Protein AF-A0A1B1AZJ3-F1 (afdb_monomer_lite)

Foldseek 3Di:
DDAPVLLVVLVADCVLQQVWKWWWFDDPPAATARADDDDDPCPLDPRNDPTGTDIGRCNVRVVRHDPSRNVVTDTDLLSVLLVVLSVLSSQLLVLLVCLVVVPVDQLELLNLLVLLVSASVLCLVVNCVSLVVCCPPPSRNVSSVSSNVSSVVSNVSSVVSSVVSVVQYFDPVQLLLLLQLLVVLVVPVVLQLLQVLLQVQQPPDPPDDGDRLSVQLSCQLSVQSSNVHDLVNSLVSSLVSVCVPLVPTFGPDLVSQDDDQPDDPPPDPDPRRVSSVSSNVSSNVSSVVSSVSSVVSSVPPDPDPDLWWWKKKAKQPPLNDPLSSSVSNLSVFDWDDDWAFQAWDDDPVGTATITITIGTGRPSSLVSQCVSCVVPCVRMDTFDIDPDSPDDDDNVRRLVSRCVRPQADLVQVVVCDPPRFADPVLVVLLVVLVVVCVVVCVVDDDPDLVVQQVCQQQFVDKQFADRDAPDPSLVSVVSHPLCCQQLGKKWWWFWGDHPVDIFTKIFIFGWHDADRVQQWTFTAFARRHGTDIDHNSGTNIMGHDNPDGDGDPDTRIDGDDD

pLDDT: mean 85.63, std 10.84, range [42.59, 97.94]

Organism: NCBI:txid68214

Sequence (562 aa):
MLREKELLAAGVDVGPLRRITVVLGRAGGGKWHVPAKAAGWRSHCRYAQHLTGSPLALLDVCEQVCRHCAPGVRVEPGEEALWRAAADVVAADGRVRRLEEQEAGPRSWEGYARVLWEAARHRDAEVRRGLESWTADPSVGAGARQMLKAWSGVLERSETVLAGWRAAAPAAREVTSVSGACDAVAADGNVQRTGQELAAAVLQSRWAQPFDVWAAVRRAWSGVRDQGGEATAARAAAMLAVEAVWGGARVRDVTALPGPALVAGTGFASPAQWADAEFQHRWQQYVLDCCDRLEEALGAAPGDGGDGRQLVLVSGWPLTSKRDAELAYLAQYEQHGPTVPFGGRRTSYGVEPDHAVVLAVPRFAARHAADHTRDDRLRVVLGPELVAAAAEPDERDVLALLRGAYPYLPADAEGDGPGARPTAMVTTARAVRRAAQLGRRAAYSGPDSMEVYNDLVVGKYSWVPDDEHPGPAAAEMENLPVHWLKDWMLCLDVECGMRAETVLHRLYGTVTSYEPGTGRVGFSPAGGHPAILVPVHRIVALTGDRQRRSDGQVPAHEPYEE

Structure (mmCIF, N/CA/C/O backbone):
data_AF-A0A1B1AZJ3-F1
#
_entry.id   AF-A0A1B1AZJ3-F1
#
loop_
_atom_site.group_PDB
_atom_site.id
_atom_site.type_symbol
_atom_site.label_atom_id
_atom_site.label_alt_id
_atom_site.label_comp_id
_atom_site.label_asym_id
_atom_site.label_entity_id
_atom_site.label_seq_id
_atom_site.pdbx_PDB_ins_code
_atom_site.Cartn_x
_atom_site.Cartn_y
_atom_site.Cartn_z
_atom_site.occupancy
_atom_site.B_iso_or_equiv
_atom_site.auth_seq_id
_atom_site.auth_comp_id
_atom_site.auth_asym_id
_atom_site.auth_atom_id
_atom_site.pdbx_PDB_model_num
ATOM 1 N N . MET A 1 1 ? 13.743 -18.387 -6.597 1.00 65.31 1 MET A N 1
ATOM 2 C CA . MET A 1 1 ? 14.349 -19.250 -7.635 1.00 65.31 1 MET A CA 1
ATOM 3 C C . MET A 1 1 ? 13.346 -20.330 -7.965 1.00 65.31 1 MET A C 1
ATOM 5 O O . MET A 1 1 ? 12.582 -20.676 -7.078 1.00 65.31 1 MET A O 1
ATOM 9 N N . LEU A 1 2 ? 13.297 -20.774 -9.218 1.00 80.94 2 LEU A N 1
ATOM 10 C CA . LEU A 1 2 ? 12.265 -21.684 -9.706 1.00 80.94 2 LEU A CA 1
ATOM 11 C C . LEU A 1 2 ? 12.694 -23.136 -9.518 1.00 80.94 2 LEU A C 1
ATOM 13 O O . LEU A 1 2 ? 13.726 -23.535 -10.053 1.00 80.94 2 LEU A O 1
ATOM 17 N N . ARG A 1 3 ? 11.895 -23.931 -8.802 1.00 85.62 3 ARG A N 1
ATOM 18 C CA . ARG A 1 3 ? 12.084 -25.385 -8.721 1.00 85.62 3 ARG A CA 1
ATOM 19 C C . ARG A 1 3 ? 11.050 -26.100 -9.571 1.00 85.62 3 ARG A C 1
ATOM 21 O O . ARG A 1 3 ? 9.884 -25.722 -9.593 1.00 85.62 3 ARG A O 1
ATOM 28 N N . GLU A 1 4 ? 11.453 -27.197 -10.203 1.00 87.69 4 GLU A N 1
ATOM 29 C CA . GLU A 1 4 ? 10.570 -28.011 -11.049 1.00 87.69 4 GLU A CA 1
ATOM 30 C C . GLU A 1 4 ? 9.286 -28.443 -10.328 1.00 87.69 4 GLU A C 1
ATOM 32 O O . GLU A 1 4 ? 8.195 -28.327 -10.880 1.00 87.69 4 GLU A O 1
ATOM 37 N N . LYS A 1 5 ? 9.394 -28.856 -9.060 1.00 88.44 5 LYS A N 1
ATOM 38 C CA . LYS A 1 5 ? 8.229 -29.221 -8.242 1.00 88.44 5 LYS A CA 1
ATOM 39 C C . LYS A 1 5 ? 7.239 -28.059 -8.082 1.00 88.44 5 LYS A C 1
ATOM 41 O O . LYS A 1 5 ? 6.037 -28.290 -8.096 1.00 88.44 5 LYS A O 1
ATOM 46 N N . GLU A 1 6 ? 7.735 -26.836 -7.916 1.00 89.75 6 GLU A N 1
ATOM 47 C CA . GLU A 1 6 ? 6.907 -25.638 -7.726 1.00 89.75 6 GLU A CA 1
ATOM 48 C C . GLU A 1 6 ? 6.243 -25.216 -9.040 1.00 89.75 6 GLU A C 1
ATOM 50 O O . GLU A 1 6 ? 5.061 -24.888 -9.048 1.00 89.75 6 GLU A O 1
ATOM 55 N N . LEU A 1 7 ? 6.971 -25.311 -10.158 1.00 90.56 7 LEU A N 1
ATOM 56 C CA . LEU A 1 7 ? 6.447 -25.066 -11.505 1.00 90.56 7 LEU A CA 1
ATOM 57 C C . LEU A 1 7 ? 5.295 -26.019 -11.838 1.00 90.56 7 LEU A C 1
ATOM 59 O O . LEU A 1 7 ? 4.206 -25.572 -12.195 1.00 90.56 7 LEU A O 1
ATOM 63 N N . LEU A 1 8 ? 5.508 -27.325 -11.647 1.00 90.44 8 LEU A N 1
ATOM 64 C CA . LEU A 1 8 ? 4.475 -28.336 -11.877 1.00 90.44 8 LEU A CA 1
ATOM 65 C C . LEU A 1 8 ? 3.263 -28.114 -10.971 1.00 90.44 8 LEU A C 1
ATOM 67 O O . LEU A 1 8 ? 2.125 -28.215 -11.425 1.00 90.44 8 LEU A O 1
ATOM 71 N N . ALA A 1 9 ? 3.494 -27.771 -9.701 1.00 88.31 9 ALA A N 1
ATOM 72 C CA . ALA A 1 9 ? 2.414 -27.490 -8.768 1.00 88.31 9 ALA A CA 1
ATOM 73 C C . ALA A 1 9 ? 1.612 -26.239 -9.169 1.00 88.31 9 ALA A C 1
ATOM 75 O O . ALA A 1 9 ? 0.405 -26.219 -8.950 1.00 88.31 9 ALA A O 1
ATOM 76 N N . ALA A 1 10 ? 2.240 -25.236 -9.784 1.00 88.19 10 ALA A N 1
ATOM 77 C CA . ALA A 1 10 ? 1.573 -24.045 -10.315 1.00 88.19 10 ALA A CA 1
ATOM 78 C C . ALA A 1 10 ? 0.941 -24.256 -11.712 1.00 88.19 10 ALA A C 1
ATOM 80 O O . ALA A 1 10 ? 0.452 -23.306 -12.320 1.00 88.19 10 ALA A O 1
ATOM 81 N N . GLY A 1 11 ? 0.955 -25.485 -12.248 1.00 88.25 11 GLY A N 1
ATOM 82 C CA . GLY A 1 11 ? 0.399 -25.801 -13.569 1.00 88.25 11 GLY A CA 1
ATOM 83 C C . GLY A 1 11 ? 1.259 -25.328 -14.748 1.00 88.25 11 GLY A C 1
ATOM 84 O O . GLY A 1 11 ? 0.763 -25.244 -15.874 1.00 88.25 11 GLY A O 1
ATOM 85 N N . VAL A 1 12 ? 2.535 -25.017 -14.507 1.00 90.44 12 VAL A N 1
ATOM 86 C CA . VAL A 1 12 ? 3.502 -24.606 -15.532 1.00 90.44 12 VAL A CA 1
ATOM 87 C C . VAL A 1 12 ? 4.166 -25.840 -16.145 1.00 90.44 12 VAL A C 1
ATOM 89 O O . VAL A 1 12 ? 4.699 -26.689 -15.428 1.00 90.44 12 VAL A O 1
ATOM 92 N N . ASP A 1 13 ? 4.184 -25.929 -17.478 1.00 89.12 13 ASP A N 1
ATOM 93 C CA . ASP A 1 13 ? 5.000 -26.931 -18.171 1.00 89.12 13 ASP A CA 1
ATOM 94 C C . ASP A 1 13 ? 6.463 -26.511 -18.184 1.00 89.12 13 ASP A C 1
ATOM 96 O O . ASP A 1 13 ? 6.850 -25.408 -18.575 1.00 89.12 13 ASP A O 1
ATOM 100 N N . VAL A 1 14 ? 7.277 -27.451 -17.741 1.00 89.12 14 VAL A N 1
ATOM 101 C CA . VAL A 1 14 ? 8.706 -27.299 -17.532 1.00 89.12 14 VAL A CA 1
ATOM 102 C C . VAL A 1 14 ? 9.471 -27.535 -18.840 1.00 89.12 14 VAL A C 1
ATOM 104 O O . VAL A 1 14 ? 10.614 -27.100 -18.971 1.00 89.12 14 VAL A O 1
ATOM 107 N N . GLY A 1 15 ? 8.846 -28.174 -19.836 1.00 89.50 15 GLY A N 1
ATOM 108 C CA . GLY A 1 15 ? 9.425 -28.478 -21.143 1.00 89.50 15 GLY A CA 1
ATOM 109 C C . GLY A 1 15 ? 10.031 -27.256 -21.845 1.00 89.50 15 GLY A C 1
ATOM 110 O O . GLY A 1 15 ? 11.223 -27.295 -22.158 1.00 89.50 15 GLY A O 1
ATOM 111 N N . PRO A 1 16 ? 9.274 -26.162 -22.063 1.00 89.12 16 PRO A N 1
ATOM 112 C CA . PRO A 1 16 ? 9.809 -24.925 -22.631 1.00 89.12 16 PRO A CA 1
ATOM 113 C C . PRO A 1 16 ? 10.946 -24.316 -21.798 1.00 89.12 16 PRO A C 1
ATOM 115 O O . PRO A 1 16 ? 11.947 -23.884 -22.359 1.00 89.12 16 PRO A O 1
ATOM 118 N N . LEU A 1 17 ? 10.845 -24.346 -20.465 1.00 89.69 17 LEU A N 1
ATOM 119 C CA . LEU A 1 17 ? 11.858 -23.771 -19.568 1.00 89.69 17 LEU A CA 1
ATOM 120 C C . LEU A 1 17 ? 13.170 -24.569 -19.555 1.00 89.69 17 LEU A C 1
ATOM 122 O O . LEU A 1 17 ? 14.241 -23.987 -19.415 1.00 89.69 17 LEU A O 1
ATOM 126 N N . ARG A 1 18 ? 13.116 -25.893 -19.749 1.00 90.31 18 ARG A N 1
ATOM 127 C CA . ARG A 1 18 ? 14.310 -26.749 -19.879 1.00 90.31 18 ARG A CA 1
ATOM 128 C C . ARG A 1 18 ? 15.102 -26.506 -21.161 1.00 90.31 18 ARG A C 1
ATOM 130 O O . ARG A 1 18 ? 16.264 -26.893 -21.227 1.00 90.31 18 ARG A O 1
ATOM 137 N N . ARG A 1 19 ? 14.488 -25.892 -22.176 1.00 90.31 19 ARG A N 1
ATOM 138 C CA . ARG A 1 19 ? 15.168 -25.545 -23.434 1.00 90.31 19 ARG A CA 1
ATOM 139 C C . ARG A 1 19 ? 15.986 -24.261 -23.332 1.00 90.31 19 ARG A C 1
ATOM 141 O O . ARG A 1 19 ? 16.854 -24.059 -24.171 1.00 90.31 19 ARG A O 1
ATOM 148 N N . ILE A 1 20 ? 15.755 -23.454 -22.296 1.00 91.62 20 ILE A N 1
ATOM 149 C CA . ILE A 1 20 ? 16.506 -22.227 -22.037 1.00 91.62 20 ILE A CA 1
ATOM 150 C C . ILE A 1 20 ? 17.920 -22.611 -21.603 1.00 91.62 20 ILE A C 1
ATOM 152 O O . ILE A 1 20 ? 18.116 -23.178 -20.522 1.00 91.62 20 ILE A O 1
ATOM 156 N N . THR A 1 21 ? 18.910 -22.303 -22.441 1.00 91.81 21 THR A N 1
ATOM 157 C CA . THR A 1 21 ? 20.313 -22.650 -22.180 1.00 91.81 21 THR A CA 1
ATOM 158 C C . THR A 1 21 ? 21.160 -21.420 -21.896 1.00 91.81 21 THR A C 1
ATOM 160 O O . THR A 1 21 ? 21.008 -20.375 -22.517 1.00 91.81 21 THR A O 1
ATOM 163 N N . VAL A 1 22 ? 22.082 -21.549 -20.944 1.00 90.50 22 VAL A N 1
ATOM 164 C CA . VAL A 1 22 ? 23.034 -20.501 -20.568 1.00 90.50 22 VAL A CA 1
ATOM 165 C C . VAL A 1 22 ? 24.452 -21.042 -20.615 1.00 90.50 22 VAL A C 1
ATOM 167 O O . VAL A 1 22 ? 24.709 -22.196 -20.273 1.00 90.50 22 VAL A O 1
ATOM 170 N N . VAL A 1 23 ? 25.395 -20.203 -21.040 1.00 90.69 23 VAL A N 1
ATOM 171 C CA . VAL A 1 23 ? 26.808 -20.582 -21.138 1.00 90.69 23 VAL A CA 1
ATOM 172 C C . VAL A 1 23 ? 27.507 -20.296 -19.814 1.00 90.69 23 VAL A C 1
ATOM 174 O O . VAL A 1 23 ? 27.735 -19.141 -19.453 1.00 90.69 23 VAL A O 1
ATOM 177 N N . LEU A 1 24 ? 27.874 -21.354 -19.091 1.00 90.06 24 LEU A N 1
ATOM 178 C CA . LEU A 1 24 ? 28.499 -21.262 -17.772 1.00 90.06 24 LEU A CA 1
ATOM 179 C C . LEU A 1 24 ? 29.756 -22.124 -17.692 1.00 90.06 24 LEU A C 1
ATOM 181 O O . LEU A 1 24 ? 29.852 -23.175 -18.317 1.00 90.06 24 LEU A O 1
ATOM 185 N N . GLY A 1 25 ? 30.727 -21.681 -16.902 1.00 88.81 25 GLY A N 1
ATOM 186 C CA . GLY A 1 25 ? 31.931 -22.437 -16.575 1.00 88.81 25 GLY A CA 1
ATOM 187 C C . GLY A 1 25 ? 32.041 -22.675 -15.072 1.00 88.81 25 GLY A C 1
ATOM 188 O O . GLY A 1 25 ? 31.481 -21.931 -14.263 1.00 88.81 25 GLY A O 1
ATOM 189 N N . ARG A 1 26 ? 32.787 -23.706 -14.679 1.00 88.31 26 ARG A N 1
ATOM 190 C CA . ARG A 1 26 ? 33.055 -24.028 -13.273 1.00 88.31 26 ARG A CA 1
ATOM 191 C C . ARG A 1 26 ? 34.408 -24.714 -13.146 1.00 88.31 26 ARG A C 1
ATOM 193 O O . ARG A 1 26 ? 34.738 -25.589 -13.938 1.00 88.31 26 ARG A O 1
ATOM 200 N N . ALA A 1 27 ? 35.172 -24.337 -12.126 1.00 75.12 27 ALA A N 1
ATOM 201 C CA . ALA A 1 27 ? 36.379 -25.054 -11.732 1.00 75.12 27 ALA A CA 1
ATOM 202 C C . ALA A 1 27 ? 36.038 -26.019 -10.582 1.00 75.12 27 ALA A C 1
ATOM 204 O O . ALA A 1 27 ? 35.801 -25.596 -9.450 1.00 75.12 27 ALA A O 1
ATOM 205 N N . GLY A 1 28 ? 35.977 -27.322 -10.869 1.00 75.62 28 GLY A N 1
ATOM 206 C CA . GLY A 1 28 ? 35.801 -28.371 -9.855 1.00 75.62 28 GLY A CA 1
ATOM 207 C C . GLY A 1 28 ? 34.421 -28.400 -9.180 1.00 75.62 28 GLY A C 1
ATOM 208 O O . GLY A 1 28 ? 33.395 -28.435 -9.849 1.00 75.62 28 GLY A O 1
ATOM 209 N N . GLY A 1 29 ? 34.386 -28.438 -7.841 1.00 74.75 29 GLY A N 1
ATOM 210 C CA . GLY A 1 29 ? 33.190 -28.622 -6.995 1.00 74.75 29 GLY A CA 1
ATOM 211 C C . GLY A 1 29 ? 32.329 -27.372 -6.704 1.00 74.75 29 GLY A C 1
ATOM 212 O O . GLY A 1 29 ? 31.343 -27.486 -5.983 1.00 74.75 29 GLY A O 1
ATOM 213 N N . GLY A 1 30 ? 32.716 -26.189 -7.200 1.00 82.38 30 GLY A N 1
ATOM 214 C CA . GLY A 1 30 ? 32.177 -24.886 -6.765 1.00 82.38 30 GLY A CA 1
ATOM 215 C C . GLY A 1 30 ? 30.877 -24.402 -7.432 1.00 82.38 30 GLY A C 1
ATOM 216 O O . GLY A 1 30 ? 30.137 -25.163 -8.038 1.00 82.38 30 GLY A O 1
ATOM 217 N N . LYS A 1 31 ? 30.582 -23.100 -7.318 1.00 88.88 31 LYS A N 1
ATOM 218 C CA . LYS A 1 31 ? 29.458 -22.458 -8.028 1.00 88.88 31 LYS A CA 1
ATOM 219 C C . LYS A 1 31 ? 29.741 -22.342 -9.535 1.00 88.88 31 LYS A C 1
ATOM 221 O O . LYS A 1 31 ? 30.893 -22.396 -9.958 1.00 88.88 31 LYS A O 1
ATOM 226 N N . TRP A 1 32 ? 28.697 -22.166 -10.341 1.00 90.88 32 TRP A N 1
ATOM 227 C CA . TRP A 1 32 ? 28.808 -21.817 -11.758 1.00 90.88 32 TRP A CA 1
ATOM 228 C C . TRP A 1 32 ? 29.084 -20.325 -11.939 1.00 90.88 32 TRP A C 1
ATOM 230 O O . TRP A 1 32 ? 28.584 -19.482 -11.189 1.00 90.88 32 TRP A O 1
ATOM 240 N N . HIS A 1 33 ? 29.865 -19.989 -12.956 1.00 88.00 33 HIS A N 1
ATOM 241 C CA . HIS A 1 33 ? 30.282 -18.628 -13.263 1.00 88.00 33 HIS A CA 1
ATOM 242 C C . HIS A 1 33 ? 30.066 -18.331 -14.747 1.00 88.00 33 HIS A C 1
ATOM 244 O O . HIS A 1 33 ? 30.224 -19.212 -15.588 1.00 88.00 33 HIS A O 1
ATOM 250 N N . VAL A 1 34 ? 29.737 -17.081 -15.071 1.00 86.19 34 VAL A N 1
ATOM 251 C CA . VAL A 1 34 ? 29.650 -16.604 -16.460 1.00 86.19 34 VAL A CA 1
ATOM 252 C C . VAL A 1 34 ? 31.076 -16.355 -16.965 1.00 86.19 34 VAL A C 1
ATOM 254 O O . VAL A 1 34 ? 31.755 -15.521 -16.364 1.00 86.19 34 VAL A O 1
ATOM 257 N N . PRO A 1 35 ? 31.560 -17.057 -18.008 1.00 85.19 35 PRO A N 1
ATOM 258 C CA . PRO A 1 35 ? 32.921 -16.886 -18.517 1.00 85.19 35 PRO A CA 1
ATOM 259 C C . PRO A 1 35 ? 33.196 -15.454 -18.989 1.00 85.19 35 PRO A C 1
ATOM 261 O O . PRO A 1 35 ? 32.381 -14.863 -19.696 1.00 85.19 35 PRO A O 1
ATOM 264 N N . ALA A 1 36 ? 34.362 -14.906 -18.641 1.00 74.31 36 ALA A N 1
ATOM 265 C CA . ALA A 1 36 ? 34.785 -13.572 -19.069 1.00 74.31 36 ALA A CA 1
ATOM 266 C C . ALA A 1 36 ? 36.008 -13.646 -19.999 1.00 74.31 36 ALA A C 1
ATOM 268 O O . ALA A 1 36 ? 36.978 -14.346 -19.704 1.00 74.31 36 ALA A O 1
ATOM 269 N N . LYS A 1 37 ? 35.992 -12.882 -21.099 1.00 61.34 37 LYS A N 1
ATOM 270 C CA . LYS A 1 37 ? 37.183 -12.641 -21.931 1.00 61.34 37 LYS A CA 1
ATOM 271 C C . LYS A 1 37 ? 38.042 -11.579 -21.219 1.00 61.34 37 LYS A C 1
ATOM 273 O O . LYS A 1 37 ? 37.577 -10.461 -21.034 1.00 61.34 37 LYS A O 1
ATOM 278 N N . ALA A 1 38 ? 39.246 -11.919 -20.751 1.00 52.66 38 ALA A N 1
ATOM 279 C CA . ALA A 1 38 ? 40.199 -10.938 -20.194 1.00 52.66 38 ALA A CA 1
ATOM 280 C C . ALA A 1 38 ? 40.540 -9.864 -21.263 1.00 52.66 38 ALA A C 1
ATOM 282 O O . ALA A 1 38 ? 40.493 -10.178 -22.445 1.00 52.66 38 ALA A O 1
ATOM 283 N N . ALA A 1 39 ? 40.876 -8.599 -20.993 1.00 43.16 39 ALA A N 1
ATOM 284 C CA . ALA A 1 39 ? 41.406 -7.954 -19.802 1.00 43.16 39 ALA A CA 1
ATOM 285 C C . ALA A 1 39 ? 40.749 -6.575 -19.588 1.00 43.16 39 ALA A C 1
ATOM 287 O O . ALA A 1 39 ? 40.916 -5.646 -20.368 1.00 43.16 39 ALA A O 1
ATOM 288 N N . GLY A 1 40 ? 40.035 -6.448 -18.482 1.00 46.38 40 GLY A N 1
ATOM 289 C CA . GLY A 1 40 ? 39.669 -5.191 -17.848 1.00 46.38 40 GLY A CA 1
ATOM 290 C C . GLY A 1 40 ? 39.543 -5.519 -16.368 1.00 46.38 40 GLY A C 1
ATOM 291 O O . GLY A 1 40 ? 39.013 -6.578 -16.028 1.00 46.38 40 GLY A O 1
ATOM 292 N N . TRP A 1 41 ? 40.074 -4.680 -15.482 1.00 44.44 41 TRP A N 1
ATOM 293 C CA . TRP A 1 41 ? 40.224 -4.944 -14.040 1.00 44.44 41 TRP A CA 1
ATOM 294 C C . TRP A 1 41 ? 38.905 -5.285 -13.287 1.00 44.44 41 TRP A C 1
ATOM 296 O O . TRP A 1 41 ? 38.920 -5.538 -12.090 1.00 44.44 41 TRP A O 1
ATOM 306 N N . ARG A 1 42 ? 37.736 -5.372 -13.935 1.00 47.69 42 ARG A N 1
ATOM 307 C CA . ARG A 1 42 ? 36.441 -5.637 -13.280 1.00 47.69 42 ARG A CA 1
ATOM 308 C C . ARG A 1 42 ? 35.573 -6.661 -14.010 1.00 47.69 42 ARG A C 1
ATOM 310 O O . ARG A 1 42 ? 34.393 -6.423 -14.241 1.00 47.69 42 ARG A O 1
ATOM 317 N N . SER A 1 43 ? 36.108 -7.836 -14.345 1.00 49.34 43 SER A N 1
ATOM 318 C CA . SER A 1 43 ? 35.227 -8.975 -14.645 1.00 49.34 43 SER A CA 1
ATOM 319 C C . SER A 1 43 ? 34.333 -9.216 -13.423 1.00 49.34 43 SER A C 1
ATOM 321 O O . SER A 1 43 ? 34.869 -9.432 -12.336 1.00 49.34 43 SER A O 1
ATOM 323 N N . HIS A 1 44 ? 33.009 -9.182 -13.601 1.00 59.84 44 HIS A N 1
ATOM 324 C CA . HIS A 1 44 ? 31.959 -9.252 -12.567 1.00 59.84 44 HIS A CA 1
ATOM 325 C C . HIS A 1 44 ? 32.179 -10.288 -11.443 1.00 59.84 44 HIS A C 1
ATOM 327 O O . HIS A 1 44 ? 31.592 -10.178 -10.373 1.00 59.84 44 HIS A O 1
ATOM 333 N N . CYS A 1 45 ? 33.048 -11.284 -11.638 1.00 69.81 45 CYS A N 1
ATOM 334 C CA . CYS A 1 45 ? 33.535 -12.182 -10.602 1.00 69.81 45 CYS A CA 1
ATOM 335 C C . CYS A 1 45 ? 34.997 -12.586 -10.864 1.00 69.81 45 CYS A C 1
ATOM 337 O O . CYS A 1 45 ? 35.319 -13.029 -11.964 1.00 69.81 45 CYS A O 1
ATOM 339 N N . ARG A 1 46 ? 35.874 -12.540 -9.848 1.00 71.88 46 ARG A N 1
ATOM 340 C CA . ARG A 1 46 ? 37.288 -12.975 -9.971 1.00 71.88 46 ARG A CA 1
ATOM 341 C C . ARG A 1 46 ? 37.463 -14.434 -10.412 1.00 71.88 46 ARG A C 1
ATOM 343 O O . ARG A 1 46 ? 38.475 -14.787 -10.994 1.00 71.88 46 ARG A O 1
ATOM 350 N N . TYR A 1 47 ? 36.466 -15.273 -10.136 1.00 76.25 47 TYR A N 1
ATOM 351 C CA . TYR A 1 47 ? 36.470 -16.698 -10.468 1.00 76.25 47 TYR A CA 1
ATOM 352 C C . TYR A 1 47 ? 36.011 -16.991 -11.903 1.00 76.25 47 TYR A C 1
ATOM 354 O O . TYR A 1 47 ? 36.082 -18.132 -12.333 1.00 76.25 47 TYR A O 1
ATOM 362 N N . ALA A 1 48 ? 35.522 -15.983 -12.633 1.00 76.31 48 ALA A N 1
ATOM 363 C CA . ALA A 1 48 ? 35.105 -16.122 -14.028 1.00 76.31 48 ALA A CA 1
ATOM 364 C C . ALA A 1 48 ? 36.282 -16.091 -15.016 1.00 76.31 48 ALA A C 1
ATOM 366 O O . ALA A 1 48 ? 36.140 -16.502 -16.170 1.00 76.31 48 ALA A O 1
ATOM 367 N N . GLN A 1 49 ? 37.430 -15.569 -14.575 1.00 70.94 49 GLN A N 1
ATOM 368 C CA . GLN A 1 49 ? 38.627 -15.454 -15.395 1.00 70.94 49 GLN A CA 1
ATOM 369 C C . GLN A 1 49 ? 39.186 -16.857 -15.657 1.00 70.94 49 GLN A C 1
ATOM 371 O O . GLN A 1 49 ? 39.343 -17.648 -14.732 1.00 70.94 49 GLN A O 1
ATOM 376 N N . HIS A 1 50 ? 39.472 -17.159 -16.926 1.00 73.44 50 HIS A N 1
ATOM 377 C CA . HIS A 1 50 ? 40.028 -18.438 -17.401 1.00 73.44 50 HIS A CA 1
ATOM 378 C C . HIS A 1 50 ? 39.074 -19.643 -17.430 1.00 73.44 50 HIS A C 1
ATOM 380 O O . HIS A 1 50 ? 39.513 -20.756 -17.721 1.00 73.44 50 HIS A O 1
ATOM 386 N N . LEU A 1 51 ? 37.774 -19.456 -17.188 1.00 82.88 51 LEU A N 1
ATOM 387 C CA . LEU A 1 51 ? 36.803 -20.536 -17.364 1.00 82.88 51 LEU A CA 1
ATOM 388 C C . LEU A 1 51 ? 36.393 -20.691 -18.832 1.00 82.88 51 LEU A C 1
ATOM 390 O O . LEU A 1 51 ? 36.155 -19.707 -19.529 1.00 82.88 51 LEU A O 1
ATOM 394 N N . THR A 1 52 ? 36.250 -21.941 -19.276 1.00 83.69 52 THR A N 1
ATOM 395 C CA . THR A 1 52 ? 35.584 -22.268 -20.545 1.00 83.69 52 THR A CA 1
ATOM 396 C C . THR A 1 52 ? 34.105 -22.519 -20.269 1.00 83.69 52 THR A C 1
ATOM 398 O O . THR A 1 52 ? 33.762 -23.231 -19.324 1.00 83.69 52 THR A O 1
ATOM 401 N N . GLY A 1 53 ? 33.231 -21.897 -21.057 1.00 86.31 53 GLY A N 1
ATOM 402 C CA . GLY A 1 53 ? 31.786 -22.055 -20.926 1.00 86.31 53 GLY A CA 1
ATOM 403 C C . GLY A 1 53 ? 31.269 -23.327 -21.586 1.00 86.31 53 GLY A C 1
ATOM 404 O O . GLY A 1 53 ? 31.768 -23.729 -22.631 1.00 86.31 53 GLY A O 1
ATOM 405 N N . SER A 1 54 ? 30.247 -23.935 -20.998 1.00 89.44 54 SER A N 1
ATOM 406 C CA . SER A 1 54 ? 29.437 -24.998 -21.595 1.00 89.44 54 SER A CA 1
ATOM 407 C C . SER A 1 54 ? 27.958 -24.606 -21.533 1.00 89.44 54 SER A C 1
ATOM 409 O O . SER A 1 54 ? 27.557 -23.957 -20.562 1.00 89.44 54 SER A O 1
ATOM 411 N N . PRO A 1 55 ? 27.149 -24.954 -22.549 1.00 90.62 55 PRO A N 1
ATOM 412 C CA . PRO A 1 55 ? 25.715 -24.709 -22.518 1.00 90.62 55 PRO A CA 1
ATOM 413 C C . PRO A 1 55 ? 25.056 -25.646 -21.501 1.00 90.62 55 PRO A C 1
ATOM 415 O O . PRO A 1 55 ? 25.242 -26.861 -21.553 1.00 90.62 55 PRO A O 1
ATOM 418 N N . LEU A 1 56 ? 24.299 -25.076 -20.568 1.00 91.19 56 LEU A N 1
ATOM 419 C CA . LEU A 1 56 ? 23.568 -25.804 -19.531 1.00 91.19 56 LEU A CA 1
ATOM 420 C C . LEU A 1 56 ? 22.136 -25.279 -19.461 1.00 91.19 56 LEU A C 1
ATOM 422 O O . LEU A 1 56 ? 21.915 -24.082 -19.644 1.00 91.19 56 LEU A O 1
ATOM 426 N N . ALA A 1 57 ? 21.172 -26.155 -19.176 1.00 90.62 57 ALA A N 1
ATOM 427 C CA . ALA A 1 57 ? 19.794 -25.734 -18.955 1.00 90.62 57 ALA A CA 1
ATOM 428 C C . ALA A 1 57 ? 19.726 -24.832 -17.716 1.00 90.62 57 ALA A C 1
ATOM 430 O O . ALA A 1 57 ? 20.172 -25.221 -16.634 1.00 90.62 57 ALA A O 1
ATOM 431 N N . LEU A 1 58 ? 19.169 -23.627 -17.867 1.00 89.88 58 LEU A N 1
ATOM 432 C CA . LEU A 1 58 ? 19.125 -22.625 -16.799 1.00 89.88 58 LEU A CA 1
ATOM 433 C C . LEU A 1 58 ? 18.421 -23.164 -15.546 1.00 89.88 58 LEU A C 1
ATOM 435 O O . LEU A 1 58 ? 18.886 -22.928 -14.429 1.00 89.88 58 LEU A O 1
ATOM 439 N N . LEU A 1 59 ? 17.346 -23.934 -15.736 1.00 89.50 59 LEU A N 1
ATOM 440 C CA . LEU A 1 59 ? 16.575 -24.538 -14.652 1.00 89.50 59 LEU A CA 1
ATOM 441 C C . LEU A 1 59 ? 17.431 -25.417 -13.727 1.00 89.50 59 LEU A C 1
ATOM 443 O O . LEU A 1 59 ? 17.280 -25.342 -12.511 1.00 89.50 59 LEU A O 1
ATOM 447 N N . ASP A 1 60 ? 18.374 -26.174 -14.287 1.00 88.88 60 ASP A N 1
ATOM 448 C CA . ASP A 1 60 ? 19.173 -27.152 -13.541 1.00 88.88 60 ASP A CA 1
ATOM 449 C C . ASP A 1 60 ? 20.315 -26.499 -12.747 1.00 88.88 60 ASP A C 1
ATOM 451 O O . ASP A 1 60 ? 20.817 -27.056 -11.766 1.00 88.88 60 ASP A O 1
ATOM 455 N N . VAL A 1 61 ? 20.753 -25.311 -13.172 1.00 88.75 61 VAL A N 1
ATOM 456 C CA . VAL A 1 61 ? 21.982 -24.675 -12.670 1.00 88.75 61 VAL A CA 1
ATOM 457 C C . VAL A 1 61 ? 21.751 -23.361 -11.936 1.00 88.75 61 VAL A C 1
ATOM 459 O O . VAL A 1 61 ? 22.673 -22.903 -11.259 1.00 88.75 61 VAL A O 1
ATOM 462 N N . CYS A 1 62 ? 20.556 -22.761 -12.018 1.00 85.12 62 CYS A N 1
ATOM 463 C CA . CYS A 1 62 ? 20.282 -21.413 -11.504 1.00 85.12 62 CYS A CA 1
ATOM 464 C C . CYS A 1 62 ? 20.647 -21.228 -10.017 1.00 85.12 62 CYS A C 1
ATOM 466 O O . CYS A 1 62 ? 21.305 -20.246 -9.672 1.00 85.12 62 CYS A O 1
ATOM 468 N N . GLU A 1 63 ? 20.332 -22.198 -9.147 1.00 84.69 63 GLU A N 1
ATOM 469 C CA . GLU A 1 63 ? 20.663 -22.150 -7.708 1.00 84.69 63 GLU A CA 1
ATOM 470 C C . GLU A 1 63 ? 22.169 -22.250 -7.423 1.00 84.69 63 GLU A C 1
ATOM 472 O O . GLU A 1 63 ? 22.663 -21.820 -6.376 1.00 84.69 63 GLU A O 1
ATOM 477 N N . GLN A 1 64 ? 22.921 -22.793 -8.376 1.00 88.31 64 GLN A N 1
ATOM 478 C CA . GLN A 1 64 ? 24.353 -23.013 -8.262 1.00 88.31 64 GLN A CA 1
ATOM 479 C C . GLN A 1 64 ? 25.168 -21.887 -8.909 1.00 88.31 64 GLN A C 1
ATOM 481 O O . GLN A 1 64 ? 26.393 -21.905 -8.798 1.00 88.31 64 GLN A O 1
ATOM 486 N N . VAL A 1 65 ? 24.542 -20.887 -9.542 1.00 87.25 65 VAL A N 1
ATOM 487 C CA . VAL A 1 65 ? 25.254 -19.733 -10.109 1.00 87.25 65 VAL A CA 1
ATOM 488 C C . VAL A 1 65 ? 25.795 -18.830 -8.995 1.00 87.25 65 VAL A C 1
ATOM 490 O O . VAL A 1 65 ? 25.165 -18.569 -7.967 1.00 87.25 65 VAL A O 1
ATOM 493 N N . CYS A 1 66 ? 27.018 -18.338 -9.172 1.00 85.38 66 CYS A N 1
ATOM 494 C CA . CYS A 1 66 ? 27.626 -17.367 -8.277 1.00 85.38 66 CYS A CA 1
ATOM 495 C C . CYS A 1 66 ? 26.786 -16.084 -8.212 1.00 85.38 66 CYS A C 1
ATOM 497 O O . CYS A 1 66 ? 26.459 -15.506 -9.245 1.00 85.38 66 CYS A O 1
ATOM 499 N N . ARG A 1 67 ? 26.536 -15.566 -7.000 1.00 80.19 67 ARG A N 1
ATOM 500 C CA . ARG A 1 67 ? 25.762 -14.326 -6.777 1.00 80.19 67 ARG A CA 1
ATOM 501 C C . ARG A 1 67 ? 26.282 -13.120 -7.571 1.00 80.19 67 ARG A C 1
ATOM 503 O O . ARG A 1 67 ? 25.510 -12.247 -7.930 1.00 80.19 67 ARG A O 1
ATOM 510 N N . HIS A 1 68 ? 27.590 -13.083 -7.833 1.00 75.69 68 HIS A N 1
ATOM 511 C CA . HIS A 1 68 ? 28.240 -12.014 -8.593 1.00 75.69 68 HIS A CA 1
ATOM 512 C C . HIS A 1 68 ? 28.161 -12.232 -10.113 1.00 75.69 68 HIS A C 1
ATOM 514 O O . HIS A 1 68 ? 28.269 -11.280 -10.873 1.00 75.69 68 HIS A O 1
ATOM 520 N N . CYS A 1 69 ? 27.965 -13.476 -10.559 1.00 78.88 69 CYS A N 1
ATOM 521 C CA . CYS A 1 69 ? 27.787 -13.817 -11.970 1.00 78.88 69 CYS A CA 1
ATOM 522 C C . CYS A 1 69 ? 26.318 -13.848 -12.395 1.00 78.88 69 CYS A C 1
ATOM 524 O O . CYS A 1 69 ? 26.060 -13.713 -13.582 1.00 78.88 69 CYS A O 1
ATOM 526 N N . ALA A 1 70 ? 25.376 -14.024 -11.463 1.00 79.75 70 ALA A N 1
ATOM 527 C CA . ALA A 1 70 ? 23.949 -14.101 -11.768 1.00 79.75 70 ALA A CA 1
ATOM 528 C C . ALA A 1 70 ? 23.438 -12.912 -12.614 1.00 79.75 70 ALA A C 1
ATOM 530 O O . ALA A 1 70 ? 22.761 -13.179 -13.601 1.00 79.75 70 ALA A O 1
ATOM 531 N N . PRO A 1 71 ? 23.825 -11.641 -12.352 1.00 72.06 71 PRO A N 1
ATOM 532 C CA . PRO A 1 71 ? 23.427 -10.516 -13.209 1.00 72.06 71 PRO A CA 1
ATOM 533 C C . PRO A 1 71 ? 24.037 -10.539 -14.619 1.00 72.06 71 PRO A C 1
ATOM 535 O O . PRO A 1 71 ? 23.571 -9.829 -15.498 1.00 72.06 71 PRO A O 1
ATOM 538 N N . GLY A 1 72 ? 25.112 -11.305 -14.832 1.00 72.81 72 GLY A N 1
ATOM 539 C CA . GLY A 1 72 ? 25.787 -11.429 -16.125 1.00 72.81 72 GLY A CA 1
ATOM 540 C C . GLY A 1 72 ? 25.281 -12.592 -16.980 1.00 72.81 72 GLY A C 1
ATOM 541 O O . GLY A 1 72 ? 25.793 -12.789 -18.080 1.00 72.81 72 GLY A O 1
ATOM 542 N N . VAL A 1 73 ? 24.331 -13.390 -16.480 1.00 81.81 73 VAL A N 1
ATOM 543 C CA . VAL A 1 73 ? 23.713 -14.475 -17.249 1.00 81.81 73 VAL A CA 1
ATOM 544 C C . VAL A 1 73 ? 22.866 -13.850 -18.352 1.00 81.81 73 VAL A C 1
ATOM 546 O O . VAL A 1 73 ? 21.957 -13.078 -18.069 1.00 81.81 73 VAL A O 1
ATOM 549 N N . ARG A 1 74 ? 23.179 -14.174 -19.608 1.00 80.44 74 ARG A N 1
ATOM 550 C CA . ARG A 1 74 ? 22.422 -13.721 -20.776 1.00 80.44 74 ARG A CA 1
ATOM 551 C C . ARG A 1 74 ? 21.566 -14.862 -21.301 1.00 80.44 74 ARG A C 1
ATOM 553 O O . ARG A 1 74 ? 22.053 -15.985 -21.417 1.00 80.44 74 ARG A O 1
ATOM 560 N N . VAL A 1 75 ? 20.324 -14.537 -21.609 1.00 86.69 75 VAL A N 1
ATOM 561 C CA . VAL A 1 75 ? 19.310 -15.407 -22.208 1.00 86.69 75 VAL A CA 1
ATOM 562 C C . VAL A 1 75 ? 18.684 -14.651 -23.368 1.00 86.69 75 VAL A C 1
ATOM 564 O O . VAL A 1 75 ? 18.696 -13.418 -23.370 1.00 86.69 75 VAL A O 1
ATOM 567 N N . GLU A 1 76 ? 18.171 -15.374 -24.359 1.00 88.12 76 GLU A N 1
ATOM 568 C CA . GLU A 1 76 ? 17.471 -14.727 -25.465 1.00 88.12 76 GLU A CA 1
ATOM 569 C C . GLU A 1 76 ? 16.203 -14.024 -24.947 1.00 88.12 76 GLU A C 1
ATOM 571 O O . GLU A 1 76 ? 15.550 -14.546 -24.038 1.00 88.12 76 GLU A O 1
ATOM 576 N N . PRO A 1 77 ? 15.807 -12.863 -25.502 1.00 86.56 77 PRO A N 1
ATOM 577 C CA . PRO A 1 77 ? 14.740 -12.045 -24.917 1.00 86.56 77 PRO A CA 1
ATOM 578 C C . PRO A 1 77 ? 13.405 -12.783 -24.713 1.00 86.56 77 PRO A C 1
ATOM 580 O O . PRO A 1 77 ? 12.740 -12.590 -23.696 1.00 86.56 77 PRO A O 1
ATOM 583 N N . GLY A 1 78 ? 13.024 -13.664 -25.646 1.00 87.94 78 GLY A N 1
ATOM 584 C CA . GLY A 1 78 ? 11.804 -14.471 -25.528 1.00 87.94 78 GLY A CA 1
ATOM 585 C C . GLY A 1 78 ? 11.894 -15.557 -24.457 1.00 87.94 78 GLY A C 1
ATOM 586 O O . GLY A 1 78 ? 10.926 -15.811 -23.742 1.00 87.94 78 GLY A O 1
ATOM 587 N N . GLU A 1 79 ? 13.067 -16.163 -24.288 1.00 92.25 79 GLU A N 1
ATOM 588 C CA . GLU A 1 79 ? 13.328 -17.137 -23.225 1.00 92.25 79 GLU A CA 1
ATOM 589 C C . GLU A 1 79 ? 13.357 -16.464 -21.850 1.00 92.25 79 GLU A C 1
ATOM 591 O O . GLU A 1 79 ? 12.800 -16.983 -20.881 1.00 92.25 79 GLU A O 1
ATOM 596 N N . GLU A 1 80 ? 13.951 -15.274 -21.765 1.00 89.50 80 GLU A N 1
ATOM 597 C CA . GLU A 1 80 ? 13.941 -14.464 -20.554 1.00 89.50 80 GLU A CA 1
ATOM 598 C C . GLU A 1 80 ? 12.513 -14.071 -20.150 1.00 89.50 80 GLU A C 1
ATOM 600 O O . GLU A 1 80 ? 12.161 -14.175 -18.971 1.00 89.50 80 GLU A O 1
ATOM 605 N N . ALA A 1 81 ? 11.669 -13.683 -21.113 1.00 89.81 81 ALA A N 1
ATOM 606 C CA . ALA A 1 81 ? 10.260 -13.387 -20.866 1.00 89.81 81 ALA A CA 1
ATOM 607 C C . ALA A 1 81 ? 9.514 -14.600 -20.284 1.00 89.81 81 ALA A C 1
ATOM 609 O O . ALA A 1 81 ? 8.804 -14.462 -19.285 1.00 89.81 81 ALA A O 1
ATOM 610 N N . LEU A 1 82 ? 9.731 -15.802 -20.839 1.00 93.31 82 LEU A N 1
ATOM 611 C CA . LEU A 1 82 ? 9.176 -17.043 -20.286 1.00 93.31 82 LEU A CA 1
ATOM 612 C C . LEU A 1 82 ? 9.665 -17.315 -18.862 1.00 93.31 82 LEU A C 1
ATOM 614 O O . LEU A 1 82 ? 8.865 -17.666 -17.995 1.00 93.31 82 LEU A O 1
ATOM 618 N N . TRP A 1 83 ? 10.966 -17.157 -18.610 1.00 91.56 83 TRP A N 1
ATOM 619 C CA . TRP A 1 83 ? 11.562 -17.406 -17.299 1.00 91.56 83 TRP A 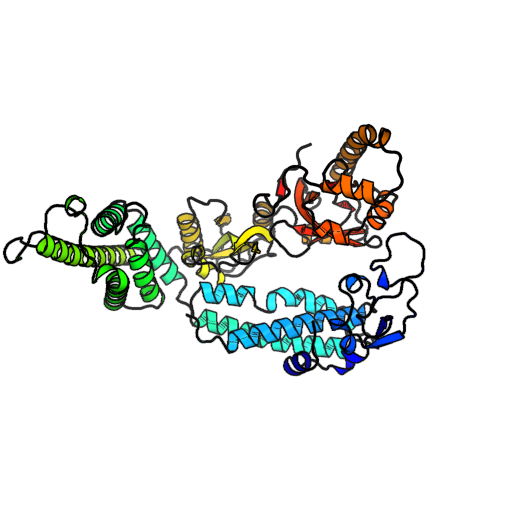CA 1
ATOM 620 C C . TRP A 1 83 ? 11.027 -16.449 -16.225 1.00 91.56 83 TRP A C 1
ATOM 622 O O . TRP A 1 83 ? 10.673 -16.883 -15.126 1.00 91.56 83 TRP A O 1
ATOM 632 N N . ARG A 1 84 ? 10.924 -15.151 -16.541 1.00 90.69 84 ARG A N 1
ATOM 633 C CA . ARG A 1 84 ? 10.360 -14.136 -15.637 1.00 90.69 84 ARG A CA 1
ATOM 634 C C . ARG A 1 84 ? 8.886 -14.411 -15.343 1.00 90.69 84 ARG A C 1
ATOM 636 O O . ARG A 1 84 ? 8.504 -14.456 -14.177 1.00 90.69 84 ARG A O 1
ATOM 643 N N . ALA A 1 85 ? 8.089 -14.700 -16.371 1.00 92.94 85 ALA A N 1
ATOM 644 C CA . ALA A 1 85 ? 6.680 -15.026 -16.185 1.00 92.94 85 ALA A CA 1
ATOM 645 C C . ALA A 1 85 ? 6.472 -16.315 -15.371 1.00 92.94 85 ALA A C 1
ATOM 647 O O . ALA A 1 85 ? 5.587 -16.365 -14.522 1.00 92.94 85 ALA A O 1
ATOM 648 N N . ALA A 1 86 ? 7.316 -17.335 -15.556 1.00 93.62 86 ALA A N 1
ATOM 649 C CA . ALA A 1 86 ? 7.282 -18.544 -14.734 1.00 93.62 86 ALA A CA 1
ATOM 650 C C . ALA A 1 86 ? 7.533 -18.236 -13.249 1.00 93.62 86 ALA A C 1
ATOM 652 O O . ALA A 1 86 ? 6.850 -18.777 -12.377 1.00 93.62 86 ALA A O 1
ATOM 653 N N . ALA A 1 87 ? 8.492 -17.350 -12.958 1.00 91.94 87 ALA A N 1
ATOM 654 C CA . ALA A 1 87 ? 8.771 -16.894 -11.599 1.00 91.94 87 ALA A CA 1
ATOM 655 C C . ALA A 1 87 ? 7.574 -16.156 -10.988 1.00 91.94 87 ALA A C 1
ATOM 657 O O . ALA A 1 87 ? 7.229 -16.428 -9.837 1.00 91.94 87 ALA A O 1
ATOM 658 N N . ASP A 1 88 ? 6.913 -15.291 -11.761 1.00 93.00 88 ASP A N 1
ATOM 659 C CA . ASP A 1 88 ? 5.706 -14.582 -11.330 1.00 93.00 88 ASP A CA 1
ATOM 660 C C . ASP A 1 88 ? 4.533 -15.541 -11.065 1.00 93.00 88 ASP A C 1
ATOM 662 O O . ASP A 1 88 ? 3.895 -15.437 -10.015 1.00 93.00 88 ASP A O 1
ATOM 666 N N . VAL A 1 89 ? 4.293 -16.522 -11.947 1.00 94.88 89 VAL A N 1
ATOM 667 C CA . VAL A 1 89 ? 3.245 -17.547 -11.777 1.00 94.88 89 VAL A CA 1
ATOM 668 C C . VAL A 1 89 ? 3.480 -18.375 -10.515 1.00 94.88 89 VAL A C 1
ATOM 670 O O . VAL A 1 89 ? 2.576 -18.496 -9.692 1.00 94.88 89 VAL A O 1
ATOM 673 N N . VAL A 1 90 ? 4.689 -18.910 -10.317 1.00 94.38 90 VAL A N 1
ATOM 674 C CA . VAL A 1 90 ? 5.016 -19.720 -9.129 1.00 94.38 90 VAL A CA 1
ATOM 675 C C . VAL A 1 90 ? 4.915 -18.897 -7.847 1.00 94.38 90 VAL A C 1
ATOM 677 O O . VAL A 1 90 ? 4.372 -19.366 -6.845 1.00 94.38 90 VAL A O 1
ATOM 680 N N . ALA A 1 91 ? 5.415 -17.660 -7.861 1.00 92.25 91 ALA A N 1
ATOM 681 C CA . ALA A 1 91 ? 5.329 -16.784 -6.702 1.00 92.25 91 ALA A CA 1
ATOM 682 C C . ALA A 1 91 ? 3.870 -16.442 -6.358 1.00 92.25 91 ALA A C 1
ATOM 684 O O . ALA A 1 91 ? 3.519 -16.420 -5.176 1.00 92.25 91 ALA A O 1
ATOM 685 N N . ALA A 1 92 ? 3.030 -16.190 -7.366 1.00 93.12 92 ALA A N 1
ATOM 686 C CA . ALA A 1 92 ? 1.611 -15.906 -7.187 1.00 93.12 92 ALA A CA 1
ATOM 687 C C . ALA A 1 92 ? 0.828 -17.144 -6.720 1.00 93.12 92 ALA A C 1
ATOM 689 O O . ALA A 1 92 ? 0.104 -17.044 -5.735 1.00 93.12 92 ALA A O 1
ATOM 690 N N . ASP A 1 93 ? 1.038 -18.321 -7.317 1.00 94.25 93 ASP A N 1
ATOM 691 C CA . ASP A 1 93 ? 0.403 -19.575 -6.880 1.00 94.25 93 ASP A CA 1
ATOM 692 C C . ASP A 1 93 ? 0.754 -19.910 -5.424 1.00 94.25 93 ASP A C 1
ATOM 694 O O . ASP A 1 93 ? -0.124 -20.220 -4.618 1.00 94.25 93 ASP A O 1
ATOM 698 N N . GLY A 1 94 ? 2.029 -19.765 -5.052 1.00 91.69 94 GLY A N 1
ATOM 699 C CA . GLY A 1 94 ? 2.477 -19.954 -3.676 1.00 91.69 94 GLY A CA 1
ATOM 700 C C . GLY A 1 94 ? 1.854 -18.959 -2.689 1.00 91.69 94 GLY A C 1
ATOM 701 O O . GLY A 1 94 ? 1.633 -19.324 -1.537 1.00 91.69 94 GLY A O 1
ATOM 702 N N . ARG A 1 95 ? 1.560 -17.717 -3.106 1.00 89.88 95 ARG A N 1
ATOM 703 C CA . ARG A 1 95 ? 0.806 -16.748 -2.284 1.00 89.88 95 ARG A CA 1
ATOM 704 C C . ARG A 1 95 ? -0.648 -17.176 -2.136 1.00 89.88 95 ARG A C 1
ATOM 706 O O . ARG A 1 95 ? -1.115 -17.300 -1.010 1.00 89.88 95 ARG A O 1
ATOM 713 N N . VAL A 1 96 ? -1.326 -17.462 -3.246 1.00 90.81 96 VAL A N 1
ATOM 714 C CA . VAL A 1 96 ? -2.740 -17.860 -3.253 1.00 90.81 96 VAL A CA 1
ATOM 715 C C . VAL A 1 96 ? -2.959 -19.104 -2.393 1.00 90.81 96 VAL A C 1
ATOM 717 O O . VAL A 1 96 ? -3.815 -19.071 -1.518 1.00 90.81 96 VAL A O 1
ATOM 720 N N . ARG A 1 97 ? -2.122 -20.143 -2.527 1.00 89.31 97 ARG A N 1
ATOM 721 C CA . ARG A 1 97 ? -2.194 -21.340 -1.669 1.00 89.31 97 ARG A CA 1
ATOM 722 C C . ARG A 1 97 ? -2.043 -21.025 -0.192 1.00 89.31 97 ARG A C 1
ATOM 724 O O . ARG A 1 97 ? -2.818 -21.517 0.613 1.00 89.31 97 ARG A O 1
ATOM 731 N N . ARG A 1 98 ? -1.073 -20.182 0.179 1.00 87.69 98 ARG A N 1
ATOM 732 C CA . ARG A 1 98 ? -0.927 -19.775 1.582 1.00 87.69 98 ARG A CA 1
ATOM 733 C C . ARG A 1 98 ? -2.175 -19.065 2.084 1.00 87.69 98 ARG A C 1
ATOM 735 O O . ARG A 1 98 ? -2.548 -19.294 3.220 1.00 87.69 98 ARG A O 1
ATOM 742 N N . LEU A 1 99 ? -2.812 -18.228 1.271 1.00 83.25 99 LEU A N 1
ATOM 743 C CA . LEU A 1 99 ? -4.026 -17.513 1.666 1.00 83.25 99 LEU A CA 1
ATOM 744 C C . LEU A 1 99 ? -5.261 -18.428 1.730 1.00 83.25 99 LEU A C 1
ATOM 746 O O . LEU A 1 99 ? -6.114 -18.212 2.586 1.00 83.25 99 LEU A O 1
ATOM 750 N N . GLU A 1 100 ? -5.328 -19.450 0.874 1.00 84.56 100 GLU A N 1
ATOM 751 C CA . GLU A 1 100 ? -6.322 -20.535 0.924 1.00 84.56 100 GLU A CA 1
ATOM 752 C C . GLU A 1 100 ? -6.100 -21.460 2.137 1.00 84.56 100 GLU A C 1
ATOM 754 O O . GLU A 1 100 ? -7.057 -21.968 2.702 1.00 84.56 100 GLU A O 1
ATOM 759 N N . GLU A 1 101 ? -4.854 -21.687 2.563 1.00 79.44 101 GLU A N 1
ATOM 760 C CA . GLU A 1 101 ? -4.514 -22.531 3.721 1.00 79.44 101 GLU A CA 1
ATOM 761 C C . GLU A 1 101 ? -4.591 -21.765 5.057 1.00 79.44 101 GLU A C 1
ATOM 763 O O . GLU A 1 101 ? -4.909 -22.343 6.096 1.00 79.44 101 GLU A O 1
ATOM 768 N N . GLN A 1 102 ? -4.314 -20.455 5.056 1.00 66.56 102 GLN A N 1
ATOM 769 C CA . GLN A 1 102 ? -4.319 -19.572 6.233 1.00 66.56 102 GLN A CA 1
ATOM 770 C C . GLN A 1 102 ? -5.724 -19.088 6.641 1.00 66.56 102 GLN A C 1
ATOM 772 O O . GLN A 1 102 ? -5.846 -18.041 7.280 1.00 66.56 102 GLN A O 1
ATOM 777 N N . GLU A 1 103 ? -6.789 -19.850 6.369 1.00 56.69 103 GLU A N 1
ATOM 778 C CA . GLU A 1 103 ? -8.173 -19.535 6.784 1.00 56.69 103 GLU A CA 1
ATOM 779 C C . GLU A 1 103 ? -8.392 -19.357 8.310 1.00 56.69 103 GLU A C 1
ATOM 781 O O . GLU A 1 103 ? -9.517 -19.143 8.748 1.00 56.69 103 GLU A O 1
ATOM 786 N N . ALA A 1 104 ? -7.340 -19.371 9.136 1.00 46.72 104 ALA A N 1
ATOM 787 C CA . ALA A 1 104 ? -7.380 -19.141 10.582 1.00 46.72 104 ALA A CA 1
ATOM 788 C C . ALA A 1 104 ? -7.173 -17.671 11.027 1.00 46.72 104 ALA A C 1
ATOM 790 O O . ALA A 1 104 ? -7.107 -17.402 12.227 1.00 46.72 104 ALA A O 1
ATOM 791 N N . GLY A 1 105 ? -7.025 -16.710 10.107 1.00 58.47 105 GLY A N 1
ATOM 792 C CA . GLY A 1 105 ? -6.982 -15.282 10.457 1.00 58.47 105 GLY A CA 1
ATOM 793 C C . GLY A 1 105 ? -8.384 -14.671 10.631 1.00 58.47 105 GLY A C 1
ATOM 794 O O . GLY A 1 105 ? -9.309 -15.093 9.937 1.00 58.47 105 GLY A O 1
ATOM 795 N N . PRO A 1 106 ? -8.572 -13.653 11.497 1.00 62.25 106 PRO A N 1
ATOM 796 C CA . PRO A 1 106 ? -9.837 -12.926 11.557 1.00 62.25 106 PRO A CA 1
ATOM 797 C C . PRO A 1 106 ? -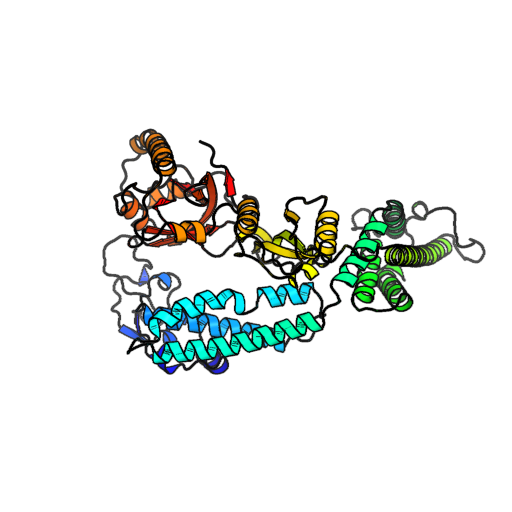10.114 -12.266 10.200 1.00 62.25 106 PRO A C 1
ATOM 799 O O . PRO A 1 106 ? -9.253 -11.567 9.660 1.00 62.25 106 PRO A O 1
ATOM 802 N N . ARG A 1 107 ? -11.309 -12.501 9.646 1.00 75.62 107 ARG A N 1
ATOM 803 C CA . ARG A 1 107 ? -11.787 -11.921 8.379 1.00 75.62 107 ARG A CA 1
ATOM 804 C C . ARG A 1 107 ? -12.118 -10.434 8.577 1.00 75.62 107 ARG A C 1
ATOM 806 O O . ARG A 1 107 ? -13.272 -10.034 8.627 1.00 75.62 107 ARG A O 1
ATOM 813 N N . SER A 1 108 ? -11.077 -9.630 8.772 1.00 78.69 108 SER A N 1
ATOM 814 C CA . SER A 1 108 ? -11.143 -8.186 8.997 1.00 78.69 108 SER A CA 1
ATOM 815 C C . SER A 1 108 ? -10.726 -7.403 7.753 1.00 78.69 108 SER A C 1
ATOM 817 O O . SER A 1 108 ? -10.116 -7.945 6.827 1.00 78.69 108 SER A O 1
ATOM 819 N N . TRP A 1 109 ? -10.982 -6.094 7.763 1.00 86.19 109 TRP A N 1
ATOM 820 C CA . TRP A 1 109 ? -10.518 -5.198 6.708 1.00 86.19 109 TRP A CA 1
ATOM 821 C C . TRP A 1 109 ? -8.990 -5.104 6.605 1.00 86.19 109 TRP A C 1
ATOM 823 O O . TRP A 1 109 ? -8.472 -5.038 5.495 1.00 86.19 109 TRP A O 1
ATOM 833 N N . GLU A 1 110 ? -8.253 -5.185 7.719 1.00 84.81 110 GLU A N 1
ATOM 834 C CA . GLU A 1 110 ? -6.779 -5.271 7.712 1.00 84.81 110 GLU A CA 1
ATOM 835 C C . GLU A 1 110 ? -6.307 -6.546 6.991 1.00 84.81 110 GLU A C 1
ATOM 837 O O . GLU A 1 110 ? -5.397 -6.514 6.157 1.00 84.81 110 GLU A O 1
ATOM 842 N N . GLY A 1 111 ? -6.972 -7.675 7.264 1.00 83.88 111 GLY A N 1
ATOM 843 C CA . GLY A 1 111 ? -6.716 -8.936 6.576 1.00 83.88 111 GLY A CA 1
ATOM 844 C C . GLY A 1 111 ? -7.011 -8.847 5.079 1.00 83.88 111 GLY A C 1
ATOM 845 O O . GLY A 1 111 ? -6.174 -9.247 4.269 1.00 83.88 111 GLY A O 1
ATOM 846 N N . TYR A 1 112 ? -8.147 -8.251 4.709 1.00 88.12 112 TYR A N 1
ATOM 847 C CA . TYR A 1 112 ? -8.499 -7.995 3.313 1.00 88.12 112 TYR A CA 1
ATOM 848 C C . TYR A 1 112 ? -7.486 -7.074 2.617 1.00 88.12 112 TYR A C 1
ATOM 850 O O . TYR A 1 112 ? -7.042 -7.405 1.524 1.00 88.12 112 TYR A O 1
ATOM 858 N N . ALA A 1 113 ? -7.048 -5.975 3.241 1.00 89.69 113 ALA A N 1
ATOM 859 C CA . ALA A 1 113 ? -6.055 -5.060 2.669 1.00 89.69 113 ALA A CA 1
ATOM 860 C C . ALA A 1 113 ? -4.714 -5.760 2.384 1.00 89.69 113 ALA A C 1
ATOM 862 O O . ALA A 1 113 ? -4.078 -5.506 1.359 1.00 89.69 113 ALA A O 1
ATOM 863 N N . ARG A 1 114 ? -4.303 -6.696 3.251 1.00 87.38 114 ARG A N 1
ATOM 864 C CA . ARG A 1 114 ? -3.114 -7.531 3.024 1.00 87.38 114 ARG A CA 1
ATOM 865 C C . ARG A 1 114 ? -3.304 -8.484 1.844 1.00 87.38 114 ARG A C 1
ATOM 867 O O . ARG A 1 114 ? -2.438 -8.554 0.979 1.00 87.38 114 ARG A O 1
ATOM 874 N N . VAL A 1 115 ? -4.440 -9.179 1.780 1.00 88.56 115 VAL A N 1
ATOM 875 C CA . VAL A 1 115 ? -4.775 -10.083 0.662 1.00 88.56 115 VAL A CA 1
ATOM 876 C C . VAL A 1 115 ? -4.851 -9.317 -0.659 1.00 88.56 115 VAL A C 1
ATOM 878 O O . VAL A 1 115 ? -4.309 -9.767 -1.664 1.00 88.56 115 VAL A O 1
ATOM 881 N N . LEU A 1 116 ? -5.456 -8.128 -0.646 1.00 90.62 116 LEU A N 1
ATOM 882 C CA . LEU A 1 116 ? -5.545 -7.218 -1.782 1.00 90.62 116 LEU A CA 1
ATOM 883 C C . LEU A 1 116 ? -4.166 -6.821 -2.300 1.00 90.62 116 LEU A C 1
ATOM 885 O O . LEU A 1 116 ? -3.965 -6.777 -3.508 1.00 90.62 116 LEU A O 1
ATOM 889 N N . TRP A 1 117 ? -3.225 -6.521 -1.405 1.00 87.56 117 TRP A N 1
ATOM 890 C CA . TRP A 1 117 ? -1.854 -6.167 -1.769 1.00 87.56 117 TRP A CA 1
ATOM 891 C C . TRP A 1 117 ? -1.077 -7.343 -2.368 1.00 87.56 117 TRP A C 1
ATOM 893 O O . TRP A 1 117 ? -0.297 -7.170 -3.301 1.00 87.56 117 TRP A O 1
ATOM 903 N N . GLU A 1 118 ? -1.313 -8.550 -1.860 1.00 87.56 118 GLU A N 1
ATOM 904 C CA . GLU A 1 118 ? -0.666 -9.775 -2.337 1.00 87.56 118 GLU A CA 1
ATOM 905 C C . GLU A 1 118 ? -1.301 -10.364 -3.611 1.00 87.56 118 GLU A C 1
ATOM 907 O O . GLU A 1 118 ? -0.719 -11.274 -4.222 1.00 87.56 118 GLU A O 1
ATOM 912 N N . ALA A 1 119 ? -2.467 -9.843 -4.013 1.00 89.69 119 ALA A N 1
ATOM 913 C CA . ALA A 1 119 ? -3.260 -10.331 -5.132 1.00 89.69 119 ALA A CA 1
ATOM 914 C C . ALA A 1 119 ? -2.489 -10.294 -6.459 1.00 89.69 119 ALA A C 1
ATOM 916 O O . ALA A 1 119 ? -1.758 -9.350 -6.772 1.00 89.69 119 ALA A O 1
ATOM 917 N N . ALA A 1 120 ? -2.695 -11.325 -7.281 1.00 91.50 120 ALA A N 1
ATOM 918 C CA . ALA A 1 120 ? -1.991 -11.490 -8.552 1.00 91.50 120 ALA A CA 1
ATOM 919 C C . ALA A 1 120 ? -2.264 -10.348 -9.552 1.00 91.50 120 ALA A C 1
ATOM 921 O O . ALA A 1 120 ? -1.391 -10.023 -10.358 1.00 91.50 120 ALA A O 1
ATOM 922 N N . ARG A 1 121 ? -3.430 -9.692 -9.464 1.00 90.38 121 ARG A N 1
ATOM 923 C CA . ARG A 1 121 ? -3.874 -8.625 -10.377 1.00 90.38 121 ARG A CA 1
ATOM 924 C C . ARG A 1 121 ? -2.876 -7.482 -10.563 1.00 90.38 121 ARG A C 1
ATOM 926 O O . ARG A 1 121 ? -2.773 -6.945 -11.659 1.00 90.38 121 ARG A O 1
ATOM 933 N N . HIS A 1 122 ? -2.082 -7.155 -9.540 1.00 85.94 122 HIS A N 1
ATOM 934 C CA . HIS A 1 122 ? -1.092 -6.070 -9.613 1.00 85.94 122 HIS A CA 1
ATOM 935 C C . HIS A 1 122 ? 0.038 -6.340 -10.612 1.00 85.94 122 HIS A C 1
ATOM 937 O O . HIS A 1 122 ? 0.736 -5.416 -11.018 1.00 85.94 122 HIS A O 1
ATOM 943 N N . ARG A 1 123 ? 0.231 -7.601 -11.015 1.00 87.88 123 ARG A N 1
ATOM 944 C CA . ARG A 1 123 ? 1.240 -8.019 -11.999 1.00 87.88 123 ARG A CA 1
ATOM 945 C C . ARG A 1 123 ? 0.621 -8.397 -13.349 1.00 87.88 123 ARG A C 1
ATOM 947 O O . ARG A 1 123 ? 1.366 -8.698 -14.274 1.00 87.88 123 ARG A O 1
ATOM 954 N N . ASP A 1 124 ? -0.708 -8.377 -13.487 1.00 92.19 124 ASP A N 1
ATOM 955 C CA . ASP A 1 124 ? -1.398 -8.920 -14.667 1.00 92.19 124 ASP A CA 1
ATOM 956 C C . ASP A 1 124 ? -0.989 -8.204 -15.957 1.00 92.19 124 ASP A C 1
ATOM 958 O O . ASP A 1 124 ? -0.563 -8.848 -16.914 1.00 92.19 124 ASP A O 1
ATOM 962 N N . ALA A 1 125 ? -1.013 -6.869 -15.952 1.00 88.31 125 ALA A N 1
ATOM 963 C CA . ALA A 1 125 ? -0.627 -6.075 -17.113 1.00 88.31 125 ALA A CA 1
ATOM 964 C C . ALA A 1 125 ? 0.841 -6.297 -17.524 1.00 88.31 125 ALA A C 1
ATOM 966 O O . ALA A 1 125 ? 1.137 -6.371 -18.716 1.00 88.31 125 ALA A O 1
ATOM 967 N N . GLU A 1 126 ? 1.759 -6.423 -16.557 1.00 86.50 126 GLU A N 1
ATOM 968 C CA . GLU A 1 126 ? 3.182 -6.670 -16.827 1.00 86.50 126 GLU A CA 1
ATOM 969 C C . GLU A 1 126 ? 3.403 -8.066 -17.416 1.00 86.50 126 GLU A C 1
ATOM 971 O O . GLU A 1 126 ? 4.054 -8.198 -18.454 1.00 86.50 126 GLU A O 1
ATOM 976 N N . VAL A 1 127 ? 2.821 -9.100 -16.799 1.00 91.38 127 VAL A N 1
ATOM 977 C CA . VAL A 1 127 ? 2.950 -10.490 -17.255 1.00 91.38 127 VAL A CA 1
ATOM 978 C C . VAL A 1 127 ? 2.339 -10.663 -18.646 1.00 91.38 127 VAL A C 1
ATOM 980 O O . VAL A 1 127 ? 2.967 -11.264 -19.521 1.00 91.38 127 VAL A O 1
ATOM 983 N N . ARG A 1 128 ? 1.148 -10.099 -18.889 1.00 94.06 128 ARG A N 1
ATOM 984 C CA . ARG A 1 128 ? 0.483 -10.154 -20.199 1.00 94.06 128 ARG A CA 1
ATOM 985 C C . ARG A 1 128 ? 1.295 -9.448 -21.271 1.00 94.06 128 ARG A C 1
ATOM 987 O O . ARG A 1 128 ? 1.684 -10.091 -22.243 1.00 94.06 128 ARG A O 1
ATOM 994 N N . ARG A 1 129 ? 1.652 -8.178 -21.056 1.00 88.81 129 ARG A N 1
ATOM 995 C CA . ARG A 1 129 ? 2.464 -7.392 -22.002 1.00 88.81 129 ARG A CA 1
ATOM 996 C C . ARG A 1 129 ? 3.799 -8.076 -22.306 1.00 88.81 129 ARG A C 1
ATOM 998 O O . ARG A 1 129 ? 4.245 -8.075 -23.451 1.00 88.81 129 ARG A O 1
ATOM 1005 N N . GLY A 1 130 ? 4.426 -8.665 -21.286 1.00 88.38 130 GLY A N 1
ATOM 1006 C CA . GLY A 1 130 ? 5.697 -9.370 -21.407 1.00 88.38 130 GLY A CA 1
ATOM 1007 C C . GLY A 1 130 ? 5.625 -10.651 -22.238 1.00 88.38 130 GLY A C 1
ATOM 1008 O O . GLY A 1 130 ? 6.617 -10.995 -22.871 1.00 88.38 130 GLY A O 1
ATOM 1009 N N . LEU A 1 131 ? 4.482 -11.344 -22.264 1.00 93.50 131 LEU A N 1
ATOM 1010 C CA . LEU A 1 131 ? 4.304 -12.615 -22.977 1.00 93.50 131 LEU A CA 1
ATOM 1011 C C . LEU A 1 131 ? 3.595 -12.477 -24.328 1.00 93.50 131 LEU A C 1
ATOM 1013 O O . LEU A 1 131 ? 3.882 -13.253 -25.240 1.00 93.50 131 LEU A O 1
ATOM 1017 N N . GLU A 1 132 ? 2.671 -11.526 -24.473 1.00 93.31 132 GLU A N 1
ATOM 1018 C CA . GLU A 1 132 ? 1.837 -11.353 -25.671 1.00 93.31 132 GLU A CA 1
ATOM 1019 C C . GLU A 1 132 ? 2.672 -11.138 -26.936 1.00 93.31 132 GLU A C 1
ATOM 1021 O O . GLU A 1 132 ? 2.391 -11.758 -27.965 1.00 93.31 132 GLU A O 1
ATOM 1026 N N . SER A 1 133 ? 3.758 -10.367 -26.832 1.00 90.31 133 SER A N 1
ATOM 1027 C CA . SER A 1 133 ? 4.721 -10.123 -27.917 1.00 90.31 133 SER A CA 1
ATOM 1028 C C . SER A 1 133 ? 5.393 -11.395 -28.448 1.00 90.31 133 SER A C 1
ATOM 1030 O O . SER A 1 133 ? 5.816 -11.429 -29.601 1.00 90.31 133 SER A O 1
ATOM 1032 N N . TRP A 1 134 ? 5.438 -12.459 -27.644 1.00 94.56 134 TRP A N 1
ATOM 1033 C CA . TRP A 1 134 ? 6.070 -13.733 -27.985 1.00 94.56 134 TRP A CA 1
ATOM 1034 C C . TRP A 1 134 ? 5.074 -14.806 -28.411 1.00 94.56 134 TRP A C 1
ATOM 1036 O O . TRP A 1 134 ? 5.481 -15.874 -28.857 1.00 94.56 134 TRP A O 1
ATOM 1046 N N . THR A 1 135 ? 3.766 -14.561 -28.309 1.00 94.50 135 THR A N 1
ATOM 1047 C CA . THR A 1 135 ? 2.749 -15.590 -28.590 1.00 94.50 135 THR A CA 1
ATOM 1048 C C . THR A 1 135 ? 2.762 -16.091 -30.032 1.00 94.50 135 THR A C 1
ATOM 1050 O O . THR A 1 135 ? 2.376 -17.236 -30.262 1.00 94.50 135 THR A O 1
ATOM 1053 N N . ALA A 1 136 ? 3.219 -15.284 -30.990 1.00 93.12 136 ALA A N 1
ATOM 1054 C CA . ALA A 1 136 ? 3.366 -15.667 -32.395 1.00 93.12 136 ALA A CA 1
ATOM 1055 C C . ALA A 1 136 ? 4.749 -16.258 -32.731 1.00 93.12 136 ALA A C 1
ATOM 1057 O O . ALA A 1 136 ? 4.944 -16.751 -33.842 1.00 93.12 136 ALA A O 1
ATOM 1058 N N . ASP A 1 137 ? 5.703 -16.225 -31.796 1.00 93.88 137 ASP A N 1
ATOM 1059 C CA . ASP A 1 137 ? 7.071 -16.669 -32.041 1.00 93.88 137 ASP A CA 1
ATOM 1060 C C . ASP A 1 137 ? 7.149 -18.204 -32.236 1.00 93.88 137 ASP A C 1
ATOM 1062 O O . ASP A 1 137 ? 6.595 -18.957 -31.424 1.00 93.88 137 ASP A O 1
ATOM 1066 N N . PRO A 1 138 ? 7.839 -18.711 -33.278 1.00 90.00 138 PRO A N 1
ATOM 1067 C CA . PRO A 1 138 ? 7.944 -20.149 -33.538 1.00 90.00 138 PRO A CA 1
ATOM 1068 C C . PRO A 1 138 ? 8.703 -20.948 -32.469 1.00 90.00 138 PRO A C 1
ATOM 1070 O O . PRO A 1 138 ? 8.460 -22.145 -32.317 1.00 90.00 138 PRO A O 1
ATOM 1073 N N . SER A 1 139 ? 9.636 -20.314 -31.754 1.00 87.75 139 SER A N 1
ATOM 1074 C CA . SER A 1 139 ? 10.520 -20.961 -30.780 1.00 87.75 139 SER A CA 1
ATOM 1075 C C . SER A 1 139 ? 9.940 -20.956 -29.364 1.00 87.75 139 SER A C 1
ATOM 1077 O O . SER A 1 139 ? 9.961 -21.990 -28.691 1.00 87.75 139 SER A O 1
ATOM 1079 N N . VAL A 1 140 ? 9.351 -19.834 -28.933 1.00 92.25 140 VAL A N 1
ATOM 1080 C CA . VAL A 1 140 ? 8.853 -19.642 -27.558 1.00 92.25 140 VAL A CA 1
ATOM 1081 C C . VAL A 1 140 ? 7.331 -19.490 -27.459 1.00 92.25 140 VAL A C 1
ATOM 1083 O O . VAL A 1 140 ? 6.774 -19.628 -26.368 1.00 92.25 140 VAL A O 1
ATOM 1086 N N . GLY A 1 141 ? 6.615 -19.284 -28.569 1.00 92.88 141 GLY A N 1
ATOM 1087 C CA . GLY A 1 141 ? 5.199 -18.902 -28.543 1.00 92.88 141 GLY A CA 1
ATOM 1088 C C . GLY A 1 141 ? 4.247 -19.954 -27.978 1.00 92.88 141 GLY A C 1
ATOM 1089 O O . GLY A 1 141 ? 3.251 -19.606 -27.340 1.00 92.88 141 GLY A O 1
ATOM 1090 N N . ALA A 1 142 ? 4.558 -21.246 -28.126 1.00 92.75 142 ALA A N 1
ATOM 1091 C CA . ALA A 1 142 ? 3.803 -22.305 -27.451 1.00 92.75 142 ALA A CA 1
ATOM 1092 C C . ALA A 1 142 ? 3.926 -22.205 -25.919 1.00 92.75 142 ALA A C 1
ATOM 1094 O O . ALA A 1 142 ? 2.913 -22.270 -25.221 1.00 92.75 142 ALA A O 1
ATOM 1095 N N . GLY A 1 143 ? 5.144 -21.966 -25.416 1.00 93.44 143 GLY A N 1
ATOM 1096 C CA . GLY A 1 143 ? 5.399 -21.733 -23.995 1.00 93.44 143 GLY A CA 1
ATOM 1097 C C . GLY A 1 143 ? 4.727 -20.455 -23.492 1.00 93.44 143 GLY A C 1
ATOM 1098 O O . GLY A 1 143 ? 4.129 -20.467 -22.420 1.00 93.44 143 GLY A O 1
ATOM 1099 N N . ALA A 1 144 ? 4.733 -19.382 -24.290 1.00 94.75 144 ALA A N 1
ATOM 1100 C CA . ALA A 1 144 ? 4.123 -18.106 -23.913 1.00 94.75 144 ALA A CA 1
ATOM 1101 C C . ALA A 1 144 ? 2.602 -18.233 -23.732 1.00 94.75 144 ALA A C 1
ATOM 1103 O O . ALA A 1 144 ? 2.061 -17.824 -22.706 1.00 94.75 144 ALA A O 1
ATOM 1104 N N . ARG A 1 145 ? 1.908 -18.883 -24.679 1.00 95.06 145 ARG A N 1
ATOM 1105 C CA . ARG A 1 145 ? 0.458 -19.142 -24.577 1.00 95.06 145 ARG A CA 1
ATOM 1106 C C . ARG A 1 145 ? 0.104 -20.009 -23.370 1.00 95.06 145 ARG A C 1
ATOM 1108 O O . ARG A 1 145 ? -0.904 -19.773 -22.709 1.00 95.06 145 ARG A O 1
ATOM 1115 N N . GLN A 1 146 ? 0.927 -21.008 -23.073 1.00 93.88 146 GLN A N 1
ATOM 1116 C CA . GLN A 1 146 ? 0.717 -21.853 -21.907 1.00 93.88 146 GLN A CA 1
ATOM 1117 C C . GLN A 1 146 ? 0.944 -21.104 -20.592 1.00 93.88 146 GLN A C 1
ATOM 1119 O O . GLN A 1 146 ? 0.160 -21.271 -19.660 1.00 93.88 146 GLN A O 1
ATOM 1124 N N . MET A 1 147 ? 1.970 -20.256 -20.527 1.00 94.69 147 MET A N 1
ATOM 1125 C CA . MET A 1 147 ? 2.242 -19.429 -19.355 1.00 94.69 147 MET A CA 1
ATOM 1126 C C . MET A 1 147 ? 1.103 -18.437 -19.096 1.00 94.69 147 MET A C 1
ATOM 1128 O O . MET A 1 147 ? 0.655 -18.313 -17.961 1.00 94.69 147 MET A O 1
ATOM 1132 N N . LEU A 1 148 ? 0.553 -17.815 -20.147 1.00 95.75 148 LEU A N 1
ATOM 1133 C CA . LEU A 1 148 ? -0.643 -16.965 -20.050 1.00 95.75 148 LEU A CA 1
ATOM 1134 C C . LEU A 1 148 ? -1.863 -17.728 -19.508 1.00 95.75 148 LEU A C 1
ATOM 1136 O O . LEU A 1 148 ? -2.643 -17.178 -18.726 1.00 95.75 148 LEU A O 1
ATOM 1140 N N . LYS A 1 149 ? -2.026 -19.004 -19.886 1.00 95.38 149 LYS A N 1
ATOM 1141 C CA . LYS A 1 149 ? -3.084 -19.870 -19.347 1.00 95.38 149 LYS A CA 1
ATOM 1142 C C . LYS A 1 149 ? -2.870 -20.164 -17.859 1.00 95.38 149 LYS A C 1
ATOM 1144 O O . LYS A 1 149 ? -3.818 -20.040 -17.088 1.00 95.38 149 LYS A O 1
ATOM 1149 N N . ALA A 1 150 ? -1.650 -20.528 -17.457 1.00 95.00 150 ALA A N 1
ATOM 1150 C CA . ALA A 1 150 ? -1.313 -20.772 -16.052 1.00 95.00 150 ALA A CA 1
ATOM 1151 C C . ALA A 1 150 ? -1.514 -19.504 -15.202 1.00 95.00 150 ALA A C 1
ATOM 1153 O O . ALA A 1 150 ? -2.170 -19.553 -14.164 1.00 95.00 150 ALA A O 1
ATOM 1154 N N . TRP A 1 151 ? -1.046 -18.356 -15.698 1.00 96.50 151 TRP A N 1
ATOM 1155 C CA . TRP A 1 151 ? -1.249 -17.049 -15.078 1.00 96.50 151 TRP A CA 1
ATOM 1156 C C . TRP A 1 151 ? -2.733 -16.715 -14.888 1.00 96.50 151 TRP A C 1
ATOM 1158 O O . TRP A 1 151 ? -3.138 -16.351 -13.789 1.00 96.50 151 TRP A O 1
ATOM 1168 N N . SER A 1 152 ? -3.560 -16.914 -15.920 1.00 96.00 152 SER A N 1
ATOM 1169 C CA . SER A 1 152 ? -5.005 -16.657 -15.833 1.00 96.00 152 SER A CA 1
ATOM 1170 C C . SER A 1 152 ? -5.684 -17.526 -14.764 1.00 96.00 152 SER A C 1
ATOM 1172 O O . SER A 1 152 ? -6.528 -17.024 -14.029 1.00 96.00 152 SER A O 1
ATOM 1174 N N . GLY A 1 153 ? -5.278 -18.794 -14.618 1.00 95.06 153 GLY A N 1
ATOM 1175 C CA . GLY A 1 153 ? -5.802 -19.674 -13.566 1.00 95.06 153 GLY A CA 1
ATOM 1176 C C . GLY A 1 153 ? -5.387 -19.255 -12.149 1.00 95.06 153 GLY A C 1
ATOM 1177 O O . GLY A 1 153 ? -6.184 -19.345 -11.215 1.00 95.06 153 GLY A O 1
ATOM 1178 N N . VAL A 1 154 ? -4.158 -18.757 -11.973 1.00 95.31 154 VAL A N 1
ATOM 1179 C CA . VAL A 1 154 ? -3.710 -18.192 -10.687 1.00 95.31 154 VAL A CA 1
ATOM 1180 C C . VAL A 1 154 ? -4.443 -16.886 -10.373 1.00 95.31 154 VAL A C 1
ATOM 1182 O O . VAL A 1 154 ? -4.835 -16.674 -9.226 1.00 95.31 154 VAL A O 1
ATOM 1185 N N . LEU A 1 155 ? -4.665 -16.034 -11.378 1.00 95.75 155 LEU A N 1
ATOM 1186 C CA . LEU A 1 155 ? -5.413 -14.787 -11.232 1.00 95.75 155 LEU A CA 1
ATOM 1187 C C . LEU A 1 155 ? -6.858 -15.050 -10.787 1.00 95.75 155 LEU A C 1
ATOM 1189 O O . LEU A 1 155 ? -7.302 -14.461 -9.809 1.00 95.75 155 LEU A O 1
ATOM 1193 N N . GLU A 1 156 ? -7.559 -15.984 -11.432 1.00 95.62 156 GLU A N 1
ATOM 1194 C CA . GLU A 1 156 ? -8.936 -16.356 -11.077 1.00 95.62 156 GLU A CA 1
ATOM 1195 C C . GLU A 1 156 ? -9.054 -16.856 -9.626 1.00 95.62 156 GLU A C 1
ATOM 1197 O O . GLU A 1 156 ? -9.929 -16.416 -8.873 1.00 95.62 156 GLU A O 1
ATOM 1202 N N . ARG A 1 157 ? -8.131 -17.723 -9.188 1.00 94.50 157 ARG A N 1
ATOM 1203 C CA . ARG A 1 157 ? -8.079 -18.166 -7.786 1.00 94.50 157 ARG A CA 1
ATOM 1204 C C . ARG A 1 157 ? -7.763 -17.020 -6.830 1.00 94.50 157 ARG A C 1
ATOM 1206 O O . ARG A 1 157 ? -8.400 -16.907 -5.786 1.00 94.50 157 ARG A O 1
ATOM 1213 N N . SER A 1 158 ? -6.817 -16.150 -7.187 1.00 94.19 158 SER A N 1
ATOM 1214 C CA . SER A 1 158 ? -6.479 -14.966 -6.391 1.00 94.19 158 SER A CA 1
ATOM 1215 C C . SER A 1 158 ? -7.692 -14.055 -6.185 1.00 94.19 158 SER A C 1
ATOM 1217 O O . SER A 1 158 ? -7.925 -13.606 -5.064 1.00 94.19 158 SER A O 1
ATOM 1219 N N . GLU A 1 159 ? -8.473 -13.795 -7.236 1.00 94.19 159 GLU A N 1
ATOM 1220 C CA . GLU A 1 159 ? -9.693 -12.983 -7.149 1.00 94.19 159 GLU A CA 1
ATOM 1221 C C . GLU A 1 159 ? -10.794 -13.686 -6.344 1.00 94.19 159 GLU A C 1
ATOM 1223 O O . GLU A 1 159 ? -11.495 -13.039 -5.570 1.00 94.19 159 GLU A O 1
ATOM 1228 N N . THR A 1 160 ? -10.905 -15.016 -6.441 1.00 93.12 160 THR A N 1
ATOM 1229 C CA . THR A 1 160 ? -11.846 -15.807 -5.626 1.00 93.12 160 THR A CA 1
ATOM 1230 C C . THR A 1 160 ? -11.531 -15.690 -4.134 1.00 93.12 160 THR A C 1
ATOM 1232 O O . THR A 1 160 ? -12.424 -15.416 -3.329 1.00 93.12 160 THR A O 1
ATOM 1235 N N . VAL A 1 161 ? -10.256 -15.838 -3.756 1.00 90.56 161 VAL A N 1
ATOM 1236 C CA . VAL A 1 161 ? -9.803 -15.638 -2.371 1.00 90.56 161 VAL A CA 1
ATOM 1237 C C . VAL A 1 161 ? -10.121 -14.215 -1.922 1.00 90.56 161 VAL A C 1
ATOM 1239 O O . VAL A 1 161 ? -10.737 -14.025 -0.872 1.00 90.56 161 VAL A O 1
ATOM 1242 N N . LEU A 1 162 ? -9.759 -13.214 -2.726 1.00 90.38 162 LEU A N 1
ATOM 1243 C CA . LEU A 1 162 ? -9.999 -11.809 -2.412 1.00 90.38 162 LEU A CA 1
ATOM 1244 C C . LEU A 1 162 ? -11.492 -11.505 -2.202 1.00 90.38 162 LEU A C 1
ATOM 1246 O O . LEU A 1 162 ? -11.854 -10.846 -1.225 1.00 90.38 162 LEU A O 1
ATOM 1250 N N . ALA A 1 163 ? -12.361 -12.024 -3.071 1.00 90.50 163 ALA A N 1
ATOM 1251 C CA . ALA A 1 163 ? -13.809 -11.886 -2.957 1.00 90.50 163 ALA A CA 1
ATOM 1252 C C . ALA A 1 163 ? -14.349 -12.539 -1.676 1.00 90.50 163 ALA A C 1
ATOM 1254 O O . ALA A 1 163 ? -15.175 -11.937 -0.993 1.00 90.50 163 ALA A O 1
ATOM 1255 N N . GLY A 1 164 ? -13.840 -13.718 -1.301 1.00 88.94 164 GLY A N 1
ATOM 1256 C CA . GLY A 1 164 ? -14.195 -14.380 -0.043 1.00 88.94 164 GLY A CA 1
ATOM 1257 C C . GLY A 1 164 ? -13.807 -13.559 1.191 1.00 88.94 164 GLY A C 1
ATOM 1258 O O . GLY A 1 164 ? -14.592 -13.440 2.130 1.00 88.94 164 GLY A O 1
ATOM 1259 N N . TRP A 1 165 ? -12.628 -12.928 1.177 1.00 87.94 165 TRP A N 1
ATOM 1260 C CA . TRP A 1 165 ? -12.217 -12.000 2.238 1.00 87.94 165 TRP A CA 1
ATOM 1261 C C . TRP A 1 165 ? -13.092 -10.746 2.290 1.00 87.94 165 TRP A C 1
ATOM 1263 O O . TRP A 1 165 ? -13.460 -10.325 3.383 1.00 87.94 165 TRP A O 1
ATOM 1273 N N . ARG A 1 166 ? -13.459 -10.175 1.136 1.00 88.31 166 ARG A N 1
ATOM 1274 C CA . ARG A 1 166 ? -14.352 -9.010 1.069 1.00 88.31 166 ARG A CA 1
ATOM 1275 C C . ARG A 1 166 ? -15.748 -9.327 1.598 1.00 88.31 166 ARG A C 1
ATOM 1277 O O . ARG A 1 166 ? -16.301 -8.532 2.342 1.00 88.31 166 ARG A O 1
ATOM 1284 N N . ALA A 1 167 ? -16.310 -10.469 1.205 1.00 85.81 167 ALA A N 1
ATOM 1285 C CA . ALA A 1 167 ? -17.660 -10.875 1.588 1.00 85.81 167 ALA A CA 1
ATOM 1286 C C . ALA A 1 167 ? -17.785 -11.192 3.085 1.00 85.81 167 ALA A C 1
ATOM 1288 O O . ALA A 1 167 ? -18.854 -11.019 3.659 1.00 85.81 167 ALA A O 1
ATOM 1289 N N . ALA A 1 168 ? -16.700 -11.654 3.710 1.00 82.88 168 ALA A N 1
ATOM 1290 C CA . ALA A 1 168 ? -16.652 -11.920 5.142 1.00 82.88 168 ALA A CA 1
ATOM 1291 C C . ALA A 1 168 ? -16.339 -10.672 5.989 1.00 82.88 168 ALA A C 1
ATOM 1293 O O . ALA A 1 168 ? -16.445 -10.738 7.212 1.00 82.88 168 ALA A O 1
ATOM 1294 N N . ALA A 1 169 ? -15.926 -9.563 5.365 1.00 82.38 169 ALA A N 1
ATOM 1295 C CA . ALA A 1 169 ? -15.610 -8.335 6.077 1.00 82.38 169 ALA A CA 1
ATOM 1296 C C . ALA A 1 169 ? -16.892 -7.545 6.440 1.00 82.38 169 ALA A C 1
ATOM 1298 O O . ALA A 1 169 ? -17.845 -7.531 5.658 1.00 82.38 169 ALA A O 1
ATOM 1299 N N . PRO A 1 170 ? -16.902 -6.853 7.595 1.00 79.19 170 PRO A N 1
ATOM 1300 C CA . PRO A 1 170 ? -17.939 -5.903 8.012 1.00 79.19 170 PRO A CA 1
ATOM 1301 C C . PRO A 1 170 ? -18.406 -4.925 6.935 1.00 79.19 170 PRO A C 1
ATOM 1303 O O . PRO A 1 170 ? -17.587 -4.451 6.148 1.00 79.19 170 PRO A O 1
ATOM 1306 N N . ALA A 1 171 ? -19.671 -4.495 6.951 1.00 81.56 171 ALA A N 1
ATOM 1307 C CA . ALA A 1 171 ? -20.113 -3.443 6.039 1.00 81.56 171 ALA A CA 1
ATOM 1308 C C . ALA A 1 171 ? -19.347 -2.131 6.305 1.00 81.56 171 ALA A C 1
ATOM 1310 O O . ALA A 1 171 ? -19.264 -1.658 7.435 1.00 81.56 171 ALA A O 1
ATOM 1311 N N . ALA A 1 172 ? -18.820 -1.497 5.250 1.00 80.50 172 ALA A N 1
ATOM 1312 C CA . ALA A 1 172 ? -18.006 -0.275 5.352 1.00 80.50 172 ALA A CA 1
ATOM 1313 C C . ALA A 1 172 ? -18.658 0.822 6.200 1.00 80.50 172 ALA A C 1
ATOM 1315 O O . ALA A 1 172 ? -18.005 1.501 6.983 1.00 80.50 172 ALA A O 1
ATOM 1316 N N . ARG A 1 173 ? -19.968 0.991 6.007 1.00 78.69 173 ARG A N 1
ATOM 1317 C CA . ARG A 1 173 ? -20.764 2.011 6.676 1.00 78.69 173 ARG A CA 1
ATOM 1318 C C . ARG A 1 173 ? -20.866 1.748 8.175 1.00 78.69 173 ARG A C 1
ATOM 1320 O O . ARG A 1 173 ? -20.710 2.682 8.954 1.00 78.69 173 ARG A O 1
ATOM 1327 N N . GLU A 1 174 ? -21.061 0.492 8.565 1.00 80.31 174 GLU A N 1
ATOM 1328 C CA . GLU A 1 174 ? -21.071 0.083 9.971 1.00 80.31 174 GLU A CA 1
ATOM 1329 C C . GLU A 1 174 ? -19.714 0.386 10.610 1.00 80.31 174 GLU A C 1
ATOM 1331 O O . GLU A 1 174 ? -19.677 1.073 11.625 1.00 80.31 174 GLU A O 1
ATOM 1336 N N . VAL A 1 175 ? -18.611 0.031 9.941 1.00 82.81 175 VAL A N 1
ATOM 1337 C CA . VAL A 1 175 ? -17.248 0.347 10.407 1.00 82.81 175 VAL A CA 1
ATOM 1338 C C . VAL A 1 175 ? -17.041 1.852 10.578 1.00 82.81 175 VAL A C 1
ATOM 1340 O O . VAL A 1 175 ? -16.537 2.292 11.607 1.00 82.81 175 VAL A O 1
ATOM 1343 N N . THR A 1 176 ? -17.476 2.678 9.620 1.00 82.94 176 THR A N 1
ATOM 1344 C CA . THR A 1 176 ? -17.353 4.140 9.760 1.00 82.94 176 THR A CA 1
ATOM 1345 C C . THR A 1 176 ? -18.186 4.706 10.904 1.00 82.94 176 THR A C 1
ATOM 1347 O O . THR A 1 176 ? -17.740 5.634 11.574 1.00 82.94 176 THR A O 1
ATOM 1350 N N . SER A 1 177 ? -19.377 4.158 11.155 1.00 84.75 177 SER A N 1
ATOM 1351 C CA . SER A 1 177 ? -20.234 4.587 12.263 1.00 84.75 177 SER A CA 1
ATOM 1352 C C . SER A 1 177 ? -19.657 4.169 13.617 1.00 84.75 177 SER A C 1
ATOM 1354 O O . SER A 1 177 ? -19.612 4.985 14.535 1.00 84.75 177 SER A O 1
ATOM 1356 N N . VAL A 1 178 ? -19.156 2.936 13.727 1.00 87.62 178 VAL A N 1
ATOM 1357 C CA . VAL A 1 178 ? -18.473 2.403 14.918 1.00 87.62 178 VAL A CA 1
ATOM 1358 C C . VAL A 1 178 ? -17.212 3.210 15.223 1.00 87.62 178 VAL A C 1
ATOM 1360 O O . VAL A 1 178 ? -17.005 3.639 16.360 1.00 87.62 178 VAL A O 1
ATOM 1363 N N . SER A 1 179 ? -16.399 3.479 14.203 1.00 85.94 179 SER A N 1
ATOM 1364 C CA . SER A 1 179 ? -15.187 4.287 14.320 1.00 85.94 179 SER A CA 1
ATOM 1365 C C . SER A 1 179 ? -15.502 5.738 14.704 1.00 85.94 179 SER A C 1
ATOM 1367 O O . SER A 1 179 ? -14.912 6.274 15.640 1.00 85.94 179 SER A O 1
ATOM 1369 N N . GLY A 1 180 ? -16.511 6.350 14.073 1.00 84.94 180 GLY A N 1
ATOM 1370 C CA . GLY A 1 180 ? -16.976 7.696 14.415 1.00 84.94 180 GLY A CA 1
ATOM 1371 C C . GLY A 1 180 ? -17.484 7.810 15.856 1.00 84.94 180 GLY A C 1
ATOM 1372 O O . GLY A 1 180 ? -17.178 8.790 16.534 1.00 84.94 180 GLY A O 1
ATOM 1373 N N . ALA A 1 181 ? -18.193 6.794 16.361 1.00 89.12 181 ALA A N 1
ATOM 1374 C CA . ALA A 1 181 ? -18.592 6.724 17.766 1.00 89.12 181 ALA A CA 1
ATOM 1375 C C . ALA A 1 181 ? -17.373 6.636 18.700 1.00 89.12 181 ALA A C 1
ATOM 1377 O O . ALA A 1 181 ? -17.305 7.349 19.703 1.00 89.12 181 ALA A O 1
ATOM 1378 N N . CYS A 1 182 ? -16.376 5.817 18.347 1.00 89.75 182 CYS A N 1
ATOM 1379 C CA . CYS A 1 182 ? -15.126 5.717 19.101 1.00 89.75 182 CYS A CA 1
ATOM 1380 C C . CYS A 1 182 ? -14.376 7.052 19.157 1.00 89.75 182 CYS A C 1
ATOM 1382 O O . CYS A 1 182 ? -13.916 7.442 20.229 1.00 89.75 182 CYS A O 1
ATOM 1384 N N . ASP A 1 183 ? -14.271 7.760 18.034 1.00 87.31 183 ASP A N 1
ATOM 1385 C CA . ASP A 1 183 ? -13.571 9.043 17.959 1.00 87.31 183 ASP A CA 1
ATOM 1386 C C . ASP A 1 183 ? -14.332 10.145 18.724 1.00 87.31 183 ASP A C 1
ATOM 1388 O O . ASP A 1 183 ? -13.714 10.939 19.438 1.00 87.31 183 ASP A O 1
ATOM 1392 N N . ALA A 1 184 ? -15.670 10.150 18.673 1.00 88.19 184 ALA A N 1
ATOM 1393 C CA . ALA A 1 184 ? -16.503 11.067 19.455 1.00 88.19 184 ALA A CA 1
ATOM 1394 C C . ALA A 1 184 ? -16.326 10.871 20.971 1.00 88.19 184 ALA A C 1
ATOM 1396 O O . ALA A 1 184 ? -16.175 11.845 21.708 1.00 88.19 184 ALA A O 1
ATOM 1397 N N . VAL A 1 185 ? -16.290 9.619 21.440 1.00 91.56 185 VAL A N 1
ATOM 1398 C CA . VAL A 1 185 ? -16.050 9.307 22.858 1.00 91.56 185 VAL A CA 1
ATOM 1399 C C . VAL A 1 185 ? -14.600 9.596 23.252 1.00 91.56 185 VAL A C 1
ATOM 1401 O O . VAL A 1 185 ? -14.357 10.123 24.337 1.00 91.56 185 VAL A O 1
ATOM 1404 N N . ALA A 1 186 ? -13.628 9.322 22.375 1.00 89.00 186 ALA A N 1
ATOM 1405 C CA . ALA A 1 186 ? -12.219 9.625 22.627 1.00 89.00 186 ALA A CA 1
ATOM 1406 C C . ALA A 1 186 ? -11.950 11.133 22.772 1.00 89.00 186 ALA A C 1
ATOM 1408 O O . ALA A 1 186 ? -11.036 11.515 23.507 1.00 89.00 186 ALA A O 1
ATOM 1409 N N . ALA A 1 187 ? -12.742 11.979 22.105 1.00 87.44 187 ALA A N 1
ATOM 1410 C CA . ALA A 1 187 ? -12.666 13.432 22.229 1.00 87.44 187 ALA A CA 1
ATOM 1411 C C . ALA A 1 187 ? -13.119 13.950 23.609 1.00 87.44 187 ALA A C 1
ATOM 1413 O O . ALA A 1 187 ? -12.742 15.061 23.995 1.00 87.44 187 ALA A O 1
ATOM 1414 N N . ASP A 1 188 ? -13.876 13.164 24.387 1.00 89.06 188 ASP A N 1
ATOM 1415 C CA . ASP A 1 188 ? -14.140 13.486 25.790 1.00 89.06 188 ASP A CA 1
ATOM 1416 C C . ASP A 1 188 ? -12.890 13.203 26.634 1.00 89.06 188 ASP A C 1
ATOM 1418 O O . ASP A 1 188 ? -12.614 12.077 27.059 1.00 89.06 188 ASP A O 1
ATOM 1422 N N . GLY A 1 189 ? -12.143 14.266 26.938 1.00 86.00 189 GLY A N 1
ATOM 1423 C CA . GLY A 1 189 ? -10.934 14.196 27.755 1.00 86.00 189 GLY A CA 1
ATOM 1424 C C . GLY A 1 189 ? -11.135 13.586 29.151 1.00 86.00 189 GLY A C 1
ATOM 1425 O O . GLY A 1 189 ? -10.148 13.206 29.782 1.00 86.00 189 GLY A O 1
ATOM 1426 N N . ASN A 1 190 ? -12.371 13.457 29.650 1.00 90.00 190 ASN A N 1
ATOM 1427 C CA . ASN A 1 190 ? -12.641 12.737 30.895 1.00 90.00 190 ASN A CA 1
ATOM 1428 C C . ASN A 1 190 ? -12.433 11.224 30.749 1.00 90.00 190 ASN A C 1
ATOM 1430 O O . ASN A 1 190 ? -11.928 10.606 31.681 1.00 90.00 190 ASN A O 1
ATOM 1434 N N . VAL A 1 191 ? -12.741 10.633 29.587 1.00 90.81 191 VAL A N 1
ATOM 1435 C CA . VAL A 1 191 ? -12.564 9.190 29.337 1.00 90.81 191 VAL A CA 1
ATOM 1436 C C . VAL A 1 191 ? -11.098 8.795 29.493 1.00 90.81 191 VAL A C 1
ATOM 1438 O O . VAL A 1 191 ? -10.783 7.818 30.177 1.00 90.81 191 VAL A O 1
ATOM 1441 N N . GLN A 1 192 ? -10.193 9.594 28.919 1.00 89.88 192 GLN A N 1
ATOM 1442 C CA . GLN A 1 192 ? -8.751 9.373 29.041 1.00 89.88 192 GLN A CA 1
ATOM 1443 C C . GLN A 1 192 ? -8.258 9.625 30.463 1.00 89.88 192 GLN A C 1
ATOM 1445 O O . GLN A 1 192 ? -7.498 8.825 31.007 1.00 89.88 192 GLN A O 1
ATOM 1450 N N . ARG A 1 193 ? -8.715 10.716 31.089 1.00 90.38 193 ARG A N 1
ATOM 1451 C CA . ARG A 1 193 ? -8.288 11.092 32.440 1.00 90.38 193 ARG A CA 1
ATOM 1452 C C . ARG A 1 193 ? -8.660 10.025 33.469 1.00 90.38 193 ARG A C 1
ATOM 1454 O O . ARG A 1 193 ? -7.786 9.561 34.190 1.00 90.38 193 ARG A O 1
ATOM 1461 N N . THR A 1 194 ? -9.915 9.574 33.487 1.00 91.12 194 THR A N 1
ATOM 1462 C CA . THR A 1 194 ? -10.371 8.539 34.425 1.00 91.12 194 THR A CA 1
ATOM 1463 C C . THR A 1 194 ? -9.665 7.205 34.181 1.00 91.12 194 THR A C 1
ATOM 1465 O O . THR A 1 194 ? -9.268 6.542 35.137 1.00 91.12 194 THR A O 1
ATOM 1468 N N . GLY A 1 195 ? -9.426 6.825 32.920 1.00 91.69 195 GLY A N 1
ATOM 1469 C CA . GLY A 1 195 ? -8.652 5.622 32.603 1.00 91.69 195 GLY A CA 1
ATOM 1470 C C . GLY A 1 195 ? -7.213 5.683 33.134 1.00 91.69 195 GLY A C 1
ATOM 1471 O O . GLY A 1 195 ? -6.718 4.709 33.704 1.00 91.69 195 GLY A O 1
ATOM 1472 N N . GLN A 1 196 ? -6.558 6.842 33.009 1.00 90.62 196 GLN A N 1
ATOM 1473 C CA . GLN A 1 196 ? -5.207 7.078 33.528 1.00 90.62 196 GLN A CA 1
ATOM 1474 C C . GLN A 1 196 ? -5.153 7.083 35.061 1.00 90.62 196 GLN A C 1
ATOM 1476 O O . GLN A 1 196 ? -4.232 6.495 35.628 1.00 90.62 196 GLN A O 1
ATOM 1481 N N . GLU A 1 197 ? -6.131 7.697 35.732 1.00 90.31 197 GLU A N 1
ATOM 1482 C CA . GLU A 1 197 ? -6.257 7.684 37.198 1.00 90.31 197 GLU A CA 1
ATOM 1483 C C . GLU A 1 197 ? -6.380 6.246 37.727 1.00 90.31 197 GLU A C 1
ATOM 1485 O O . GLU A 1 197 ? -5.636 5.835 38.621 1.00 90.31 197 GLU A O 1
ATOM 1490 N N . LEU A 1 198 ? -7.239 5.430 37.105 1.00 92.44 198 LEU A N 1
ATOM 1491 C CA . LEU A 1 198 ? -7.385 4.016 37.458 1.00 92.44 198 LEU A CA 1
ATOM 1492 C C . LEU A 1 198 ? -6.101 3.222 37.207 1.00 92.44 198 LEU A C 1
ATOM 1494 O O . LEU A 1 198 ? -5.676 2.455 38.072 1.00 92.44 198 LEU A O 1
ATOM 1498 N N . ALA A 1 199 ? -5.445 3.425 36.062 1.00 92.12 199 ALA A N 1
ATOM 1499 C CA . ALA A 1 199 ? -4.177 2.764 35.774 1.00 92.12 199 ALA A CA 1
ATOM 1500 C C . ALA A 1 199 ? -3.107 3.122 36.820 1.00 92.12 199 ALA A C 1
ATOM 1502 O O . ALA A 1 199 ? -2.401 2.233 37.305 1.00 92.12 199 ALA A O 1
ATOM 1503 N N . ALA A 1 200 ? -3.016 4.398 37.210 1.00 89.62 200 ALA A N 1
ATOM 1504 C CA . ALA A 1 200 ? -2.066 4.883 38.208 1.00 89.62 200 ALA A CA 1
ATOM 1505 C C . ALA A 1 200 ? -2.249 4.210 39.578 1.00 89.62 200 ALA A C 1
ATOM 1507 O O . ALA A 1 200 ? -1.254 3.869 40.218 1.00 89.62 200 ALA A O 1
ATOM 1508 N N . ALA A 1 201 ? -3.490 3.925 39.988 1.00 90.81 201 ALA A N 1
ATOM 1509 C CA . ALA A 1 201 ? -3.781 3.269 41.265 1.00 90.81 201 ALA A CA 1
ATOM 1510 C C . ALA A 1 201 ? -3.189 1.851 41.386 1.00 90.81 201 ALA A C 1
ATOM 1512 O O . ALA A 1 201 ? -2.905 1.398 42.499 1.00 90.81 201 ALA A O 1
ATOM 1513 N N . VAL A 1 202 ? -2.967 1.147 40.268 1.00 91.50 202 VAL A N 1
ATOM 1514 C CA . VAL A 1 202 ? -2.485 -0.252 40.238 1.00 91.50 202 VAL A CA 1
ATOM 1515 C C . VAL A 1 202 ? -1.102 -0.428 39.608 1.00 91.50 202 VAL A C 1
ATOM 1517 O O . VAL A 1 202 ? -0.613 -1.555 39.474 1.00 91.50 202 VAL A O 1
ATOM 1520 N N . LEU A 1 203 ? -0.440 0.669 39.234 1.00 85.25 203 LEU A N 1
ATOM 1521 C CA . LEU A 1 203 ? 0.865 0.636 38.583 1.00 85.25 203 LEU A CA 1
ATOM 1522 C C . LEU A 1 203 ? 1.921 -0.019 39.492 1.00 85.25 203 LEU A C 1
ATOM 1524 O O . LEU A 1 203 ? 2.135 0.382 40.635 1.00 85.25 203 LEU A O 1
ATOM 1528 N N . GLN A 1 204 ? 2.618 -1.035 38.976 1.00 74.75 204 GLN A N 1
ATOM 1529 C CA . GLN A 1 204 ? 3.594 -1.798 39.769 1.00 74.75 204 GLN A CA 1
ATOM 1530 C C . GLN A 1 204 ? 4.878 -1.012 40.070 1.00 74.75 204 GLN A C 1
ATOM 1532 O O . GLN A 1 204 ? 5.546 -1.273 41.069 1.00 74.75 204 GLN A O 1
ATOM 1537 N N . SER A 1 205 ? 5.254 -0.074 39.199 1.00 74.56 205 SER A N 1
ATOM 1538 C CA . SER A 1 205 ? 6.422 0.790 39.380 1.00 74.56 205 SER A CA 1
ATOM 1539 C C . SER A 1 205 ? 6.265 2.068 38.568 1.00 74.56 205 SER A C 1
ATOM 1541 O O . SER A 1 205 ? 5.680 2.023 37.496 1.00 74.56 205 SER A O 1
ATOM 1543 N N . ARG A 1 206 ? 6.885 3.178 38.980 1.00 69.06 206 ARG A N 1
ATOM 1544 C CA . ARG A 1 206 ? 6.870 4.446 38.216 1.00 69.06 206 ARG A CA 1
ATOM 1545 C C . ARG A 1 206 ? 7.448 4.367 36.789 1.00 69.06 206 ARG A C 1
ATOM 1547 O O . ARG A 1 206 ? 7.371 5.344 36.057 1.00 69.06 206 ARG A O 1
ATOM 1554 N N . TRP A 1 207 ? 8.088 3.251 36.434 1.00 70.50 207 TRP A N 1
ATOM 1555 C CA . TRP A 1 207 ? 8.714 3.015 35.130 1.00 70.50 207 TRP A CA 1
ATOM 1556 C C . TRP A 1 207 ? 7.909 2.062 34.239 1.00 70.50 207 TRP A C 1
ATOM 1558 O O . TRP A 1 207 ? 8.268 1.875 33.079 1.00 70.50 207 TRP A O 1
ATOM 1568 N N . ALA A 1 208 ? 6.859 1.427 34.768 1.00 75.56 208 ALA A N 1
ATOM 1569 C CA . ALA A 1 208 ? 5.995 0.574 33.965 1.00 75.56 208 ALA A CA 1
ATOM 1570 C C . ALA A 1 208 ? 5.100 1.441 33.074 1.00 75.56 208 ALA A C 1
ATOM 1572 O O . ALA A 1 208 ? 4.618 2.491 33.497 1.00 75.56 208 ALA A O 1
ATOM 1573 N N . GLN A 1 209 ? 4.867 0.996 31.841 1.00 77.62 209 GLN A N 1
ATOM 1574 C CA . GLN A 1 209 ? 3.900 1.654 30.974 1.00 77.62 209 GLN A CA 1
ATOM 1575 C C . GLN A 1 209 ? 2.490 1.424 31.548 1.00 77.62 209 GLN A C 1
ATOM 1577 O O . GLN A 1 209 ? 2.141 0.268 31.812 1.00 77.62 209 GLN A O 1
ATOM 1582 N N . PRO A 1 210 ? 1.687 2.482 31.771 1.00 82.50 210 PRO A N 1
ATOM 1583 C CA . PRO A 1 210 ? 0.312 2.327 32.225 1.00 82.50 210 PRO A CA 1
ATOM 1584 C C . PRO A 1 210 ? -0.483 1.473 31.238 1.00 82.50 210 PRO A C 1
ATOM 1586 O O . PRO A 1 210 ? -0.316 1.600 30.024 1.00 82.50 210 PRO A O 1
ATOM 1589 N N . PHE A 1 211 ? -1.355 0.610 31.758 1.00 88.25 211 PHE A N 1
ATOM 1590 C CA . PHE A 1 211 ? -2.315 -0.090 30.915 1.00 88.25 211 PHE A CA 1
ATOM 1591 C C . PHE A 1 211 ? -3.331 0.912 30.361 1.00 88.25 211 PHE A C 1
ATOM 1593 O O . PHE A 1 211 ? -3.995 1.610 31.125 1.00 88.25 211 PHE A O 1
ATOM 1600 N N . ASP A 1 212 ? -3.448 0.967 29.037 1.00 90.75 212 ASP A N 1
ATOM 1601 C CA . ASP A 1 212 ? -4.427 1.803 28.349 1.00 90.75 212 ASP A CA 1
ATOM 1602 C C . ASP A 1 212 ? -5.780 1.079 28.292 1.00 90.75 212 ASP A C 1
ATOM 1604 O O . ASP A 1 212 ? -6.083 0.325 27.361 1.00 90.75 212 ASP A O 1
ATOM 1608 N N . VAL A 1 213 ? -6.577 1.278 29.345 1.00 93.12 213 VAL A N 1
ATOM 1609 C CA . VAL A 1 213 ? -7.908 0.671 29.474 1.00 93.12 213 VAL A CA 1
ATOM 1610 C C . VAL A 1 213 ? -8.859 1.132 28.374 1.00 93.12 213 VAL A C 1
ATOM 1612 O O . VAL A 1 213 ? -9.642 0.324 27.877 1.00 93.12 213 VAL A O 1
ATOM 1615 N N . TRP A 1 214 ? -8.761 2.389 27.934 1.00 93.75 214 TRP A N 1
ATOM 1616 C CA . TRP A 1 214 ? -9.587 2.902 26.848 1.00 93.75 214 TRP A CA 1
ATOM 1617 C C . TRP A 1 214 ? -9.292 2.159 25.546 1.00 93.75 214 TRP A C 1
ATOM 1619 O O . TRP A 1 214 ? -10.216 1.671 24.897 1.00 93.75 214 TRP A O 1
ATOM 1629 N N . ALA A 1 215 ? -8.016 2.000 25.183 1.00 90.56 215 ALA A N 1
ATOM 1630 C CA . ALA A 1 215 ? -7.643 1.261 23.980 1.00 90.56 215 ALA A CA 1
ATOM 1631 C C . ALA A 1 215 ? -8.122 -0.202 24.014 1.00 90.56 215 ALA A C 1
ATOM 1633 O O . ALA A 1 215 ? -8.480 -0.755 22.969 1.00 90.56 215 ALA A O 1
ATOM 1634 N N . ALA A 1 216 ? -8.150 -0.830 25.196 1.00 91.94 216 ALA A N 1
ATOM 1635 C CA . ALA A 1 216 ? -8.690 -2.176 25.373 1.00 91.94 216 ALA A CA 1
ATOM 1636 C C . ALA A 1 216 ? -10.216 -2.223 25.178 1.00 91.94 216 ALA A C 1
ATOM 1638 O O . ALA A 1 216 ? -10.693 -3.056 24.404 1.00 91.94 216 ALA A O 1
ATOM 1639 N N . VAL A 1 217 ? -10.963 -1.309 25.814 1.00 95.31 217 VAL A N 1
ATOM 1640 C CA . VAL A 1 217 ? -12.426 -1.186 25.664 1.00 95.31 217 VAL A CA 1
ATOM 1641 C C . VAL A 1 217 ? -12.797 -0.905 24.213 1.00 95.31 217 VAL A C 1
ATOM 1643 O O . VAL A 1 217 ? -13.574 -1.663 23.638 1.00 95.31 217 VAL A O 1
ATOM 1646 N N . ARG A 1 218 ? -12.188 0.121 23.602 1.00 92.94 218 ARG A N 1
ATOM 1647 C CA . ARG A 1 218 ? -12.392 0.501 22.197 1.00 92.94 218 ARG A CA 1
ATOM 1648 C C . ARG A 1 218 ? -12.248 -0.706 21.279 1.00 92.94 218 ARG A C 1
ATOM 1650 O O . ARG A 1 218 ? -13.171 -1.006 20.536 1.00 92.94 218 ARG A O 1
ATOM 1657 N N . ARG A 1 219 ? -11.115 -1.416 21.355 1.00 89.31 219 ARG A N 1
ATOM 1658 C CA . ARG A 1 219 ? -10.817 -2.551 20.465 1.00 89.31 219 ARG A CA 1
ATOM 1659 C C . ARG A 1 219 ? -11.804 -3.705 20.635 1.00 89.31 219 ARG A C 1
ATOM 1661 O O . ARG A 1 219 ? -12.177 -4.334 19.651 1.00 89.31 219 ARG A O 1
ATOM 1668 N N . ALA A 1 220 ? -12.169 -4.028 21.874 1.00 91.50 220 ALA A N 1
ATOM 1669 C CA . ALA A 1 220 ? -13.086 -5.127 22.149 1.00 91.50 220 ALA A CA 1
ATOM 1670 C C . ALA A 1 220 ? -14.519 -4.790 21.717 1.00 91.50 220 ALA A C 1
ATOM 1672 O O . ALA A 1 220 ? -15.182 -5.621 21.099 1.00 91.50 220 ALA A O 1
ATOM 1673 N N . TRP A 1 221 ? -14.973 -3.566 21.999 1.00 94.38 221 TRP A N 1
ATOM 1674 C CA . TRP A 1 221 ? -16.295 -3.093 21.608 1.00 94.38 221 TRP A CA 1
ATOM 1675 C C . TRP A 1 221 ? -16.422 -2.980 20.083 1.00 94.38 221 TRP A C 1
ATOM 1677 O O . TRP A 1 221 ? -17.337 -3.577 19.512 1.00 94.38 221 TRP A O 1
ATOM 1687 N N . SER A 1 222 ? -15.478 -2.306 19.411 1.00 89.50 222 SER A N 1
ATOM 1688 C CA . SER A 1 222 ? -15.515 -2.139 17.952 1.00 89.50 222 SER A CA 1
ATOM 1689 C C . SER A 1 222 ? -15.406 -3.476 17.228 1.00 89.50 222 SER A C 1
ATOM 1691 O O . SER A 1 222 ? -16.184 -3.736 16.323 1.00 89.50 222 SER A O 1
ATOM 1693 N N . GLY A 1 223 ? -14.553 -4.392 17.700 1.00 84.56 223 GLY A N 1
ATOM 1694 C CA . GLY A 1 223 ? -14.417 -5.722 17.104 1.00 84.56 223 GLY A CA 1
ATOM 1695 C C . GLY A 1 223 ? -15.715 -6.540 17.087 1.00 84.56 223 GLY A C 1
ATOM 1696 O O . GLY A 1 223 ? -15.927 -7.309 16.151 1.00 84.56 223 GLY A O 1
ATOM 1697 N N . VAL A 1 224 ? -16.589 -6.370 18.089 1.00 88.19 224 VAL A N 1
ATOM 1698 C CA . VAL A 1 224 ? -17.922 -6.998 18.109 1.00 88.19 224 VAL A CA 1
ATOM 1699 C C . VAL A 1 224 ? -18.912 -6.217 17.247 1.00 88.19 224 VAL A C 1
ATOM 1701 O O . VAL A 1 224 ? -19.669 -6.827 16.491 1.00 88.19 224 VAL A O 1
ATOM 1704 N N . ARG A 1 225 ? -18.918 -4.882 17.342 1.00 88.19 225 ARG A N 1
ATOM 1705 C CA . ARG A 1 225 ? -19.867 -4.036 16.606 1.00 88.19 225 ARG A CA 1
ATOM 1706 C C . ARG A 1 225 ? -19.641 -4.037 15.101 1.00 88.19 225 ARG A C 1
ATOM 1708 O O . ARG A 1 225 ? -20.616 -4.124 14.365 1.00 88.19 225 ARG A O 1
ATOM 1715 N N . ASP A 1 226 ? -18.391 -4.044 14.655 1.00 82.44 226 ASP A N 1
ATOM 1716 C CA . ASP A 1 226 ? -18.033 -4.176 13.243 1.00 82.44 226 ASP A CA 1
ATOM 1717 C C . ASP A 1 226 ? -18.603 -5.474 12.648 1.00 82.44 226 ASP A C 1
ATOM 1719 O O . ASP A 1 226 ? -18.977 -5.524 11.487 1.00 82.44 226 ASP A O 1
ATOM 1723 N N . GLN A 1 227 ? -18.740 -6.539 13.439 1.00 79.19 227 GLN A N 1
ATOM 1724 C CA . GLN A 1 227 ? -19.312 -7.812 12.980 1.00 79.19 227 GLN A CA 1
ATOM 1725 C C . GLN A 1 227 ? -20.847 -7.862 13.082 1.00 79.19 227 GLN A C 1
ATOM 1727 O O . GLN A 1 227 ? -21.434 -8.939 12.977 1.00 79.19 227 GLN A O 1
ATOM 1732 N N . GLY A 1 228 ? -21.504 -6.728 13.336 1.00 82.94 228 GLY A N 1
ATOM 1733 C CA . GLY A 1 228 ? -22.951 -6.652 13.544 1.00 82.94 228 GLY A CA 1
ATOM 1734 C C . GLY A 1 228 ? -23.420 -7.223 14.888 1.00 82.94 228 GLY A C 1
ATOM 1735 O O . GLY A 1 228 ? -24.609 -7.481 15.067 1.00 82.94 228 GLY A O 1
ATOM 1736 N N . GLY A 1 229 ? -22.510 -7.448 15.842 1.00 85.19 229 GLY A N 1
ATOM 1737 C CA . GLY A 1 229 ? -22.852 -7.956 17.170 1.00 85.19 229 GLY A CA 1
ATOM 1738 C C . GLY A 1 229 ? -23.641 -6.943 18.007 1.00 85.19 229 GLY A C 1
ATOM 1739 O O . GLY A 1 229 ? -23.511 -5.733 17.830 1.00 85.19 229 GLY A O 1
ATOM 1740 N N . GLU A 1 230 ? -24.459 -7.433 18.941 1.00 92.31 230 GLU A N 1
ATOM 1741 C CA . GLU A 1 230 ? -25.327 -6.613 19.801 1.00 92.31 230 GLU A CA 1
ATOM 1742 C C . GLU A 1 230 ? -24.573 -5.886 20.936 1.00 92.31 230 GLU A C 1
ATOM 1744 O O . GLU A 1 230 ? -23.486 -6.297 21.349 1.00 92.31 230 GLU A O 1
ATOM 1749 N N . ALA A 1 231 ? -25.200 -4.845 21.509 1.00 93.44 231 ALA A N 1
ATOM 1750 C CA . ALA A 1 231 ? -24.642 -4.017 22.593 1.00 93.44 231 ALA A CA 1
ATOM 1751 C C . ALA A 1 231 ? -24.168 -4.856 23.784 1.00 93.44 231 ALA A C 1
ATOM 1753 O O . ALA A 1 231 ? -23.086 -4.652 24.333 1.00 93.44 231 ALA A O 1
ATOM 1754 N N . THR A 1 232 ? -24.979 -5.841 24.173 1.00 95.62 232 THR A N 1
ATOM 1755 C CA . THR A 1 232 ? -24.699 -6.717 25.311 1.00 95.62 232 THR A CA 1
ATOM 1756 C C . THR A 1 232 ? -23.458 -7.573 25.074 1.00 95.62 232 THR A C 1
ATOM 1758 O O . THR A 1 232 ? -22.645 -7.730 25.985 1.00 95.62 232 THR A O 1
ATOM 1761 N N . ALA A 1 233 ? -23.271 -8.081 23.852 1.00 93.94 233 ALA A N 1
ATOM 1762 C CA . ALA A 1 233 ? -22.087 -8.851 23.485 1.00 93.94 233 ALA A CA 1
ATOM 1763 C C . ALA A 1 233 ? -20.831 -7.966 23.452 1.00 93.94 233 ALA A C 1
ATOM 1765 O O . ALA A 1 233 ? -19.791 -8.361 23.978 1.00 93.94 233 ALA A O 1
ATOM 1766 N N . ALA A 1 234 ? -20.940 -6.749 22.909 1.00 94.19 234 ALA A N 1
ATOM 1767 C CA . ALA A 1 234 ? -19.834 -5.793 22.859 1.00 94.19 234 ALA A CA 1
ATOM 1768 C C . ALA A 1 234 ? -19.387 -5.363 24.268 1.00 94.19 234 ALA A C 1
ATOM 1770 O O . ALA A 1 234 ? -18.194 -5.365 24.578 1.00 94.19 234 ALA A O 1
ATOM 1771 N N . ARG A 1 235 ? -20.346 -5.098 25.164 1.00 97.12 235 ARG A N 1
ATOM 1772 C CA . ARG A 1 235 ? -20.092 -4.820 26.585 1.00 97.12 235 ARG A CA 1
ATOM 1773 C C . ARG A 1 235 ? -19.412 -5.993 27.291 1.00 97.12 235 ARG A C 1
ATOM 1775 O O . ARG A 1 235 ? -18.454 -5.780 28.030 1.00 97.12 235 ARG A O 1
ATOM 1782 N N . ALA A 1 236 ? -19.886 -7.220 27.075 1.00 97.06 236 ALA A N 1
ATOM 1783 C CA . ALA A 1 236 ? -19.276 -8.408 27.669 1.00 97.06 236 ALA A CA 1
ATOM 1784 C C . ALA A 1 236 ? -17.826 -8.598 27.190 1.00 97.06 236 ALA A C 1
ATOM 1786 O O . ALA A 1 236 ? -16.941 -8.861 28.001 1.00 97.06 236 ALA A O 1
ATOM 1787 N N . ALA A 1 237 ? -17.565 -8.396 25.895 1.00 95.62 237 ALA A N 1
ATOM 1788 C CA . ALA A 1 237 ? -16.219 -8.468 25.333 1.00 95.62 237 ALA A CA 1
ATOM 1789 C C . ALA A 1 237 ? -15.282 -7.401 25.925 1.00 95.62 237 ALA A C 1
ATOM 1791 O O . ALA A 1 237 ? -14.152 -7.721 26.297 1.00 95.62 237 ALA A O 1
ATOM 1792 N N . ALA A 1 238 ? -15.748 -6.155 26.062 1.00 97.00 238 ALA A N 1
ATOM 1793 C CA . ALA A 1 238 ? -14.979 -5.080 26.689 1.00 97.00 238 ALA A CA 1
ATOM 1794 C C . ALA A 1 238 ? -14.666 -5.372 28.163 1.00 97.00 238 ALA A C 1
ATOM 1796 O O . ALA A 1 238 ? -13.527 -5.193 28.596 1.00 97.00 238 ALA A O 1
ATOM 1797 N N . MET A 1 239 ? -15.646 -5.886 28.912 1.00 97.94 239 MET A N 1
ATOM 1798 C CA . MET A 1 239 ? -15.458 -6.291 30.306 1.00 97.94 239 MET A CA 1
ATOM 1799 C C . MET A 1 239 ? -14.379 -7.373 30.428 1.00 97.94 239 MET A C 1
ATOM 1801 O O . MET A 1 239 ? -13.427 -7.200 31.185 1.00 97.94 239 MET A O 1
ATOM 1805 N N . LEU A 1 240 ? -14.468 -8.434 29.617 1.00 97.44 240 LEU A N 1
ATOM 1806 C CA . LEU A 1 240 ? -13.492 -9.529 29.601 1.00 97.44 240 LEU A CA 1
ATOM 1807 C C . LEU A 1 240 ? -12.080 -9.059 29.221 1.00 97.44 240 LEU A C 1
ATOM 1809 O O . LEU A 1 240 ? -11.096 -9.517 29.803 1.00 97.44 240 LEU A O 1
ATOM 1813 N N . ALA A 1 241 ? -11.963 -8.138 28.259 1.00 95.31 241 ALA A N 1
ATOM 1814 C CA . ALA A 1 241 ? -10.673 -7.612 27.817 1.00 95.31 241 ALA A CA 1
ATOM 1815 C C . ALA A 1 241 ? -9.937 -6.851 28.931 1.00 95.31 241 ALA A C 1
ATOM 1817 O O . ALA A 1 241 ? -8.717 -6.969 29.055 1.00 95.31 241 ALA A O 1
ATOM 1818 N N . VAL A 1 242 ? -10.670 -6.091 29.750 1.00 96.25 242 VAL A N 1
ATOM 1819 C CA . VAL A 1 242 ? -10.098 -5.365 30.892 1.00 96.25 242 VAL A CA 1
ATOM 1820 C C . VAL A 1 242 ? -9.881 -6.296 32.085 1.00 96.25 242 VAL A C 1
ATOM 1822 O O . VAL A 1 242 ? -8.831 -6.231 32.725 1.00 96.25 242 VAL A O 1
ATOM 1825 N N . GLU A 1 243 ? -10.808 -7.221 32.348 1.00 96.31 243 GLU A N 1
ATOM 1826 C CA . GLU A 1 243 ? -10.699 -8.213 33.423 1.00 96.31 243 GLU A CA 1
ATOM 1827 C C . GLU A 1 243 ? -9.432 -9.070 33.296 1.00 96.31 243 GLU A C 1
ATOM 1829 O O . GLU A 1 243 ? -8.758 -9.324 34.295 1.00 96.31 243 GLU A O 1
ATOM 1834 N N . ALA A 1 244 ? -9.042 -9.433 32.070 1.00 94.06 244 ALA A N 1
ATOM 1835 C CA . ALA A 1 244 ? -7.816 -10.186 31.799 1.00 94.06 244 ALA A CA 1
ATOM 1836 C C . ALA A 1 244 ? -6.539 -9.512 32.344 1.00 94.06 244 ALA A C 1
ATOM 1838 O O . ALA A 1 244 ? -5.539 -10.191 32.583 1.00 94.06 244 ALA A O 1
ATOM 1839 N N . VAL A 1 245 ? -6.563 -8.190 32.546 1.00 92.12 245 VAL A N 1
ATOM 1840 C CA . VAL A 1 245 ? -5.433 -7.410 33.073 1.00 92.12 245 VAL A CA 1
ATOM 1841 C C . VAL A 1 245 ? -5.689 -6.936 34.505 1.00 92.12 245 VAL A C 1
ATOM 1843 O O . VAL A 1 245 ? -4.782 -6.973 35.338 1.00 92.12 245 VAL A O 1
ATOM 1846 N N . TRP A 1 246 ? -6.909 -6.493 34.815 1.00 93.75 246 TRP A N 1
ATOM 1847 C CA . TRP A 1 246 ? -7.245 -5.825 36.077 1.00 93.75 246 TRP A CA 1
ATOM 1848 C C . TRP A 1 246 ? -8.070 -6.660 37.063 1.00 93.75 246 TRP A C 1
ATOM 1850 O O . TRP A 1 246 ? -8.129 -6.291 38.237 1.00 93.75 246 TRP A O 1
ATOM 1860 N N . GLY A 1 247 ? -8.620 -7.813 36.669 1.00 89.12 247 GLY A N 1
ATOM 1861 C CA . GLY A 1 247 ? -9.485 -8.645 37.522 1.00 89.12 247 GLY A CA 1
ATOM 1862 C C . GLY A 1 247 ? -8.814 -9.170 38.802 1.00 89.12 247 GLY A C 1
ATOM 1863 O O . GLY A 1 247 ? -9.485 -9.474 39.782 1.00 89.12 247 GLY A O 1
ATOM 1864 N N . GLY A 1 248 ? -7.477 -9.220 38.831 1.00 87.56 248 GLY A N 1
ATOM 1865 C CA . GLY A 1 248 ? -6.679 -9.561 40.017 1.00 87.56 248 GLY A CA 1
ATOM 1866 C C . GLY A 1 248 ? -5.753 -8.443 40.506 1.00 87.56 248 GLY A C 1
ATOM 1867 O O . GLY A 1 248 ? -4.885 -8.693 41.346 1.00 87.56 248 GLY A O 1
ATOM 1868 N N . ALA A 1 249 ? -5.872 -7.231 39.958 1.00 91.06 249 ALA A N 1
ATOM 1869 C CA . ALA A 1 249 ? -4.976 -6.134 40.299 1.00 91.06 249 ALA A CA 1
ATOM 1870 C C . ALA A 1 249 ? -5.196 -5.655 41.743 1.00 91.06 249 ALA A C 1
ATOM 1872 O O . ALA A 1 249 ? -6.308 -5.669 42.272 1.00 91.06 249 ALA A O 1
ATOM 1873 N N . ARG A 1 250 ? -4.096 -5.241 42.380 1.00 92.88 250 ARG A N 1
ATOM 1874 C CA . ARG A 1 250 ? -4.061 -4.752 43.763 1.00 92.88 250 ARG A CA 1
ATOM 1875 C C . ARG A 1 250 ? -3.719 -3.274 43.760 1.00 92.88 250 ARG A C 1
ATOM 1877 O O . ARG A 1 250 ? -2.755 -2.888 43.094 1.00 92.88 250 ARG A O 1
ATOM 1884 N N . VAL A 1 251 ? -4.447 -2.480 44.536 1.00 92.69 251 VAL A N 1
ATOM 1885 C CA . VAL A 1 251 ? -4.179 -1.046 44.661 1.00 92.69 251 VAL A CA 1
ATOM 1886 C C . VAL A 1 251 ? -2.837 -0.834 45.354 1.00 92.69 251 VAL A C 1
ATOM 1888 O O . VAL A 1 251 ? -2.540 -1.417 46.400 1.00 92.69 251 VAL A O 1
ATOM 1891 N N . ARG A 1 252 ? -2.000 -0.007 44.731 1.00 90.19 252 ARG A N 1
ATOM 1892 C CA . ARG A 1 252 ? -0.677 0.400 45.215 1.00 90.19 252 ARG A CA 1
ATOM 1893 C C . ARG A 1 252 ? -0.675 1.837 45.705 1.00 90.19 252 ARG A C 1
ATOM 1895 O O . ARG A 1 252 ? 0.027 2.131 46.668 1.00 90.19 252 ARG A O 1
ATOM 1902 N N . ASP A 1 253 ? -1.483 2.688 45.083 1.00 88.38 253 ASP A N 1
ATOM 1903 C CA . ASP A 1 253 ? -1.667 4.077 45.476 1.00 88.38 253 ASP A CA 1
ATOM 1904 C C . ASP A 1 253 ? -3.158 4.388 45.636 1.00 88.38 253 ASP A C 1
ATOM 1906 O O . ASP A 1 253 ? -3.895 4.541 44.665 1.00 88.38 253 ASP A O 1
ATOM 1910 N N . VAL A 1 254 ? -3.606 4.473 46.890 1.00 87.56 254 VAL A N 1
ATOM 1911 C CA . VAL A 1 254 ? -4.998 4.805 47.232 1.00 87.56 254 VAL A CA 1
ATOM 1912 C C . VAL A 1 254 ? -5.324 6.261 46.888 1.00 87.56 254 VAL A C 1
ATOM 1914 O O . VAL A 1 254 ? -6.479 6.574 46.624 1.00 87.56 254 VAL A O 1
ATOM 1917 N N . THR A 1 255 ? -4.328 7.155 46.859 1.00 87.62 255 THR A N 1
ATOM 1918 C CA . THR A 1 255 ? -4.542 8.579 46.546 1.00 87.62 255 THR A CA 1
ATOM 1919 C C . THR A 1 255 ? -4.807 8.825 45.064 1.00 87.62 255 THR A C 1
ATOM 1921 O O . THR A 1 255 ? -5.370 9.858 44.713 1.00 87.62 255 THR A O 1
ATOM 1924 N N . ALA A 1 256 ? -4.459 7.856 44.214 1.00 86.56 256 ALA A N 1
ATOM 1925 C CA . ALA A 1 256 ? -4.766 7.864 42.790 1.00 86.56 256 ALA A CA 1
ATOM 1926 C C . ALA A 1 256 ? -6.185 7.354 42.469 1.00 86.56 256 ALA A C 1
ATOM 1928 O O . ALA A 1 256 ? -6.623 7.476 41.326 1.00 86.56 256 ALA A O 1
ATOM 1929 N N . LEU A 1 257 ? -6.916 6.785 43.440 1.00 87.94 257 LEU A N 1
ATOM 1930 C CA . LEU A 1 257 ? -8.301 6.373 43.206 1.00 87.94 257 LEU A CA 1
ATOM 1931 C C . LEU A 1 257 ? -9.203 7.606 43.015 1.00 87.94 257 LEU A C 1
ATOM 1933 O O . LEU A 1 257 ? -9.153 8.524 43.840 1.00 87.94 257 LEU A O 1
ATOM 1937 N N . PRO A 1 258 ? -10.066 7.628 41.980 1.00 85.38 258 PRO A N 1
ATOM 1938 C CA . PRO A 1 258 ? -10.981 8.742 41.760 1.00 85.38 258 PRO A CA 1
ATOM 1939 C C . PRO A 1 258 ? -11.923 8.949 42.954 1.00 85.38 258 PRO A C 1
ATOM 1941 O O . PRO A 1 258 ? -12.436 7.989 43.524 1.00 85.38 258 PRO A O 1
ATOM 1944 N N . GLY A 1 259 ? -12.187 10.204 43.321 1.00 81.94 259 GLY A N 1
ATOM 1945 C CA . GLY A 1 259 ? -13.196 10.564 44.325 1.00 81.94 259 GLY A CA 1
ATOM 1946 C C . GLY A 1 259 ? -14.532 10.981 43.692 1.00 81.94 259 GLY A C 1
ATOM 1947 O O . GLY A 1 259 ? -14.543 11.387 42.530 1.00 81.94 259 GLY A O 1
ATOM 1948 N N . PRO A 1 260 ? -15.660 10.937 44.432 1.00 88.38 260 PRO A N 1
ATOM 1949 C CA . PRO A 1 260 ? -15.849 10.392 45.787 1.00 88.38 260 PRO A CA 1
ATOM 1950 C C . PRO A 1 260 ? -16.071 8.871 45.778 1.00 88.38 260 PRO A C 1
ATOM 1952 O O . PRO A 1 260 ? -16.633 8.371 44.810 1.00 88.38 260 PRO A O 1
ATOM 1955 N N . ALA A 1 261 ? -15.673 8.153 46.839 1.00 87.19 261 ALA A N 1
ATOM 1956 C CA . ALA A 1 261 ? -15.778 6.686 46.959 1.00 87.19 261 ALA A CA 1
ATOM 1957 C C . ALA A 1 261 ? -17.178 6.126 46.636 1.00 87.19 261 ALA A C 1
ATOM 1959 O O . ALA A 1 261 ? -18.179 6.679 47.095 1.00 87.19 261 ALA A O 1
ATOM 1960 N N . LEU A 1 262 ? -17.234 5.016 45.892 1.00 89.19 262 LEU A N 1
ATOM 1961 C CA . LEU A 1 262 ? -18.485 4.353 45.494 1.00 89.19 262 LEU A CA 1
ATOM 1962 C C . LEU A 1 262 ? -18.842 3.178 46.414 1.00 89.19 262 LEU A C 1
ATOM 1964 O O . LEU A 1 262 ? -20.016 2.913 46.667 1.00 89.19 262 LEU A O 1
ATOM 1968 N N . VAL A 1 263 ? -17.836 2.486 46.947 1.00 90.25 263 VAL A N 1
ATOM 1969 C CA . VAL A 1 263 ? -17.990 1.361 47.867 1.00 90.25 263 VAL A CA 1
ATOM 1970 C C . VAL A 1 263 ? -17.878 1.857 49.306 1.00 90.25 263 VAL A C 1
ATOM 1972 O O . VAL A 1 263 ? -16.890 2.482 49.704 1.00 90.25 263 VAL A O 1
ATOM 1975 N N . ALA A 1 264 ? -18.883 1.539 50.123 1.00 88.19 264 ALA A N 1
ATOM 1976 C CA . ALA A 1 264 ? -18.869 1.862 51.544 1.00 88.19 264 ALA A CA 1
ATOM 1977 C C . ALA A 1 264 ? -17.685 1.176 52.251 1.00 88.19 264 ALA A C 1
ATOM 1979 O O . ALA A 1 264 ? -17.486 -0.027 52.118 1.00 88.19 264 ALA A O 1
ATOM 1980 N N . GLY A 1 265 ? -16.918 1.926 53.048 1.00 82.12 265 GLY A N 1
ATOM 1981 C CA . GLY A 1 265 ? -15.754 1.388 53.770 1.00 82.12 265 GLY A CA 1
ATOM 1982 C C . GLY A 1 265 ? -16.091 0.394 54.886 1.00 82.12 265 GLY A C 1
ATOM 1983 O O . GLY A 1 265 ? -15.222 -0.339 55.356 1.00 82.12 265 GLY A O 1
ATOM 1984 N N . THR A 1 266 ? -17.350 0.346 55.326 1.00 81.69 266 THR A N 1
ATOM 1985 C CA . THR A 1 266 ? -17.819 -0.575 56.365 1.00 81.69 266 THR A CA 1
ATOM 1986 C C . THR A 1 266 ? -17.880 -2.010 55.845 1.00 81.69 266 THR A C 1
ATOM 1988 O O . THR A 1 266 ? -18.534 -2.266 54.840 1.00 81.69 266 THR A O 1
ATOM 1991 N N . GLY A 1 267 ? -17.266 -2.954 56.565 1.00 85.19 267 GLY A N 1
ATOM 1992 C CA . GLY A 1 267 ? -17.312 -4.389 56.238 1.00 85.19 267 GLY A CA 1
ATOM 1993 C C . GLY A 1 267 ? -16.007 -4.982 55.696 1.00 85.19 267 GLY A C 1
ATOM 1994 O O . GLY A 1 267 ? -15.908 -6.199 55.573 1.00 85.19 267 GLY A O 1
ATOM 1995 N N . PHE A 1 268 ? -14.987 -4.159 55.438 1.00 90.94 268 PHE A N 1
ATOM 1996 C CA . PHE A 1 268 ? -13.652 -4.617 55.044 1.00 90.94 268 PHE A CA 1
ATOM 1997 C C . PHE A 1 268 ? -12.730 -4.750 56.261 1.00 90.94 268 PHE A C 1
ATOM 1999 O O . PHE A 1 268 ? -12.768 -3.918 57.166 1.00 90.94 268 PHE A O 1
ATOM 2006 N N . ALA A 1 269 ? -11.868 -5.773 56.287 1.00 92.00 269 ALA A N 1
ATOM 2007 C CA . ALA A 1 269 ? -10.962 -5.999 57.418 1.00 92.00 269 ALA A CA 1
ATOM 2008 C C . ALA A 1 269 ? -9.744 -5.057 57.410 1.00 92.00 269 ALA A C 1
ATOM 2010 O O . ALA A 1 269 ? -9.024 -4.968 58.403 1.00 92.00 269 ALA A O 1
ATOM 2011 N N . SER A 1 270 ? -9.489 -4.355 56.300 1.00 92.44 270 SER A N 1
ATOM 2012 C CA . SER A 1 270 ? -8.451 -3.326 56.215 1.00 92.44 270 SER A CA 1
ATOM 2013 C C . SER A 1 270 ? -8.740 -2.282 55.126 1.00 92.44 270 SER A C 1
ATOM 2015 O O . SER A 1 270 ? -9.452 -2.585 54.164 1.00 92.44 270 SER A O 1
ATOM 2017 N N . PRO A 1 271 ? -8.128 -1.082 55.209 1.00 90.19 271 PRO A N 1
ATOM 2018 C CA . PRO A 1 271 ? -8.201 -0.079 54.144 1.00 90.19 271 PRO A CA 1
ATOM 2019 C C . PRO A 1 271 ? -7.693 -0.586 52.791 1.00 90.19 271 PRO A C 1
ATOM 2021 O O . PRO A 1 271 ? -8.214 -0.185 51.759 1.00 90.19 271 PRO A O 1
ATOM 2024 N N . ALA A 1 272 ? -6.709 -1.492 52.780 1.00 91.00 272 ALA A N 1
ATOM 2025 C CA . ALA A 1 272 ? -6.197 -2.082 51.545 1.00 91.00 272 ALA A CA 1
ATOM 2026 C C . ALA A 1 272 ? -7.245 -2.976 50.868 1.00 91.00 272 ALA A C 1
ATOM 2028 O O . ALA A 1 272 ? -7.451 -2.870 49.667 1.00 91.00 272 ALA A O 1
ATOM 2029 N N . GLN A 1 273 ? -7.951 -3.809 51.644 1.00 93.56 273 GLN A N 1
ATOM 2030 C CA . GLN A 1 273 ? -9.043 -4.631 51.112 1.00 93.56 273 GLN A CA 1
ATOM 2031 C C . GLN A 1 273 ? -10.193 -3.780 50.572 1.00 93.56 273 GLN A C 1
ATOM 2033 O O . GLN A 1 273 ? -10.754 -4.113 49.533 1.00 93.56 273 GLN A O 1
ATOM 2038 N N . TRP A 1 274 ? -10.523 -2.686 51.261 1.00 95.38 274 TRP A N 1
ATOM 2039 C CA . TRP A 1 274 ? -11.491 -1.722 50.750 1.00 95.38 274 TRP A CA 1
ATOM 2040 C C . TRP A 1 274 ? -11.009 -1.082 49.443 1.00 95.38 274 TRP A C 1
ATOM 2042 O O . TRP A 1 274 ? -11.766 -1.047 48.482 1.00 95.38 274 TRP A O 1
ATOM 2052 N N . ALA A 1 275 ? -9.752 -0.633 49.374 1.00 93.75 275 ALA A N 1
ATOM 2053 C CA . ALA A 1 275 ? -9.203 0.002 48.179 1.00 93.75 275 ALA A CA 1
ATOM 2054 C C . ALA A 1 275 ? -9.209 -0.943 46.968 1.00 93.75 275 ALA A C 1
ATOM 2056 O O . ALA A 1 275 ? -9.569 -0.524 45.872 1.00 93.75 275 ALA A O 1
ATOM 2057 N N . ASP A 1 276 ? -8.875 -2.223 47.162 1.00 94.88 276 ASP A N 1
ATOM 2058 C CA . ASP A 1 276 ? -8.976 -3.224 46.097 1.00 94.88 276 ASP A CA 1
ATOM 2059 C C . ASP A 1 276 ? -10.426 -3.395 45.624 1.00 94.88 276 ASP A C 1
ATOM 2061 O O . ASP A 1 276 ? -10.671 -3.432 44.423 1.00 94.88 276 ASP A O 1
ATOM 2065 N N . ALA A 1 277 ? -11.396 -3.464 46.542 1.00 93.94 277 ALA A N 1
ATOM 2066 C CA . ALA A 1 277 ? -12.811 -3.581 46.189 1.00 93.94 277 ALA A CA 1
ATOM 2067 C C . ALA A 1 277 ? -13.349 -2.326 45.480 1.00 93.94 277 ALA A C 1
ATOM 2069 O O . ALA A 1 277 ? -14.079 -2.445 44.497 1.00 93.94 277 ALA A O 1
ATOM 2070 N N . GLU A 1 278 ? -12.952 -1.136 45.937 1.00 95.12 278 GLU A N 1
ATOM 2071 C CA . GLU A 1 278 ? -13.254 0.140 45.285 1.00 95.12 278 GLU A CA 1
ATOM 2072 C C . GLU A 1 278 ? -12.684 0.162 43.865 1.00 95.12 278 GLU A C 1
ATOM 2074 O O . GLU A 1 278 ? -13.408 0.467 42.922 1.00 95.12 278 GLU A O 1
ATOM 2079 N N . PHE A 1 279 ? -11.419 -0.226 43.683 1.00 95.56 279 PHE A N 1
ATOM 2080 C CA . PHE A 1 279 ? -10.805 -0.317 42.361 1.00 95.56 279 PHE A CA 1
ATOM 2081 C C . PHE A 1 279 ? -11.547 -1.298 41.450 1.00 95.56 279 PHE A C 1
ATOM 2083 O O . PHE A 1 279 ? -11.856 -0.945 40.312 1.00 95.56 279 PHE A O 1
ATOM 2090 N N . GLN A 1 280 ? -11.873 -2.500 41.948 1.00 95.00 280 GLN A N 1
ATOM 2091 C CA . GLN A 1 280 ? -12.618 -3.498 41.177 1.00 95.00 280 GLN A CA 1
ATOM 2092 C C . GLN A 1 280 ? -13.972 -2.954 40.707 1.00 95.00 280 GLN A C 1
ATOM 2094 O O . GLN A 1 280 ? -14.324 -3.090 39.539 1.00 95.00 280 GLN A O 1
ATOM 2099 N N . HIS A 1 281 ? -14.701 -2.269 41.588 1.00 94.50 281 HIS A N 1
ATOM 2100 C CA . HIS A 1 281 ? -15.967 -1.641 41.228 1.00 94.50 281 HIS A CA 1
ATOM 2101 C C . HIS A 1 281 ? -15.786 -0.499 40.214 1.00 94.50 281 HIS A C 1
ATOM 2103 O O . HIS A 1 281 ? -16.543 -0.389 39.249 1.00 94.50 281 HIS A O 1
ATOM 2109 N N . ARG A 1 282 ? -14.759 0.337 40.401 1.00 94.50 282 ARG A N 1
ATOM 2110 C CA . ARG A 1 282 ? -14.479 1.511 39.566 1.00 94.50 282 ARG A CA 1
ATOM 2111 C C . ARG A 1 282 ? -14.155 1.166 38.130 1.00 94.50 282 ARG A C 1
ATOM 2113 O O . ARG A 1 282 ? -14.689 1.812 37.234 1.00 94.50 282 ARG A O 1
ATOM 2120 N N . TRP A 1 283 ? -13.271 0.200 37.890 1.00 95.25 283 TRP A N 1
ATOM 2121 C CA . TRP A 1 283 ? -12.921 -0.117 36.510 1.00 95.25 283 TRP A CA 1
ATOM 2122 C C . TRP A 1 283 ? -14.090 -0.784 35.783 1.00 95.25 283 TRP A C 1
ATOM 2124 O O . TRP A 1 283 ? -14.297 -0.506 34.606 1.00 95.25 283 TRP A O 1
ATOM 2134 N N . GLN A 1 284 ? -14.900 -1.589 36.480 1.00 96.38 284 GLN A N 1
ATOM 2135 C CA . GLN A 1 284 ? -16.118 -2.166 35.908 1.00 96.38 284 GLN A CA 1
ATOM 2136 C C . GLN A 1 284 ? -17.116 -1.067 35.528 1.00 96.38 284 GLN A C 1
ATOM 2138 O O . GLN A 1 284 ? -17.595 -1.049 34.397 1.00 96.38 284 GLN A O 1
ATOM 2143 N N . GLN A 1 285 ? -17.378 -0.118 36.435 1.00 95.38 285 GLN A N 1
ATOM 2144 C CA . GLN A 1 285 ? -18.195 1.071 36.158 1.00 95.38 285 GLN A CA 1
ATOM 2145 C C . GLN A 1 285 ? -17.643 1.868 34.970 1.00 95.38 285 GLN A C 1
ATOM 2147 O O . GLN A 1 285 ? -18.381 2.142 34.033 1.00 95.38 285 GLN A O 1
ATOM 2152 N N . TYR A 1 286 ? -16.335 2.136 34.939 1.00 95.31 286 TYR A N 1
ATOM 2153 C CA . TYR A 1 286 ? -15.685 2.828 33.826 1.00 95.31 286 TYR A CA 1
ATOM 2154 C C . TYR A 1 286 ? -15.928 2.134 32.479 1.00 95.31 286 TYR A C 1
ATOM 2156 O O . TYR A 1 286 ? -16.260 2.796 31.497 1.00 95.31 286 TYR A O 1
ATOM 2164 N N . VAL A 1 287 ? -15.790 0.804 32.418 1.00 97.25 287 VAL A N 1
ATOM 2165 C CA . VAL A 1 287 ? -16.061 0.036 31.193 1.00 97.25 287 VAL A CA 1
ATOM 2166 C C . VAL A 1 287 ? -17.531 0.154 30.788 1.00 97.25 287 VAL A C 1
ATOM 2168 O O . VAL A 1 287 ? -17.813 0.353 29.606 1.00 97.25 287 VAL A O 1
ATOM 2171 N N . LEU A 1 288 ? -18.462 0.048 31.742 1.00 96.50 288 LEU A N 1
ATOM 2172 C CA . LEU A 1 288 ? -19.898 0.178 31.480 1.00 96.50 288 LEU A CA 1
ATOM 2173 C C . LEU A 1 288 ? -20.253 1.566 30.944 1.00 96.50 288 LEU A C 1
ATOM 2175 O O . LEU A 1 288 ? -20.910 1.631 29.907 1.00 96.50 288 LEU A O 1
ATOM 2179 N N . ASP A 1 289 ? -19.753 2.622 31.588 1.00 95.56 289 ASP A N 1
ATOM 2180 C CA . ASP A 1 289 ? -19.962 4.019 31.201 1.00 95.56 289 ASP A CA 1
ATOM 2181 C C . ASP A 1 289 ? -19.380 4.305 29.813 1.00 95.56 289 ASP A C 1
ATOM 2183 O O . ASP A 1 289 ? -20.013 4.960 28.987 1.00 95.56 289 ASP A O 1
ATOM 2187 N N . CYS A 1 290 ? -18.178 3.793 29.525 1.00 96.38 290 CYS A N 1
ATOM 2188 C CA . CYS A 1 290 ? -17.581 3.908 28.196 1.00 96.38 290 CYS A CA 1
ATOM 2189 C C . CYS A 1 290 ? -18.442 3.209 27.143 1.00 96.38 290 CYS A C 1
ATOM 2191 O O . CYS A 1 290 ? -18.674 3.780 26.081 1.00 96.38 290 CYS A O 1
ATOM 2193 N N . CYS A 1 291 ? -18.934 1.999 27.431 1.00 97.06 291 CYS A N 1
ATOM 2194 C CA . CYS A 1 291 ? -19.824 1.288 26.518 1.00 97.06 291 CYS A CA 1
ATOM 2195 C C . CYS A 1 291 ? -21.138 2.053 26.311 1.00 97.06 291 CYS A C 1
ATOM 2197 O O . CYS A 1 291 ? -21.540 2.215 25.170 1.00 97.06 291 CYS A O 1
ATOM 2199 N N . ASP A 1 292 ? -21.779 2.572 27.363 1.00 95.75 292 ASP A N 1
ATOM 2200 C CA . ASP A 1 292 ? -23.025 3.343 27.224 1.00 95.75 292 ASP A CA 1
ATOM 2201 C C . ASP A 1 292 ? -22.825 4.591 26.356 1.00 95.75 292 ASP A C 1
ATOM 2203 O O . ASP A 1 292 ? -23.624 4.855 25.460 1.00 95.75 292 ASP A O 1
ATOM 2207 N N . ARG A 1 293 ? -21.714 5.311 26.548 1.00 95.94 293 ARG A N 1
ATOM 2208 C CA . ARG A 1 293 ? -21.352 6.468 25.713 1.00 95.94 293 ARG A CA 1
ATOM 2209 C C . ARG A 1 293 ? -21.079 6.083 24.262 1.00 95.94 293 ARG A C 1
ATOM 2211 O O . ARG A 1 293 ? -21.460 6.821 23.360 1.00 95.94 293 ARG A O 1
ATOM 2218 N N . LEU A 1 294 ? -20.413 4.951 24.031 1.00 95.62 294 LEU A N 1
ATOM 2219 C CA . LEU A 1 294 ? -20.172 4.422 22.686 1.00 95.62 294 LEU A CA 1
ATOM 2220 C C . LEU A 1 294 ? -21.490 4.072 21.988 1.00 95.62 294 LEU A C 1
ATOM 2222 O O . LEU A 1 294 ? -21.659 4.395 20.817 1.00 95.62 294 LEU A O 1
ATOM 2226 N N . GLU A 1 295 ? -22.438 3.468 22.706 1.00 95.38 295 GLU A N 1
ATOM 2227 C CA . GLU A 1 295 ? -23.768 3.147 22.182 1.00 95.38 295 GLU A CA 1
ATOM 2228 C C . GLU A 1 295 ? -24.611 4.393 21.895 1.00 95.38 295 GLU A C 1
ATOM 2230 O O . GLU A 1 295 ? -25.255 4.481 20.849 1.00 95.38 295 GLU A O 1
ATOM 2235 N N . GLU A 1 296 ? -24.573 5.385 22.786 1.00 93.81 296 GLU A N 1
ATOM 2236 C CA . GLU A 1 296 ? -25.220 6.680 22.574 1.00 93.81 296 GLU A CA 1
ATOM 2237 C C . GLU A 1 296 ? -24.637 7.392 21.345 1.00 93.81 296 GLU A C 1
ATOM 2239 O O . GLU A 1 296 ? -25.382 7.834 20.469 1.00 93.81 296 GLU A O 1
ATOM 2244 N N . ALA A 1 297 ? -23.306 7.442 21.234 1.00 91.75 297 ALA A N 1
ATOM 2245 C CA . ALA A 1 297 ? -22.618 8.046 20.099 1.00 91.75 297 ALA A CA 1
ATOM 2246 C C . ALA A 1 297 ? -22.911 7.306 18.783 1.00 91.75 297 ALA A C 1
ATOM 2248 O O . ALA A 1 297 ? -23.116 7.949 17.752 1.00 91.75 297 ALA A O 1
ATOM 2249 N N . LEU A 1 298 ? -22.988 5.971 18.813 1.00 90.12 298 LEU A N 1
ATOM 2250 C CA . LEU A 1 298 ? -23.351 5.157 17.654 1.00 90.12 298 LEU A CA 1
ATOM 2251 C C . LEU A 1 298 ? -24.795 5.425 17.207 1.00 90.12 298 LEU A C 1
ATOM 2253 O O . LEU A 1 298 ? -25.046 5.564 16.011 1.00 90.12 298 LEU A O 1
ATOM 2257 N N . GLY A 1 299 ? -25.734 5.548 18.151 1.00 86.50 299 GLY A N 1
ATOM 2258 C CA . GLY A 1 299 ? -27.134 5.880 17.867 1.00 86.50 299 GLY A CA 1
ATOM 2259 C C . GLY A 1 299 ? -27.352 7.320 17.385 1.00 86.50 299 GLY A C 1
ATOM 2260 O O . GLY A 1 299 ? -28.302 7.580 16.647 1.00 86.50 299 GLY A O 1
ATOM 2261 N N . ALA A 1 300 ? -26.473 8.249 17.772 1.00 82.38 300 ALA A N 1
ATOM 2262 C CA . ALA A 1 300 ? -26.508 9.652 17.358 1.00 82.38 300 ALA A CA 1
ATOM 2263 C C . ALA A 1 300 ? -25.829 9.919 16.002 1.00 82.38 300 ALA A C 1
ATOM 2265 O O . ALA A 1 300 ? -25.946 11.027 15.468 1.00 82.38 300 ALA A O 1
ATOM 2266 N N . ALA A 1 301 ? -25.109 8.939 15.443 1.00 67.88 301 ALA A N 1
ATOM 2267 C CA . ALA A 1 301 ? -24.392 9.105 14.187 1.00 67.88 301 ALA A CA 1
ATOM 2268 C C . ALA A 1 301 ? -25.373 9.484 13.057 1.00 67.88 301 ALA A C 1
ATOM 2270 O O . ALA A 1 301 ? -26.355 8.771 12.831 1.00 67.88 301 ALA A O 1
ATOM 2271 N N . PRO A 1 302 ? -25.143 10.599 12.334 1.00 58.06 302 PRO A N 1
ATOM 2272 C CA . PRO A 1 302 ? -26.065 11.054 11.306 1.00 58.06 302 PRO A CA 1
ATOM 2273 C C . PRO A 1 302 ? -26.231 9.984 10.224 1.00 58.06 302 PRO A C 1
ATOM 2275 O O . PRO A 1 302 ? -25.271 9.572 9.569 1.00 58.06 302 PRO A O 1
ATOM 2278 N N . GLY A 1 303 ? -27.474 9.544 10.036 1.00 54.41 303 GLY A N 1
ATOM 2279 C CA . GLY A 1 303 ? -27.860 8.722 8.899 1.00 54.41 303 GLY A CA 1
ATOM 2280 C C . GLY A 1 303 ? -27.691 9.508 7.597 1.00 54.41 303 GLY A C 1
ATOM 2281 O O . GLY A 1 303 ? -28.144 10.643 7.495 1.00 54.41 303 GLY A O 1
ATOM 2282 N N . ASP A 1 304 ? -27.044 8.883 6.615 1.00 54.88 304 ASP A N 1
ATOM 2283 C CA . ASP A 1 304 ? -26.892 9.342 5.228 1.00 54.88 304 ASP A CA 1
ATOM 2284 C C . ASP A 1 304 ? -26.048 10.611 5.020 1.00 54.88 304 ASP A C 1
ATOM 2286 O O . ASP A 1 304 ? -26.521 11.690 4.664 1.00 54.88 304 ASP A O 1
ATOM 2290 N N . GLY A 1 305 ? -24.724 10.436 5.079 1.00 53.16 305 GLY A N 1
ATOM 2291 C CA . GLY A 1 305 ? -23.857 11.178 4.163 1.00 53.16 305 GLY A CA 1
ATOM 2292 C C . GLY A 1 305 ? -24.156 10.702 2.740 1.00 53.16 305 GLY A C 1
ATOM 2293 O O . GLY A 1 305 ? -23.851 9.556 2.429 1.00 53.16 305 GLY A O 1
ATOM 2294 N N . GLY A 1 306 ? -24.801 11.551 1.932 1.00 56.88 306 GLY A N 1
ATOM 2295 C CA . GLY A 1 306 ? -25.398 11.167 0.645 1.00 56.88 306 GLY A CA 1
ATOM 2296 C C . GLY A 1 306 ? -24.477 10.426 -0.332 1.00 56.88 306 GLY A C 1
ATOM 2297 O O . GLY A 1 306 ? -23.253 10.508 -0.234 1.00 56.88 306 GLY A O 1
ATOM 2298 N N . ASP A 1 307 ? -25.094 9.772 -1.320 1.00 63.41 307 ASP A N 1
ATOM 2299 C CA . ASP A 1 307 ? -24.506 8.828 -2.297 1.00 63.41 307 ASP A CA 1
ATOM 2300 C C . ASP A 1 307 ? -23.402 9.392 -3.216 1.00 63.41 307 ASP A C 1
ATOM 2302 O O . ASP A 1 307 ? -22.936 8.725 -4.142 1.00 63.41 307 ASP A O 1
ATOM 2306 N N . GLY A 1 308 ? -22.974 10.636 -2.995 1.00 78.56 308 GLY A N 1
ATOM 2307 C CA . GLY A 1 308 ? -21.854 11.225 -3.714 1.00 78.56 308 GLY A CA 1
ATOM 2308 C C . GLY A 1 308 ? -20.553 10.477 -3.423 1.00 78.56 308 GLY A C 1
ATOM 2309 O O . GLY A 1 308 ? -20.306 10.023 -2.300 1.00 78.56 308 GLY A O 1
ATOM 2310 N N . ARG A 1 309 ? -19.689 10.395 -4.435 1.00 89.56 309 ARG A N 1
ATOM 2311 C CA . ARG A 1 309 ? -18.315 9.908 -4.287 1.00 89.56 309 ARG A CA 1
ATOM 2312 C C . ARG A 1 309 ? -17.347 11.088 -4.252 1.00 89.56 309 ARG A C 1
ATOM 2314 O O . ARG A 1 309 ? -17.655 12.179 -4.725 1.00 89.56 309 ARG A O 1
ATOM 2321 N N . GLN A 1 310 ? -16.176 10.869 -3.683 1.00 91.88 310 GLN A N 1
ATOM 2322 C CA . GLN A 1 310 ? -15.093 11.835 -3.623 1.00 91.88 310 GLN A CA 1
ATOM 2323 C C . GLN A 1 310 ? -13.771 11.109 -3.856 1.00 91.88 310 GLN A C 1
ATOM 2325 O O . GLN A 1 310 ? -13.583 9.985 -3.377 1.00 91.88 310 GLN A O 1
ATOM 2330 N N . LEU A 1 311 ? -12.867 11.742 -4.604 1.00 95.25 311 LEU A N 1
ATOM 2331 C CA . LEU A 1 311 ? -11.502 11.249 -4.725 1.00 95.25 311 LEU A CA 1
ATOM 2332 C C . LEU A 1 311 ? -10.740 11.474 -3.422 1.00 95.25 311 LEU A C 1
ATOM 2334 O O . LEU A 1 311 ? -10.827 12.539 -2.815 1.00 95.25 311 LEU A O 1
ATOM 2338 N N . VAL A 1 312 ? -9.971 10.476 -3.007 1.00 96.12 312 VAL A N 1
ATOM 2339 C CA . VAL A 1 312 ? -9.140 10.537 -1.808 1.00 96.12 312 VAL A CA 1
ATOM 2340 C C . VAL A 1 312 ? -7.781 9.928 -2.116 1.00 96.12 312 VAL A C 1
ATOM 2342 O O . VAL A 1 312 ? -7.696 8.778 -2.541 1.00 96.12 312 VAL A O 1
ATOM 2345 N N . LEU A 1 313 ? -6.717 10.690 -1.881 1.00 97.12 313 LEU A N 1
ATOM 2346 C CA . LEU A 1 313 ? -5.356 10.166 -1.845 1.00 97.12 313 LEU A CA 1
ATOM 2347 C C . LEU A 1 313 ? -5.111 9.561 -0.462 1.00 97.12 313 LEU A C 1
ATOM 2349 O O . LEU A 1 313 ? -5.220 10.263 0.543 1.00 97.12 313 LEU A O 1
ATOM 2353 N N . VAL A 1 314 ? -4.759 8.281 -0.419 1.00 96.00 314 VAL A N 1
ATOM 2354 C CA . VAL A 1 314 ? -4.411 7.554 0.805 1.00 96.00 314 VAL A CA 1
ATOM 2355 C C . VAL A 1 314 ? -2.937 7.188 0.747 1.00 96.00 314 VAL A C 1
ATOM 2357 O O . VAL A 1 314 ? -2.514 6.462 -0.155 1.00 96.00 314 VAL A O 1
ATOM 2360 N N . SER A 1 315 ? -2.154 7.675 1.707 1.00 92.19 315 SER A N 1
ATOM 2361 C CA . SER A 1 315 ? -0.731 7.354 1.823 1.00 92.19 315 SER A CA 1
ATOM 2362 C C . SER A 1 315 ? -0.461 6.238 2.841 1.00 92.19 315 SER A C 1
ATOM 2364 O O . SER A 1 315 ? -1.334 5.840 3.610 1.00 92.19 315 SER A O 1
ATOM 2366 N N . GLY A 1 316 ? 0.752 5.676 2.788 1.00 88.19 316 GLY A N 1
ATOM 2367 C CA . GLY A 1 316 ? 1.189 4.437 3.450 1.00 88.19 316 GLY A CA 1
ATOM 2368 C C . GLY A 1 316 ? 0.265 3.244 3.237 1.00 88.19 316 GLY A C 1
ATOM 2369 O O . GLY A 1 316 ? -0.101 2.542 4.182 1.00 88.19 316 GLY A O 1
ATOM 2370 N N . TRP A 1 317 ? -0.074 3.052 1.967 1.00 90.88 317 TRP A N 1
ATOM 2371 C CA . TRP A 1 317 ? -0.663 1.858 1.396 1.00 90.88 317 TRP A CA 1
ATOM 2372 C C . TRP A 1 317 ? 0.391 0.742 1.235 1.00 90.88 317 TRP A C 1
ATOM 2374 O O . TRP A 1 317 ? 1.532 1.027 0.856 1.00 90.88 317 TRP A O 1
ATOM 2384 N N . PRO A 1 318 ? 0.036 -0.535 1.455 1.00 89.06 318 PRO A N 1
ATOM 2385 C CA . PRO A 1 318 ? -1.278 -1.019 1.873 1.00 89.06 318 PRO A CA 1
ATOM 2386 C C . PRO A 1 318 ? -1.539 -0.787 3.373 1.00 89.06 318 PRO A C 1
ATOM 2388 O O . PRO A 1 318 ? -0.617 -0.793 4.192 1.00 89.06 318 PRO A O 1
ATOM 2391 N N . LEU A 1 319 ? -2.818 -0.619 3.723 1.00 89.50 319 LEU A N 1
ATOM 2392 C CA . LEU A 1 319 ? -3.312 -0.366 5.085 1.00 89.50 319 LEU A CA 1
ATOM 2393 C C . LEU A 1 319 ? -3.322 -1.652 5.933 1.00 89.50 319 LEU A C 1
ATOM 2395 O O . LEU A 1 319 ? -4.373 -2.185 6.277 1.00 89.50 319 LEU A O 1
ATOM 2399 N N . THR A 1 320 ? -2.135 -2.198 6.200 1.00 84.44 320 THR A N 1
ATOM 2400 C CA . THR A 1 320 ? -1.947 -3.537 6.794 1.00 84.44 320 THR A CA 1
ATOM 2401 C C . THR A 1 320 ? -1.374 -3.516 8.203 1.00 84.44 320 THR A C 1
ATOM 2403 O O . THR A 1 320 ? -0.988 -4.568 8.705 1.00 84.44 320 THR A O 1
ATOM 2406 N N . SER A 1 321 ? -1.181 -2.344 8.805 1.00 79.12 321 SER A N 1
ATOM 2407 C CA . SER A 1 321 ? -0.646 -2.252 10.161 1.00 79.12 321 SER A CA 1
ATOM 2408 C C . SER A 1 321 ? -1.750 -1.941 11.167 1.00 79.12 321 SER A C 1
ATOM 2410 O O . SER A 1 321 ? -2.782 -1.373 10.827 1.00 79.12 321 SER A O 1
ATOM 2412 N N . LYS A 1 322 ? -1.506 -2.238 12.448 1.00 75.62 322 LYS A N 1
ATOM 2413 C CA . LYS A 1 322 ? -2.478 -1.980 13.526 1.00 75.62 322 LYS A CA 1
ATOM 2414 C C . LYS A 1 322 ? -2.924 -0.517 13.626 1.00 75.62 322 LYS A C 1
ATOM 2416 O O . LYS A 1 322 ? -4.024 -0.266 14.102 1.00 75.62 322 LYS A O 1
ATOM 2421 N N . ARG A 1 323 ? -2.080 0.437 13.208 1.00 79.06 323 ARG A N 1
ATOM 2422 C CA . ARG A 1 323 ? -2.432 1.870 13.178 1.00 79.06 323 ARG A CA 1
ATOM 2423 C C . ARG A 1 323 ? -3.434 2.197 12.065 1.00 79.06 323 ARG A C 1
ATOM 2425 O O . ARG A 1 323 ? -4.061 3.242 12.110 1.00 79.06 323 ARG A O 1
ATOM 2432 N N . ASP A 1 324 ? -3.566 1.308 11.082 1.00 84.56 324 ASP A N 1
ATOM 2433 C CA . ASP A 1 324 ? -4.405 1.485 9.901 1.00 84.56 324 ASP A CA 1
ATOM 2434 C C . ASP A 1 324 ? -5.772 0.813 10.049 1.00 84.56 324 ASP A C 1
ATOM 2436 O O . ASP A 1 324 ? -6.587 0.921 9.140 1.00 84.56 324 ASP A O 1
ATOM 2440 N N . ALA A 1 325 ? -6.033 0.113 11.160 1.00 81.31 325 ALA A N 1
ATOM 2441 C CA . ALA A 1 325 ? -7.227 -0.715 11.338 1.00 81.31 325 ALA A CA 1
ATOM 2442 C C . ALA A 1 325 ? -8.532 0.048 11.042 1.00 81.31 325 ALA A C 1
ATOM 2444 O O . ALA A 1 325 ? -9.413 -0.476 10.366 1.00 81.31 325 ALA A O 1
ATOM 2445 N N . GLU A 1 326 ? -8.602 1.308 11.470 1.00 83.50 326 GLU A N 1
ATOM 2446 C CA . GLU A 1 326 ? -9.759 2.198 11.304 1.00 83.50 326 GLU A CA 1
ATOM 2447 C C . GLU A 1 326 ? -9.936 2.698 9.864 1.00 83.50 326 GLU A C 1
ATOM 2449 O O . GLU A 1 326 ? -11.027 3.093 9.474 1.00 83.50 326 GLU A O 1
ATOM 2454 N N . LEU A 1 327 ? -8.882 2.659 9.046 1.00 91.00 327 LEU A N 1
ATOM 2455 C CA . LEU A 1 327 ? -8.908 3.070 7.640 1.00 91.00 327 LEU A CA 1
ATOM 2456 C C . LEU A 1 327 ? -8.881 1.878 6.681 1.00 91.00 327 LEU A C 1
ATOM 2458 O O . LEU A 1 327 ? -9.141 2.043 5.493 1.00 91.00 327 LEU A O 1
ATOM 2462 N N . ALA A 1 328 ? -8.572 0.671 7.160 1.00 90.81 328 ALA A N 1
ATOM 2463 C CA . ALA A 1 328 ? -8.351 -0.500 6.317 1.00 90.81 328 ALA A CA 1
ATOM 2464 C C . ALA A 1 328 ? -9.571 -0.851 5.452 1.00 90.81 328 ALA A C 1
ATOM 2466 O O . ALA A 1 328 ? -9.412 -1.399 4.360 1.00 90.81 328 ALA A O 1
ATOM 2467 N N . TYR A 1 329 ? -10.785 -0.485 5.887 1.00 89.81 329 TYR A N 1
ATOM 2468 C CA . TYR A 1 329 ? -12.003 -0.676 5.097 1.00 89.81 329 TYR A CA 1
ATOM 2469 C C . TYR A 1 329 ? -11.966 0.082 3.766 1.00 89.81 329 TYR A C 1
ATOM 2471 O O . TYR A 1 329 ? -12.624 -0.341 2.816 1.00 89.81 329 TYR A O 1
ATOM 2479 N N . LEU A 1 330 ? -11.176 1.158 3.656 1.00 93.94 330 LEU A N 1
ATOM 2480 C CA . LEU A 1 330 ? -10.993 1.897 2.407 1.00 93.94 330 LEU A CA 1
ATOM 2481 C C . LEU A 1 330 ? -10.453 1.000 1.287 1.00 93.94 330 LEU A C 1
ATOM 2483 O O . LEU A 1 330 ? -10.725 1.260 0.118 1.00 93.94 330 LEU A O 1
ATOM 2487 N N . ALA A 1 331 ? -9.771 -0.099 1.629 1.00 92.31 331 ALA A N 1
ATOM 2488 C CA . ALA A 1 331 ? -9.235 -1.047 0.662 1.00 92.31 331 ALA A CA 1
ATOM 2489 C C . ALA A 1 331 ? -10.296 -1.673 -0.259 1.00 92.31 331 ALA A C 1
ATOM 2491 O O . ALA A 1 331 ? -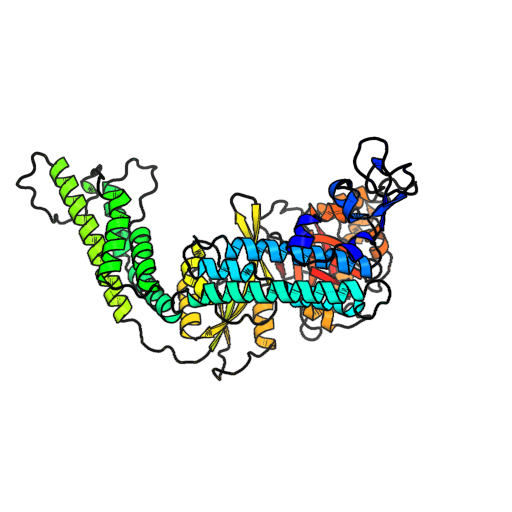9.973 -2.186 -1.330 1.00 92.31 331 ALA A O 1
ATOM 2492 N N . GLN A 1 332 ? -11.568 -1.666 0.148 1.00 90.62 332 GLN A N 1
ATOM 2493 C CA . GLN A 1 332 ? -12.666 -2.210 -0.654 1.00 90.62 332 GLN A CA 1
ATOM 2494 C C . GLN A 1 332 ? -13.033 -1.348 -1.863 1.00 90.62 332 GLN A C 1
ATOM 2496 O O . GLN A 1 332 ? -13.722 -1.828 -2.770 1.00 90.62 332 GLN A O 1
ATOM 2501 N N . TYR A 1 333 ? -12.655 -0.071 -1.830 1.00 91.62 333 TYR A N 1
ATOM 2502 C CA . TYR A 1 333 ? -12.986 0.875 -2.877 1.00 91.62 333 TYR A CA 1
ATOM 2503 C C . TYR A 1 333 ? -11.998 0.765 -4.029 1.00 91.62 333 TYR A C 1
ATOM 2505 O O . TYR A 1 333 ? -10.865 0.305 -3.887 1.00 91.62 333 TYR A O 1
ATOM 2513 N N . GLU A 1 334 ? -12.478 1.156 -5.198 1.00 87.12 334 GLU A N 1
ATOM 2514 C CA . GLU A 1 334 ? -11.710 1.094 -6.426 1.00 87.12 334 GLU A CA 1
ATOM 2515 C C . GLU A 1 334 ? -10.521 2.055 -6.374 1.00 87.12 334 GLU A C 1
ATOM 2517 O O . GLU A 1 334 ? -10.665 3.232 -6.023 1.00 87.12 334 GLU A O 1
ATOM 2522 N N . GLN A 1 335 ? -9.350 1.522 -6.719 1.00 92.44 335 GLN A N 1
ATOM 2523 C CA . GLN A 1 335 ? -8.143 2.302 -6.933 1.00 92.44 335 GLN A CA 1
ATOM 2524 C C . GLN A 1 335 ? -8.157 2.870 -8.350 1.00 92.44 335 GLN A C 1
ATOM 2526 O O . GLN A 1 335 ? -8.317 2.125 -9.314 1.00 92.44 335 GLN A O 1
ATOM 2531 N N . HIS A 1 336 ? -7.902 4.169 -8.464 1.00 92.19 336 HIS A N 1
ATOM 2532 C CA . HIS A 1 336 ? -7.721 4.861 -9.731 1.00 92.19 336 HIS A CA 1
ATOM 2533 C C . HIS A 1 336 ? -6.257 5.270 -9.905 1.00 92.19 336 HIS A C 1
ATOM 2535 O O . HIS A 1 336 ? -5.631 5.813 -8.994 1.00 92.19 336 HIS A O 1
ATOM 2541 N N . GLY A 1 337 ? -5.719 5.015 -11.098 1.00 90.19 337 GLY A N 1
ATOM 2542 C CA . GLY A 1 337 ? -4.322 5.292 -11.423 1.00 90.19 337 GLY A CA 1
ATOM 2543 C C . GLY A 1 337 ? -3.314 4.329 -10.771 1.00 90.19 337 GLY A C 1
ATOM 2544 O O . GLY A 1 337 ? -3.683 3.372 -10.075 1.00 90.19 337 GLY A O 1
ATOM 2545 N N . PRO A 1 338 ? -2.011 4.543 -11.030 1.00 89.81 338 PRO A N 1
ATOM 2546 C CA . PRO A 1 338 ? -0.954 3.692 -10.502 1.00 89.81 338 PRO A CA 1
ATOM 2547 C C . PRO A 1 338 ? -0.748 3.888 -8.997 1.00 89.81 338 PRO A C 1
ATOM 2549 O O . PRO A 1 338 ? -0.988 4.956 -8.438 1.00 89.81 338 PRO A O 1
ATOM 2552 N N . THR A 1 339 ? -0.213 2.855 -8.355 1.00 91.62 339 THR A N 1
ATOM 2553 C CA . THR A 1 339 ? 0.357 2.955 -7.009 1.00 91.62 339 THR A CA 1
ATOM 2554 C C . THR A 1 339 ? 1.703 3.674 -7.090 1.00 91.62 339 THR A C 1
ATOM 2556 O O . THR A 1 339 ? 2.565 3.262 -7.868 1.00 91.62 339 THR A O 1
ATOM 2559 N N . VAL A 1 340 ? 1.910 4.719 -6.285 1.00 92.75 340 VAL A N 1
ATOM 2560 C CA . VAL A 1 340 ? 3.140 5.532 -6.320 1.00 92.75 340 VAL A CA 1
ATOM 2561 C C . VAL A 1 340 ? 3.947 5.424 -5.022 1.00 92.75 340 VAL A C 1
ATOM 2563 O O . VAL A 1 340 ? 3.373 5.130 -3.971 1.00 92.75 340 VAL A O 1
ATOM 2566 N N . PRO A 1 341 ? 5.275 5.637 -5.054 1.00 91.75 341 PRO A N 1
ATOM 2567 C CA . PRO A 1 341 ? 6.090 5.732 -3.844 1.00 91.75 341 PRO A CA 1
ATOM 2568 C C . PRO A 1 341 ? 5.603 6.837 -2.900 1.00 91.75 341 PRO A C 1
ATOM 2570 O O . PRO A 1 341 ? 5.129 7.870 -3.354 1.00 91.75 341 PRO A O 1
ATOM 2573 N N . PHE A 1 342 ? 5.753 6.661 -1.590 1.00 86.94 342 PHE A N 1
ATOM 2574 C CA . PHE A 1 342 ? 5.478 7.730 -0.619 1.00 86.94 342 PHE A CA 1
ATOM 2575 C C . PHE A 1 342 ? 6.529 7.772 0.494 1.00 86.94 342 PHE A C 1
ATOM 2577 O O . PHE A 1 342 ? 6.955 8.848 0.910 1.00 86.94 342 PHE A O 1
ATOM 2584 N N . GLY A 1 343 ? 7.013 6.611 0.936 1.00 82.44 343 GLY A N 1
ATOM 2585 C CA . GLY A 1 343 ? 8.099 6.520 1.902 1.00 82.44 343 GLY A CA 1
ATOM 2586 C C . GLY A 1 343 ? 8.406 5.084 2.306 1.00 82.44 343 GLY A C 1
ATOM 2587 O O . GLY A 1 343 ? 8.042 4.133 1.626 1.00 82.44 343 GLY A O 1
ATOM 2588 N N . GLY A 1 344 ? 9.070 4.909 3.446 1.00 78.75 344 GLY A N 1
ATOM 2589 C CA . GLY A 1 344 ? 9.341 3.587 4.005 1.00 78.75 344 GLY A CA 1
ATOM 2590 C C . GLY A 1 344 ? 8.969 3.512 5.478 1.00 78.75 344 GLY A C 1
ATOM 2591 O O . GLY A 1 344 ? 9.236 4.442 6.241 1.00 78.75 344 GLY A O 1
ATOM 2592 N N . ARG A 1 345 ? 8.405 2.381 5.898 1.00 75.12 345 ARG A N 1
ATOM 2593 C CA . ARG A 1 345 ? 8.138 2.063 7.304 1.00 75.12 345 ARG A CA 1
ATOM 2594 C C . ARG A 1 345 ? 9.199 1.118 7.850 1.00 75.12 345 ARG A C 1
ATOM 2596 O O . ARG A 1 345 ? 9.554 0.131 7.213 1.00 75.12 345 ARG A O 1
ATOM 2603 N N . ARG A 1 346 ? 9.699 1.386 9.058 1.00 71.81 346 ARG A N 1
ATOM 2604 C CA . ARG A 1 346 ? 10.575 0.437 9.763 1.00 71.81 346 ARG A CA 1
ATOM 2605 C C . ARG A 1 346 ? 9.748 -0.695 10.361 1.00 71.81 346 ARG A C 1
ATOM 2607 O O . ARG A 1 346 ? 8.789 -0.452 11.088 1.00 71.81 346 ARG A O 1
ATOM 2614 N N . THR A 1 347 ? 10.168 -1.922 10.099 1.00 70.25 347 THR A N 1
ATOM 2615 C CA . THR A 1 347 ? 9.652 -3.148 10.707 1.00 70.25 347 THR A CA 1
ATOM 2616 C C . THR A 1 347 ? 10.751 -3.819 11.530 1.00 70.25 347 THR A C 1
ATOM 2618 O O . THR A 1 347 ? 11.915 -3.416 11.495 1.00 70.25 347 THR A O 1
ATOM 2621 N N . SER A 1 348 ? 10.411 -4.873 12.277 1.00 69.81 348 SER A N 1
ATOM 2622 C CA . SER A 1 348 ? 11.396 -5.664 13.030 1.00 69.81 348 SER A CA 1
ATOM 2623 C C . SER A 1 348 ? 12.445 -6.347 12.143 1.00 69.81 348 SER A C 1
ATOM 2625 O O . SER A 1 348 ? 13.464 -6.801 12.658 1.00 69.81 348 SER A O 1
ATOM 2627 N N . TYR A 1 349 ? 12.203 -6.428 10.831 1.00 63.59 349 TYR A N 1
ATOM 2628 C CA . TYR A 1 349 ? 13.044 -7.140 9.869 1.00 63.59 349 TYR A CA 1
ATOM 2629 C C . TYR A 1 349 ? 13.666 -6.233 8.796 1.00 63.59 349 TYR A C 1
ATOM 2631 O O . TYR A 1 349 ? 14.403 -6.735 7.949 1.00 63.59 349 TYR A O 1
ATOM 2639 N N . GLY A 1 350 ? 13.410 -4.919 8.817 1.00 71.69 350 GLY A N 1
ATOM 2640 C CA . GLY A 1 350 ? 13.974 -3.987 7.838 1.00 71.69 350 GLY A CA 1
ATOM 2641 C C . GLY A 1 350 ? 13.110 -2.753 7.594 1.00 71.69 350 GLY A C 1
ATOM 2642 O O . GLY A 1 350 ? 12.400 -2.293 8.484 1.00 71.69 350 GLY A O 1
ATOM 2643 N N . VAL A 1 351 ? 13.196 -2.202 6.385 1.00 73.50 351 VAL A N 1
ATOM 2644 C CA . VAL A 1 351 ? 12.316 -1.132 5.898 1.00 73.50 351 VAL A CA 1
ATOM 2645 C C . VAL A 1 351 ? 11.403 -1.722 4.829 1.00 73.50 351 VAL A C 1
ATOM 2647 O O . VAL A 1 351 ? 11.887 -2.368 3.903 1.00 73.50 351 VAL A O 1
ATOM 2650 N N . GLU A 1 352 ? 10.097 -1.524 4.973 1.00 79.12 352 GLU A N 1
ATOM 2651 C CA . GLU A 1 352 ? 9.100 -1.871 3.960 1.00 79.12 352 GLU A CA 1
ATOM 2652 C C . GLU A 1 352 ? 8.608 -0.607 3.243 1.00 79.12 352 GLU A C 1
ATOM 2654 O O . GLU A 1 352 ? 8.465 0.431 3.894 1.00 79.12 352 GLU A O 1
ATOM 2659 N N . PRO A 1 353 ? 8.313 -0.683 1.936 1.00 85.12 353 PRO A N 1
ATOM 2660 C CA . PRO A 1 353 ? 7.814 0.456 1.177 1.00 85.12 353 PRO A CA 1
ATOM 2661 C C . PRO A 1 353 ? 6.366 0.809 1.545 1.00 85.12 353 PRO A C 1
ATOM 2663 O O . PRO A 1 353 ? 5.476 -0.043 1.507 1.00 85.12 353 PRO A O 1
ATOM 2666 N N . ASP A 1 354 ? 6.133 2.089 1.824 1.00 87.44 354 ASP A N 1
ATOM 2667 C CA . ASP A 1 354 ? 4.825 2.711 2.032 1.00 87.44 354 ASP A CA 1
ATOM 2668 C C . ASP A 1 354 ? 4.451 3.481 0.757 1.00 87.44 354 ASP A C 1
ATOM 2670 O O . ASP A 1 354 ? 5.169 4.381 0.319 1.00 87.44 354 ASP A O 1
ATOM 2674 N N . HIS A 1 355 ? 3.328 3.125 0.142 1.00 91.69 355 HIS A N 1
ATOM 2675 C CA . HIS A 1 355 ? 2.877 3.692 -1.129 1.00 91.69 355 HIS A CA 1
ATOM 2676 C C . HIS A 1 355 ? 1.757 4.713 -0.927 1.00 91.69 355 HIS A C 1
ATOM 2678 O O . HIS A 1 355 ? 1.182 4.808 0.155 1.00 91.69 355 HIS A O 1
ATOM 2684 N N . ALA A 1 356 ? 1.401 5.441 -1.979 1.00 94.31 356 ALA A N 1
ATOM 2685 C CA . ALA A 1 356 ? 0.156 6.188 -2.048 1.00 94.31 356 ALA A CA 1
ATOM 2686 C C . ALA A 1 356 ? -0.706 5.706 -3.219 1.00 94.31 356 ALA A C 1
ATOM 2688 O O . ALA A 1 356 ? -0.193 5.302 -4.267 1.00 94.31 356 ALA A O 1
ATOM 2689 N N . VAL A 1 357 ? -2.019 5.738 -3.013 1.00 95.75 357 VAL A N 1
ATOM 2690 C CA . VAL A 1 357 ? -3.035 5.377 -4.008 1.00 95.75 357 VAL A CA 1
ATOM 2691 C C . VAL A 1 357 ? -4.162 6.401 -3.988 1.00 95.75 357 VAL A C 1
ATOM 2693 O O . VAL A 1 357 ? -4.427 7.014 -2.953 1.00 95.75 357 VAL A O 1
ATOM 2696 N N . VAL A 1 358 ? -4.846 6.571 -5.116 1.00 97.19 358 VAL A N 1
ATOM 2697 C CA . VAL A 1 358 ? -6.077 7.363 -5.190 1.00 97.19 358 VAL A CA 1
ATOM 2698 C C . VAL A 1 358 ? -7.267 6.418 -5.229 1.00 97.19 358 VAL A C 1
ATOM 2700 O O . VAL A 1 358 ? -7.305 5.486 -6.029 1.00 97.19 358 VAL A O 1
ATOM 2703 N N . LEU A 1 359 ? -8.238 6.661 -4.357 1.00 95.69 359 LEU A N 1
ATOM 2704 C CA . LEU A 1 359 ? -9.478 5.902 -4.257 1.00 95.69 359 LEU A CA 1
ATOM 2705 C C . LEU A 1 359 ? -10.663 6.813 -4.567 1.00 95.69 359 LEU A C 1
ATOM 2707 O O . LEU A 1 359 ? -10.669 7.980 -4.179 1.00 95.69 359 LEU A O 1
ATOM 2711 N N . ALA A 1 360 ? -11.700 6.271 -5.199 1.00 92.81 360 ALA A N 1
ATOM 2712 C CA . ALA A 1 360 ? -12.991 6.946 -5.299 1.00 92.81 360 ALA A CA 1
ATOM 2713 C C . ALA A 1 360 ? -13.949 6.347 -4.265 1.00 92.81 360 ALA A C 1
ATOM 2715 O O . ALA A 1 360 ? -14.501 5.258 -4.462 1.00 92.81 360 ALA A O 1
ATOM 2716 N N . VAL A 1 361 ? -14.154 7.065 -3.162 1.00 91.38 361 VAL A N 1
ATOM 2717 C CA . VAL A 1 361 ? -14.882 6.570 -1.984 1.00 91.38 361 VAL A CA 1
ATOM 2718 C C . VAL A 1 361 ? -16.184 7.347 -1.775 1.00 91.38 361 VAL A C 1
ATOM 2720 O O . VAL A 1 361 ? -16.282 8.497 -2.204 1.00 91.38 361 VAL A O 1
ATOM 2723 N N . PRO A 1 362 ? -17.203 6.772 -1.120 1.00 89.19 362 PRO A N 1
ATOM 2724 C CA . PRO A 1 362 ? -18.374 7.527 -0.686 1.00 89.19 362 PRO A CA 1
ATOM 2725 C C . PRO A 1 362 ? -17.992 8.707 0.217 1.00 89.19 362 PRO A C 1
ATOM 2727 O O . PRO A 1 362 ? -17.052 8.612 1.009 1.00 89.19 362 PRO A O 1
ATOM 2730 N N . ARG A 1 363 ? -1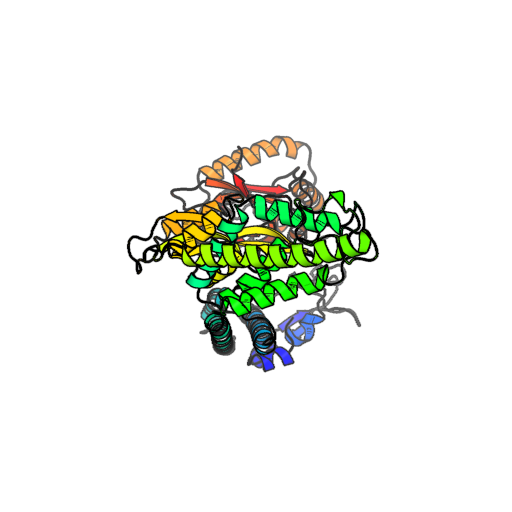8.753 9.806 0.173 1.00 86.75 363 ARG A N 1
ATOM 2731 C CA . ARG A 1 363 ? -18.453 11.015 0.968 1.00 86.75 363 ARG A CA 1
ATOM 2732 C C . ARG A 1 363 ? -18.371 10.763 2.471 1.00 86.75 363 ARG A C 1
ATOM 2734 O O . ARG A 1 363 ? -17.582 11.422 3.143 1.00 86.75 363 ARG A O 1
ATOM 2741 N N . PHE A 1 364 ? -19.150 9.823 3.007 1.00 84.25 364 PHE A N 1
ATOM 2742 C CA . PHE A 1 364 ? -19.052 9.462 4.425 1.00 84.25 364 PHE A CA 1
ATOM 2743 C C . PHE A 1 364 ? -17.672 8.875 4.767 1.00 84.25 364 PHE A C 1
ATOM 2745 O O . PHE A 1 364 ? -17.097 9.242 5.787 1.00 84.25 364 PHE A O 1
ATOM 2752 N N . ALA A 1 365 ? -17.113 8.036 3.888 1.00 89.00 365 ALA A N 1
ATOM 2753 C CA . ALA A 1 365 ? -15.803 7.419 4.068 1.00 89.00 365 ALA A CA 1
ATOM 2754 C C . ALA A 1 365 ? -14.675 8.445 3.908 1.00 89.00 365 ALA A C 1
ATOM 2756 O O . ALA A 1 365 ? -13.731 8.448 4.689 1.00 89.00 365 ALA A O 1
ATOM 2757 N N . ALA A 1 366 ? -14.801 9.365 2.944 1.00 90.56 366 ALA A N 1
ATOM 2758 C CA . ALA A 1 366 ? -13.853 10.467 2.773 1.00 90.56 366 ALA A CA 1
ATOM 2759 C C . ALA A 1 366 ? -13.788 11.365 4.021 1.00 90.56 366 ALA A C 1
ATOM 2761 O O . ALA A 1 366 ? -12.702 11.674 4.506 1.00 90.56 366 ALA A O 1
ATOM 2762 N N . ARG A 1 367 ? -14.952 11.750 4.564 1.00 87.62 367 ARG A N 1
ATOM 2763 C CA . ARG A 1 367 ? -15.050 12.558 5.791 1.00 87.62 367 ARG A CA 1
ATOM 2764 C C . ARG A 1 367 ? -14.468 11.829 6.991 1.00 87.62 367 ARG A C 1
ATOM 2766 O O . ARG A 1 367 ? -13.612 12.390 7.661 1.00 87.62 367 ARG A O 1
ATOM 2773 N N . HIS A 1 368 ? -14.885 10.580 7.207 1.00 87.50 368 HIS A N 1
ATOM 2774 C CA . HIS A 1 368 ? -14.354 9.739 8.278 1.00 87.50 368 HIS A CA 1
ATOM 2775 C C . HIS A 1 368 ? -12.828 9.638 8.202 1.00 87.50 368 HIS A C 1
ATOM 2777 O O . HIS A 1 368 ? -12.156 9.924 9.186 1.00 87.50 368 HIS A O 1
ATOM 2783 N N . ALA A 1 369 ? -12.275 9.332 7.026 1.00 90.62 369 ALA A N 1
ATOM 2784 C CA . ALA A 1 369 ? -10.834 9.222 6.844 1.00 90.62 369 ALA A CA 1
ATOM 2785 C C . ALA A 1 369 ? -10.105 10.542 7.150 1.00 90.62 369 ALA A C 1
ATOM 2787 O O . ALA A 1 369 ? -9.106 10.534 7.865 1.00 90.62 369 ALA A O 1
ATOM 2788 N N . ALA A 1 370 ? -10.618 11.675 6.660 1.00 89.44 370 ALA A N 1
ATOM 2789 C CA . ALA A 1 370 ? -10.025 12.989 6.905 1.00 89.44 370 ALA A CA 1
ATOM 2790 C C . ALA A 1 370 ? -10.111 13.426 8.378 1.00 89.44 370 ALA A C 1
ATOM 2792 O O . ALA A 1 370 ? -9.168 14.028 8.895 1.00 89.44 370 ALA A O 1
ATOM 2793 N N . ASP A 1 371 ? -11.220 13.125 9.057 1.00 85.44 371 ASP A N 1
ATOM 2794 C CA . ASP A 1 371 ? -11.388 13.405 10.483 1.00 85.44 371 ASP A CA 1
ATOM 2795 C C . ASP A 1 371 ? -10.463 12.533 11.334 1.00 85.44 371 ASP A C 1
ATOM 2797 O O . ASP A 1 371 ? -9.791 13.048 12.231 1.00 85.44 371 ASP A O 1
ATOM 2801 N N . HIS A 1 372 ? -10.359 11.246 11.000 1.00 85.44 372 HIS A N 1
ATOM 2802 C CA . HIS A 1 372 ? -9.510 10.293 11.706 1.00 85.44 372 HIS A CA 1
ATOM 2803 C C . HIS A 1 372 ? -8.015 10.623 11.571 1.00 85.44 372 HIS A C 1
ATOM 2805 O O . HIS A 1 372 ? -7.226 10.349 12.473 1.00 85.44 372 HIS A O 1
ATOM 2811 N N . THR A 1 373 ? -7.606 11.254 10.465 1.00 87.62 373 THR A N 1
ATOM 2812 C CA . THR A 1 373 ? -6.207 11.642 10.217 1.00 87.62 373 THR A CA 1
ATOM 2813 C C . THR A 1 373 ? -5.971 13.145 10.307 1.00 87.62 373 THR A C 1
ATOM 2815 O O . THR A 1 373 ? -5.040 13.665 9.693 1.00 87.62 373 THR A O 1
ATOM 2818 N N . ARG A 1 374 ? -6.795 13.876 11.063 1.00 84.50 374 ARG A N 1
ATOM 2819 C CA . ARG A 1 374 ? -6.709 15.343 11.167 1.00 84.50 374 ARG A CA 1
ATOM 2820 C C . ARG A 1 374 ? -5.321 15.850 11.586 1.00 84.50 374 ARG A C 1
ATOM 2822 O O . ARG A 1 374 ? -4.887 16.903 11.105 1.00 84.50 374 ARG A O 1
ATOM 2829 N N . ASP A 1 375 ? -4.635 15.090 12.437 1.00 83.25 375 ASP A N 1
ATOM 2830 C CA . ASP A 1 375 ? -3.297 15.409 12.951 1.00 83.25 375 ASP A CA 1
ATOM 2831 C C . ASP A 1 375 ? -2.158 14.930 12.028 1.00 83.25 375 ASP A C 1
ATOM 2833 O O . ASP A 1 375 ? -1.023 15.384 12.164 1.00 83.25 375 ASP A O 1
ATOM 2837 N N . ASP A 1 376 ? -2.459 14.077 11.041 1.00 84.50 376 ASP A N 1
ATOM 2838 C CA . ASP A 1 376 ? -1.534 13.602 10.005 1.00 84.50 376 ASP A CA 1
ATOM 2839 C C . ASP A 1 376 ? -2.100 13.914 8.612 1.00 84.50 376 ASP A C 1
ATOM 2841 O O . ASP A 1 376 ? -2.587 13.054 7.876 1.00 84.50 376 ASP A O 1
ATOM 2845 N N . ARG A 1 377 ? -2.057 15.199 8.246 1.00 76.69 377 ARG A N 1
ATOM 2846 C CA . ARG A 1 377 ? -2.693 15.728 7.024 1.00 76.69 377 ARG A CA 1
ATOM 2847 C C . ARG A 1 377 ? -2.145 15.156 5.716 1.00 76.69 377 ARG A C 1
ATOM 2849 O O . ARG A 1 377 ? -2.759 15.356 4.674 1.00 76.69 377 ARG A O 1
ATOM 2856 N N . LEU A 1 378 ? -0.990 14.492 5.746 1.00 83.19 378 LEU A N 1
ATOM 2857 C CA . LEU A 1 378 ? -0.421 13.825 4.573 1.00 83.19 378 LEU A CA 1
ATOM 2858 C C . LEU A 1 378 ? -0.925 12.381 4.431 1.00 83.19 378 LEU A C 1
ATOM 2860 O O . LEU A 1 378 ? -0.702 11.758 3.390 1.00 83.19 378 LEU A O 1
ATOM 2864 N N . ARG A 1 379 ? -1.607 11.840 5.451 1.00 88.31 379 ARG A N 1
ATOM 2865 C CA . ARG A 1 379 ? -2.172 10.488 5.429 1.00 88.31 379 ARG A CA 1
ATOM 2866 C C . ARG A 1 379 ? -3.333 10.363 4.453 1.00 88.31 379 ARG A C 1
ATOM 2868 O O . ARG A 1 379 ? -3.408 9.393 3.700 1.00 88.31 379 ARG A O 1
ATOM 2875 N N . VAL A 1 380 ? -4.224 11.350 4.484 1.00 94.00 380 VAL A N 1
ATOM 2876 C CA . VAL A 1 380 ? -5.442 11.414 3.678 1.00 94.00 380 VAL A CA 1
ATOM 2877 C C . VAL A 1 380 ? -5.566 12.819 3.105 1.00 94.00 380 VAL A C 1
ATOM 2879 O O . VAL A 1 380 ? -5.693 13.786 3.855 1.00 94.00 380 VAL A O 1
ATOM 2882 N N . VAL A 1 381 ? -5.562 12.934 1.777 1.00 95.19 381 VAL A N 1
ATOM 2883 C CA . VAL A 1 381 ? -5.814 14.205 1.083 1.00 95.19 381 VAL A CA 1
ATOM 2884 C C . VAL A 1 381 ? -7.110 14.093 0.297 1.00 95.19 381 VAL A C 1
ATOM 2886 O O . VAL A 1 381 ? -7.271 13.216 -0.553 1.00 95.19 381 VAL A O 1
ATOM 2889 N N . LEU A 1 382 ? -8.043 14.994 0.598 1.00 94.81 382 LEU A N 1
ATOM 2890 C CA . LEU A 1 382 ? -9.328 15.079 -0.082 1.00 94.81 382 LEU A CA 1
ATOM 2891 C C . LEU A 1 382 ? -9.159 15.725 -1.459 1.00 94.81 382 LEU A C 1
ATOM 2893 O O . LEU A 1 382 ? -8.661 16.843 -1.576 1.00 94.81 382 LEU A O 1
ATOM 2897 N N . GLY A 1 383 ? -9.600 15.011 -2.486 1.00 93.12 383 GLY A N 1
ATOM 2898 C CA . GLY A 1 383 ? -9.704 15.483 -3.857 1.00 93.12 383 GLY A CA 1
ATOM 2899 C C . GLY A 1 383 ? -11.102 16.001 -4.208 1.00 93.12 383 GLY A C 1
ATOM 2900 O O . GLY A 1 383 ? -11.949 16.183 -3.321 1.00 93.12 383 GLY A O 1
ATOM 2901 N N . PRO A 1 384 ? -11.354 16.239 -5.507 1.00 92.38 384 PRO A N 1
ATOM 2902 C CA . PRO A 1 384 ? -12.631 16.748 -5.987 1.00 92.38 384 PRO A CA 1
ATOM 2903 C C . PRO A 1 384 ? -13.781 15.761 -5.760 1.00 92.38 384 PRO A C 1
ATOM 2905 O O . PRO A 1 384 ? -13.608 14.539 -5.682 1.00 92.38 384 PRO A O 1
ATOM 2908 N N . GLU A 1 385 ? -14.983 16.322 -5.642 1.00 90.25 385 GLU A N 1
ATOM 2909 C CA . GLU A 1 385 ? -16.225 15.559 -5.554 1.00 90.25 385 GLU A CA 1
ATOM 2910 C C . GLU A 1 385 ? -16.648 15.064 -6.935 1.00 90.25 385 GLU A C 1
ATOM 2912 O O . GLU A 1 385 ? -16.614 15.803 -7.919 1.00 90.25 385 GLU A O 1
ATOM 2917 N N . LEU A 1 386 ? -17.100 13.815 -6.996 1.00 86.81 386 LEU A N 1
ATOM 2918 C CA . LEU A 1 386 ? -17.628 13.220 -8.213 1.00 86.81 386 LEU A CA 1
ATOM 2919 C C . LEU A 1 386 ? -19.123 13.541 -8.288 1.00 86.81 386 LEU A C 1
ATOM 2921 O O . LEU A 1 386 ? -19.920 13.083 -7.467 1.00 86.81 386 LEU A O 1
ATOM 2925 N N . VAL A 1 387 ? -19.486 14.366 -9.273 1.00 73.12 387 VAL A N 1
ATOM 2926 C CA . VAL A 1 387 ? -20.817 14.989 -9.415 1.00 73.12 387 VAL A CA 1
ATOM 2927 C C . VAL A 1 387 ? -21.940 13.956 -9.621 1.00 73.12 387 VAL A C 1
ATOM 2929 O O . VAL A 1 387 ? -23.095 14.240 -9.311 1.00 73.12 387 VAL A O 1
ATOM 2932 N N . ALA A 1 388 ? -21.618 12.741 -10.080 1.00 67.25 388 ALA A N 1
ATOM 2933 C CA . ALA A 1 388 ? -22.555 11.622 -10.176 1.00 67.25 388 ALA A CA 1
ATOM 2934 C C . ALA A 1 388 ? -21.957 10.337 -9.583 1.00 67.25 388 ALA A C 1
ATOM 2936 O O . ALA A 1 388 ? -20.773 10.060 -9.758 1.00 67.25 388 ALA A O 1
ATOM 2937 N N . ALA A 1 389 ? -22.792 9.509 -8.944 1.00 60.66 389 ALA A N 1
ATOM 2938 C CA . ALA A 1 389 ? -22.367 8.258 -8.300 1.00 60.66 389 ALA A CA 1
ATOM 2939 C C . ALA A 1 389 ? -21.687 7.258 -9.263 1.00 60.66 389 ALA A C 1
ATOM 2941 O O . ALA A 1 389 ? -20.845 6.468 -8.837 1.00 60.66 389 ALA A O 1
ATOM 2942 N N . ALA A 1 390 ? -22.026 7.324 -10.556 1.00 62.12 390 ALA A N 1
ATOM 2943 C CA . ALA A 1 390 ? -21.470 6.489 -11.623 1.00 62.12 390 ALA A CA 1
ATOM 2944 C C . ALA A 1 390 ? -20.446 7.213 -12.519 1.00 62.12 390 ALA A C 1
ATOM 2946 O O . ALA A 1 390 ? -20.009 6.637 -13.511 1.00 62.12 390 ALA A O 1
ATOM 2947 N N . ALA A 1 391 ? -20.092 8.470 -12.227 1.00 71.56 391 ALA A N 1
ATOM 2948 C CA . ALA A 1 391 ? -19.073 9.160 -13.010 1.00 71.56 391 ALA A CA 1
ATOM 2949 C C . ALA A 1 391 ? -17.707 8.516 -12.756 1.00 71.56 391 ALA A C 1
ATOM 2951 O O . ALA A 1 391 ? -17.287 8.377 -11.603 1.00 71.56 391 ALA A O 1
ATOM 2952 N N . GLU A 1 392 ? -17.015 8.148 -13.833 1.00 83.19 392 GLU A N 1
ATOM 2953 C CA . GLU A 1 392 ? -15.591 7.855 -13.744 1.00 83.19 392 GLU A CA 1
ATOM 2954 C C . GLU A 1 392 ? -14.845 9.136 -13.345 1.00 83.19 392 GLU A C 1
ATOM 2956 O O . GLU A 1 392 ? -15.202 10.224 -13.814 1.00 83.19 392 GLU A O 1
ATOM 2961 N N . PRO A 1 393 ? -13.845 9.045 -12.455 1.00 88.00 393 PRO A N 1
ATOM 2962 C CA . PRO A 1 393 ? -13.031 10.199 -12.115 1.00 88.00 393 PRO A CA 1
ATOM 2963 C C . PRO A 1 393 ? -12.295 10.748 -13.338 1.00 88.00 393 PRO A C 1
ATOM 2965 O O . PRO A 1 393 ? -11.803 9.972 -14.156 1.00 88.00 393 PRO A O 1
ATOM 2968 N N . ASP A 1 394 ? -12.158 12.074 -13.429 1.00 90.44 394 ASP A N 1
ATOM 2969 C CA . ASP A 1 394 ? -11.266 12.677 -14.421 1.00 90.44 394 ASP A CA 1
ATOM 2970 C C . ASP A 1 394 ? -9.828 12.220 -14.134 1.00 90.44 394 ASP A C 1
ATOM 2972 O O . ASP A 1 394 ? -9.301 12.395 -13.029 1.00 90.44 394 ASP A O 1
ATOM 2976 N N . GLU A 1 395 ? -9.184 11.618 -15.135 1.00 90.75 395 GLU A N 1
ATOM 2977 C CA . GLU A 1 395 ? -7.804 11.145 -15.040 1.00 90.75 395 GLU A CA 1
ATOM 2978 C C . GLU A 1 395 ? -6.851 12.276 -14.622 1.00 90.75 395 GLU A C 1
ATOM 2980 O O . GLU A 1 395 ? -5.901 12.041 -13.874 1.00 90.75 395 GLU A O 1
ATOM 2985 N N . ARG A 1 396 ? -7.126 13.524 -15.019 1.00 90.00 396 ARG A N 1
ATOM 2986 C CA . ARG A 1 396 ? -6.319 14.688 -14.627 1.00 90.00 396 ARG A CA 1
ATOM 2987 C C . ARG A 1 396 ? -6.330 14.914 -13.120 1.00 90.00 396 ARG A C 1
ATOM 2989 O O . ARG A 1 396 ? -5.268 15.162 -12.551 1.00 90.00 396 ARG A O 1
ATOM 2996 N N . ASP A 1 397 ? -7.486 14.774 -12.478 1.00 93.25 397 ASP A N 1
ATOM 2997 C CA . ASP A 1 397 ? -7.629 14.943 -11.029 1.00 93.25 397 ASP A CA 1
ATOM 2998 C C . ASP A 1 397 ? -6.925 13.814 -10.267 1.00 93.25 397 ASP A C 1
ATOM 3000 O O . ASP A 1 397 ? -6.232 14.055 -9.274 1.00 93.25 397 ASP A O 1
ATOM 3004 N N . VAL A 1 398 ? -7.041 12.579 -10.768 1.00 94.81 398 VAL A N 1
ATOM 3005 C CA . VAL A 1 398 ? -6.340 11.410 -10.217 1.00 94.81 398 VAL A CA 1
ATOM 3006 C C . VAL A 1 398 ? -4.826 11.606 -10.295 1.00 94.81 398 VAL A C 1
ATOM 3008 O O . VAL A 1 398 ? -4.126 11.465 -9.290 1.00 94.81 398 VAL A O 1
ATOM 3011 N N . LEU A 1 399 ? -4.306 11.972 -11.469 1.00 93.12 399 LEU A N 1
ATOM 3012 C CA . LEU A 1 399 ? -2.874 12.191 -11.665 1.00 93.12 399 LEU A CA 1
ATOM 3013 C C . LEU A 1 399 ? -2.367 13.401 -10.867 1.00 93.12 399 LEU A C 1
ATOM 3015 O O . LEU A 1 399 ? -1.245 13.356 -10.366 1.00 93.12 399 LEU A O 1
ATOM 3019 N N . ALA A 1 400 ? -3.164 14.461 -10.703 1.00 92.38 400 ALA A N 1
ATOM 3020 C CA . ALA A 1 400 ? -2.806 15.611 -9.872 1.00 92.38 400 ALA A CA 1
ATOM 3021 C C . ALA A 1 400 ? -2.630 15.219 -8.394 1.00 92.38 400 ALA A C 1
ATOM 3023 O O . ALA A 1 400 ? -1.625 15.581 -7.779 1.00 92.38 400 ALA A O 1
ATOM 3024 N N . LEU A 1 401 ? -3.550 14.417 -7.842 1.00 95.12 401 LEU A N 1
ATOM 3025 C CA . LEU A 1 401 ? -3.422 13.873 -6.486 1.00 95.12 401 LEU A CA 1
ATOM 3026 C C . LEU A 1 401 ? -2.180 12.982 -6.344 1.00 95.12 401 LEU A C 1
ATOM 3028 O O . LEU A 1 401 ? -1.414 13.144 -5.393 1.00 95.12 401 LEU A O 1
ATOM 3032 N N . LEU A 1 402 ? -1.943 12.075 -7.300 1.00 94.81 402 LEU A N 1
ATOM 3033 C CA . LEU A 1 402 ? -0.770 11.194 -7.283 1.00 94.81 402 LEU A CA 1
ATOM 3034 C C . LEU A 1 402 ? 0.545 11.979 -7.355 1.00 94.81 402 LEU A C 1
ATOM 3036 O O . LEU A 1 402 ? 1.469 11.662 -6.608 1.00 94.81 402 LEU A O 1
ATOM 3040 N N . ARG A 1 403 ? 0.621 13.034 -8.178 1.00 92.31 403 ARG A N 1
ATOM 3041 C CA . ARG A 1 403 ? 1.804 13.912 -8.256 1.00 92.31 403 ARG A CA 1
ATOM 3042 C C . ARG A 1 403 ? 2.055 14.689 -6.965 1.00 92.31 403 ARG A C 1
ATOM 3044 O O . ARG A 1 403 ? 3.207 14.987 -6.663 1.00 92.31 403 ARG A O 1
ATOM 3051 N N . GLY A 1 404 ? 1.011 14.952 -6.176 1.00 90.19 404 GLY A N 1
ATOM 3052 C CA . GLY A 1 404 ? 1.144 15.486 -4.819 1.00 90.19 404 GLY A CA 1
ATOM 3053 C C . GLY A 1 404 ? 1.876 14.535 -3.862 1.00 90.19 404 GLY A C 1
ATOM 3054 O O . GLY A 1 404 ? 2.635 14.996 -3.011 1.00 90.19 404 GLY A O 1
ATOM 3055 N N . ALA A 1 405 ? 1.701 13.217 -4.018 1.00 91.75 405 ALA A N 1
ATOM 3056 C CA . ALA A 1 405 ? 2.442 12.207 -3.256 1.00 91.75 405 ALA A CA 1
ATOM 3057 C C . ALA A 1 405 ? 3.843 11.954 -3.828 1.00 91.75 405 ALA A C 1
ATOM 3059 O O . ALA A 1 405 ? 4.823 11.947 -3.081 1.00 91.75 405 ALA A O 1
ATOM 3060 N N . TYR A 1 406 ? 3.940 11.753 -5.144 1.00 93.44 406 TYR A N 1
ATOM 3061 C CA . TYR A 1 406 ? 5.190 11.473 -5.840 1.00 93.44 406 TYR A CA 1
ATOM 3062 C C . TYR A 1 406 ? 5.190 12.105 -7.236 1.00 93.44 406 TYR A C 1
ATOM 3064 O O . TYR A 1 406 ? 4.391 11.711 -8.087 1.00 93.44 406 TYR A O 1
ATOM 3072 N N . PRO A 1 407 ? 6.093 13.058 -7.515 1.00 93.00 407 PRO A N 1
ATOM 3073 C CA . PRO A 1 407 ? 5.986 13.927 -8.682 1.00 93.00 407 PRO A CA 1
ATOM 3074 C C . PRO A 1 407 ? 6.266 13.196 -10.001 1.00 93.00 407 PRO A C 1
ATOM 3076 O O . PRO A 1 407 ? 5.819 13.646 -11.054 1.00 93.00 407 PRO A O 1
ATOM 3079 N N . TYR A 1 408 ? 6.997 12.076 -9.966 1.00 93.56 408 TYR A N 1
ATOM 3080 C CA . TYR A 1 408 ? 7.396 11.341 -11.162 1.00 93.56 408 TYR A CA 1
ATOM 3081 C C . TYR A 1 408 ? 6.489 10.135 -11.427 1.00 93.56 408 TYR A C 1
ATOM 3083 O O . TYR A 1 408 ? 6.556 9.131 -10.716 1.00 93.56 408 TYR A O 1
ATOM 3091 N N . LEU A 1 409 ? 5.691 10.193 -12.495 1.00 92.06 409 LEU A N 1
ATOM 3092 C CA . LEU A 1 409 ? 4.871 9.069 -12.949 1.00 92.06 409 LEU A CA 1
ATOM 3093 C C . LEU A 1 409 ? 5.478 8.449 -14.219 1.00 92.06 409 LEU A C 1
ATOM 3095 O O . LEU A 1 409 ? 5.713 9.177 -15.183 1.00 92.06 409 LEU A O 1
ATOM 3099 N N . PRO A 1 410 ? 5.691 7.119 -14.291 1.00 87.38 410 PRO A N 1
ATOM 3100 C CA . PRO A 1 410 ? 6.235 6.474 -15.492 1.00 87.38 410 PRO A CA 1
ATOM 3101 C C . PRO A 1 410 ? 5.439 6.765 -16.773 1.00 87.38 410 PRO A C 1
ATOM 3103 O O . PRO A 1 410 ? 6.032 6.928 -17.837 1.00 87.38 410 PRO A O 1
ATOM 3106 N N . ALA A 1 411 ? 4.114 6.910 -16.662 1.00 85.88 411 ALA A N 1
ATOM 3107 C CA . ALA A 1 411 ? 3.240 7.266 -17.779 1.00 85.88 411 ALA A CA 1
ATOM 3108 C C . ALA A 1 411 ? 3.608 8.619 -18.424 1.00 85.88 411 ALA A C 1
ATOM 3110 O O . ALA A 1 411 ? 3.474 8.770 -19.637 1.00 85.88 411 ALA A O 1
ATOM 3111 N N . ASP A 1 412 ? 4.144 9.576 -17.652 1.00 88.12 412 ASP A N 1
ATOM 3112 C CA . ASP A 1 412 ? 4.600 10.865 -18.190 1.00 88.12 412 ASP A CA 1
ATOM 3113 C C . ASP A 1 412 ? 5.760 10.661 -19.177 1.00 88.12 412 ASP A C 1
ATOM 3115 O O . ASP A 1 412 ? 5.809 11.282 -20.237 1.00 88.12 412 ASP A O 1
ATOM 3119 N N . ALA A 1 413 ? 6.687 9.761 -18.844 1.00 87.06 413 ALA A N 1
ATOM 3120 C CA . ALA A 1 413 ? 7.813 9.413 -19.700 1.00 87.06 413 ALA A CA 1
ATOM 3121 C C . ALA A 1 413 ? 7.397 8.560 -20.908 1.00 87.06 413 ALA A C 1
ATOM 3123 O O . ALA A 1 413 ? 7.966 8.720 -21.987 1.00 87.06 413 ALA A O 1
ATOM 3124 N N . GLU A 1 414 ? 6.414 7.670 -20.750 1.00 86.31 414 GLU A N 1
ATOM 3125 C CA . GLU A 1 414 ? 5.854 6.888 -21.861 1.00 86.31 414 GLU A CA 1
ATOM 3126 C C . GLU A 1 414 ? 5.157 7.793 -22.893 1.00 86.31 414 GLU A C 1
ATOM 3128 O O . GLU A 1 414 ? 5.333 7.599 -24.099 1.00 86.31 414 GLU A O 1
ATOM 3133 N N . GLY A 1 415 ? 4.445 8.827 -22.429 1.00 86.19 415 GLY A N 1
ATOM 3134 C CA . GLY A 1 415 ? 3.758 9.807 -23.273 1.00 86.19 415 GLY A CA 1
ATOM 3135 C C . GLY A 1 415 ? 4.675 10.699 -24.119 1.00 86.19 415 GLY A C 1
ATOM 3136 O O . GLY A 1 415 ? 4.206 11.311 -25.076 1.00 86.19 415 GLY A O 1
ATOM 3137 N N . ASP A 1 416 ? 5.979 10.754 -23.826 1.00 89.75 416 ASP A N 1
ATOM 3138 C CA . ASP A 1 416 ? 6.944 11.516 -24.632 1.00 89.75 416 ASP A CA 1
ATOM 3139 C C . ASP A 1 416 ? 7.166 10.914 -26.031 1.00 89.75 416 ASP A C 1
ATOM 3141 O O . ASP A 1 416 ? 7.591 11.613 -26.954 1.00 89.75 416 ASP A O 1
ATOM 3145 N N . GLY A 1 417 ? 6.902 9.614 -26.185 1.00 85.12 417 GLY A N 1
ATOM 3146 C CA . GLY A 1 417 ? 7.112 8.880 -27.426 1.00 85.12 417 GLY A CA 1
ATOM 3147 C C . GLY A 1 417 ? 8.578 8.512 -27.721 1.00 85.12 417 GLY A C 1
ATOM 3148 O O . GLY A 1 417 ? 9.515 8.897 -27.012 1.00 85.12 417 GLY A O 1
ATOM 3149 N N . PRO A 1 418 ? 8.806 7.706 -28.774 1.00 83.25 418 PRO A N 1
ATOM 3150 C CA . PRO A 1 418 ? 10.140 7.260 -29.157 1.00 83.25 418 PRO A CA 1
ATOM 3151 C C . PRO A 1 418 ? 10.987 8.420 -29.700 1.00 83.25 418 PRO A C 1
ATOM 3153 O O . PRO A 1 418 ? 10.522 9.223 -30.504 1.00 83.25 418 PRO A O 1
ATOM 3156 N N . GLY A 1 419 ? 12.261 8.480 -29.299 1.00 82.75 419 GLY A N 1
ATOM 3157 C CA . GLY A 1 419 ? 13.204 9.501 -29.775 1.00 82.75 419 GLY A CA 1
ATOM 3158 C C . GLY A 1 419 ? 13.021 10.889 -29.151 1.00 82.75 419 GLY A C 1
ATOM 3159 O O . GLY A 1 419 ? 13.571 11.864 -29.667 1.00 82.75 419 GLY A O 1
ATOM 3160 N N . ALA A 1 420 ? 12.262 10.986 -28.056 1.00 89.62 420 ALA A N 1
ATOM 3161 C CA . ALA A 1 420 ? 12.097 12.220 -27.304 1.00 89.62 420 ALA A CA 1
ATOM 3162 C C . ALA A 1 420 ? 13.446 12.831 -26.890 1.00 89.62 420 ALA A C 1
ATOM 3164 O O . ALA A 1 420 ? 14.392 12.134 -26.518 1.00 89.62 420 ALA A O 1
ATOM 3165 N N . ARG A 1 421 ? 13.520 14.163 -26.948 1.00 92.00 421 ARG A N 1
ATOM 3166 C CA . ARG A 1 421 ? 14.705 14.942 -26.571 1.00 92.00 421 ARG A CA 1
ATOM 3167 C C . ARG A 1 421 ? 14.498 15.642 -25.221 1.00 92.00 421 ARG A C 1
ATOM 3169 O O . ARG A 1 421 ? 13.353 15.773 -24.767 1.00 92.00 421 ARG A O 1
ATOM 3176 N N . PRO A 1 422 ? 15.580 16.074 -24.549 1.00 93.88 422 PRO A N 1
ATOM 3177 C CA . PRO A 1 422 ? 15.462 16.915 -23.363 1.00 93.88 422 PRO A CA 1
ATOM 3178 C C . PRO A 1 422 ? 14.739 18.228 -23.687 1.00 93.88 422 PRO A C 1
ATOM 3180 O O . PRO A 1 422 ? 14.925 18.785 -24.770 1.00 93.88 422 PRO A O 1
ATOM 3183 N N . THR A 1 423 ? 13.910 18.727 -22.766 1.00 94.38 423 THR A N 1
ATOM 3184 C CA . THR A 1 423 ? 13.311 20.066 -22.896 1.00 94.38 423 THR A CA 1
ATOM 3185 C C . THR A 1 423 ? 14.354 21.152 -22.663 1.00 94.38 423 THR A C 1
ATOM 3187 O O . THR A 1 423 ? 15.409 20.906 -22.077 1.00 94.38 423 THR A O 1
ATOM 3190 N N . ALA A 1 424 ? 14.018 22.388 -23.042 1.00 93.81 424 ALA A N 1
ATOM 3191 C CA . ALA A 1 424 ? 14.833 23.564 -22.741 1.00 93.81 424 ALA A CA 1
ATOM 3192 C C . ALA A 1 424 ? 15.133 23.713 -21.234 1.00 93.81 424 ALA A C 1
ATOM 3194 O O . ALA A 1 424 ? 16.228 24.135 -20.858 1.00 93.81 424 ALA A O 1
ATOM 3195 N N . MET A 1 425 ? 14.182 23.336 -20.372 1.00 93.75 425 MET A N 1
ATOM 3196 C CA . MET A 1 425 ? 14.351 23.334 -18.917 1.00 93.75 425 MET A CA 1
ATOM 3197 C C . MET A 1 425 ? 15.449 22.352 -18.490 1.00 93.75 425 MET A C 1
ATOM 3199 O O . MET A 1 425 ? 16.387 22.738 -17.793 1.00 93.75 425 MET A O 1
ATOM 3203 N N . VAL A 1 426 ? 15.393 21.109 -18.983 1.00 95.44 426 VAL A N 1
ATOM 3204 C CA . VAL A 1 426 ? 16.414 20.091 -18.702 1.00 95.44 426 VAL A CA 1
ATOM 3205 C C . VAL A 1 426 ? 17.775 20.500 -19.265 1.00 95.44 426 VAL A C 1
ATOM 3207 O O . VAL A 1 426 ? 18.768 20.431 -18.542 1.00 95.44 426 VAL A O 1
ATOM 3210 N N . THR A 1 427 ? 17.855 20.970 -20.515 1.00 96.00 427 THR A N 1
ATOM 3211 C CA . THR A 1 427 ? 19.139 21.388 -21.112 1.00 96.00 427 THR A CA 1
ATOM 3212 C C . THR A 1 427 ? 19.770 22.555 -20.353 1.00 96.00 427 THR A C 1
ATOM 3214 O O . THR A 1 427 ? 20.984 22.573 -20.148 1.00 96.00 427 THR A O 1
ATOM 3217 N N . THR A 1 428 ? 18.958 23.508 -19.883 1.00 95.06 428 THR A N 1
ATOM 3218 C CA . THR A 1 428 ? 19.433 24.656 -19.095 1.00 95.06 428 THR A CA 1
ATOM 3219 C C . THR A 1 428 ? 19.962 24.202 -17.737 1.00 95.06 428 THR A C 1
ATOM 3221 O O . THR A 1 428 ? 21.096 24.525 -17.380 1.00 95.06 428 THR A O 1
ATOM 3224 N N . ALA A 1 429 ? 19.204 23.374 -17.012 1.00 94.69 429 ALA A N 1
ATOM 3225 C CA . ALA A 1 429 ? 19.630 22.842 -15.718 1.00 94.69 429 ALA A CA 1
ATOM 3226 C C . ALA A 1 429 ? 20.899 21.974 -15.837 1.00 94.69 429 ALA A C 1
ATOM 3228 O O . ALA A 1 429 ? 21.819 22.077 -15.021 1.00 94.69 429 ALA A O 1
ATOM 3229 N N . ARG A 1 430 ? 21.018 21.174 -16.906 1.00 95.19 430 ARG A N 1
ATOM 3230 C CA . ARG A 1 430 ? 22.241 20.415 -17.215 1.00 95.19 430 ARG A CA 1
ATOM 3231 C C . ARG A 1 430 ? 23.435 21.322 -17.465 1.00 95.19 430 ARG A C 1
ATOM 3233 O O . ARG A 1 430 ? 24.520 21.030 -16.969 1.00 95.19 430 ARG A O 1
ATOM 3240 N N . ALA A 1 431 ? 23.262 22.415 -18.207 1.00 93.31 431 ALA A N 1
ATOM 3241 C CA . ALA A 1 431 ? 24.337 23.374 -18.448 1.00 93.31 431 ALA A CA 1
ATOM 3242 C C . ALA A 1 431 ? 24.850 23.986 -17.132 1.00 93.31 431 ALA A C 1
ATOM 3244 O O . ALA A 1 431 ? 26.063 24.028 -16.917 1.00 93.31 431 ALA A O 1
ATOM 3245 N N . VAL A 1 432 ? 23.943 24.356 -16.218 1.00 91.06 432 VAL A N 1
ATOM 3246 C CA . VAL A 1 432 ? 24.290 24.837 -14.868 1.00 91.06 432 VAL A CA 1
ATOM 3247 C C . VAL A 1 432 ? 25.074 23.773 -14.088 1.00 91.06 432 VAL A C 1
ATOM 3249 O O . VAL A 1 432 ? 26.148 24.061 -13.553 1.00 91.06 432 VAL A O 1
ATOM 3252 N N . ARG A 1 433 ? 24.607 22.516 -14.084 1.00 90.00 433 ARG A N 1
ATOM 3253 C CA . ARG A 1 433 ? 25.301 21.398 -13.417 1.00 90.00 433 ARG A CA 1
ATOM 3254 C C . ARG A 1 433 ? 26.696 21.137 -13.996 1.00 90.00 433 ARG A C 1
ATOM 3256 O O . ARG A 1 433 ? 27.651 20.999 -13.230 1.00 90.00 433 ARG A O 1
ATOM 3263 N N . ARG A 1 434 ? 26.848 21.122 -15.325 1.00 88.44 434 ARG A N 1
ATOM 3264 C CA . ARG A 1 434 ? 28.154 20.959 -15.997 1.00 88.44 434 ARG A CA 1
ATOM 3265 C C . ARG A 1 434 ? 29.103 22.113 -15.649 1.00 88.44 434 ARG A C 1
ATOM 3267 O O . ARG A 1 434 ? 30.270 21.868 -15.347 1.00 88.44 434 ARG A O 1
ATOM 3274 N N . ALA A 1 435 ? 28.613 23.355 -15.620 1.00 86.19 435 ALA A N 1
ATOM 3275 C CA . ALA A 1 435 ? 29.412 24.524 -15.246 1.00 86.19 435 ALA A CA 1
ATOM 3276 C C . ALA A 1 435 ? 29.922 24.444 -13.796 1.00 86.19 435 ALA A C 1
ATOM 3278 O O . ALA A 1 435 ? 31.110 24.661 -13.548 1.00 86.19 435 ALA A O 1
ATOM 3279 N N . ALA A 1 436 ? 29.065 24.036 -12.854 1.00 81.50 436 ALA A N 1
ATOM 3280 C CA . ALA A 1 436 ? 29.446 23.822 -11.456 1.00 81.50 436 ALA A CA 1
ATOM 3281 C C . ALA A 1 436 ? 30.518 22.723 -11.282 1.00 81.50 436 ALA A C 1
ATOM 3283 O O . ALA A 1 436 ? 31.292 22.745 -10.321 1.00 81.50 436 ALA A O 1
ATOM 3284 N N . GLN A 1 437 ? 30.599 21.773 -12.219 1.00 75.19 437 GLN A N 1
ATOM 3285 C CA . GLN A 1 437 ? 31.594 20.699 -12.212 1.00 75.19 437 GLN A CA 1
ATOM 3286 C C . GLN A 1 437 ? 32.924 21.063 -12.854 1.00 75.19 437 GLN A C 1
ATOM 3288 O O . GLN A 1 437 ? 33.948 20.544 -12.411 1.00 75.19 437 GLN A O 1
ATOM 3293 N N . LEU A 1 438 ? 32.951 21.939 -13.864 1.00 66.12 438 LEU A N 1
ATOM 3294 C CA . LEU A 1 438 ? 34.192 22.335 -14.544 1.00 66.12 438 LEU A CA 1
ATOM 3295 C C . LEU A 1 438 ? 35.223 22.922 -13.564 1.00 66.12 438 LEU A C 1
ATOM 3297 O O . LEU A 1 438 ? 36.410 22.624 -13.676 1.00 66.12 438 LEU A O 1
ATOM 3301 N N . GLY A 1 439 ? 34.767 23.644 -12.533 1.00 55.56 439 GLY A N 1
ATOM 3302 C CA . GLY A 1 439 ? 35.624 24.134 -11.445 1.00 55.56 439 GLY A CA 1
ATOM 3303 C C . GLY A 1 439 ? 36.194 23.041 -10.525 1.00 55.56 439 GLY A C 1
ATOM 3304 O O . GLY A 1 439 ? 37.205 23.268 -9.869 1.00 55.56 439 GLY A O 1
ATOM 3305 N N . ARG A 1 440 ? 35.583 21.847 -10.485 1.00 56.56 440 ARG A N 1
ATOM 3306 C CA . ARG A 1 440 ? 36.034 20.688 -9.687 1.00 56.56 440 ARG A CA 1
ATOM 3307 C C . ARG A 1 440 ? 36.848 19.682 -10.506 1.00 56.56 440 ARG A C 1
ATOM 3309 O O . ARG A 1 440 ? 37.807 19.124 -9.986 1.00 56.56 440 ARG A O 1
ATOM 3316 N N . ARG A 1 441 ? 36.519 19.483 -11.789 1.00 53.28 441 ARG A N 1
ATOM 3317 C CA . ARG A 1 441 ? 37.198 18.540 -12.705 1.00 53.28 441 ARG A CA 1
ATOM 3318 C C . ARG A 1 441 ? 38.649 18.943 -13.004 1.00 53.28 441 ARG A C 1
ATOM 3320 O O . ARG A 1 441 ? 39.485 18.073 -13.206 1.00 53.28 441 ARG A O 1
ATOM 3327 N N . ALA A 1 442 ? 38.978 20.238 -12.948 1.00 47.28 442 ALA A N 1
ATOM 3328 C CA . ALA A 1 442 ? 40.350 20.737 -13.115 1.00 47.28 442 ALA A CA 1
ATOM 3329 C C . ALA A 1 442 ? 41.337 20.259 -12.022 1.00 47.28 442 ALA A C 1
ATOM 3331 O O . ALA A 1 442 ? 42.545 20.333 -12.228 1.00 47.28 442 ALA A O 1
ATOM 3332 N N . ALA A 1 443 ? 40.845 19.742 -10.888 1.00 45.81 443 ALA A N 1
ATOM 3333 C CA . ALA A 1 443 ? 41.668 19.155 -9.828 1.00 45.81 443 ALA A CA 1
ATOM 3334 C C . ALA A 1 443 ? 41.847 17.626 -9.951 1.00 45.81 443 ALA A C 1
ATOM 3336 O O . ALA A 1 443 ? 42.608 17.044 -9.181 1.00 45.81 443 ALA A O 1
ATOM 3337 N N . TYR A 1 444 ? 41.168 16.977 -10.905 1.00 46.22 444 TYR A N 1
ATOM 3338 C CA . TYR A 1 444 ? 41.061 15.520 -10.997 1.00 46.22 444 TYR A CA 1
ATOM 3339 C C . TYR A 1 444 ? 41.341 15.038 -12.422 1.00 46.22 444 TYR A C 1
ATOM 3341 O O . TYR A 1 444 ? 40.451 14.933 -13.264 1.00 46.22 444 TYR A O 1
ATOM 3349 N N . SER A 1 445 ? 42.606 14.724 -12.692 1.00 42.59 445 SER A N 1
ATOM 3350 C CA . SER A 1 445 ? 43.040 14.027 -13.903 1.00 42.59 445 SER A CA 1
ATOM 3351 C C . SER A 1 445 ? 43.467 12.603 -13.540 1.00 42.59 445 SER A C 1
ATOM 3353 O O . SER A 1 445 ? 44.654 12.325 -13.373 1.00 42.59 445 SER A O 1
ATOM 3355 N N . GLY A 1 446 ? 42.489 11.709 -13.394 1.00 48.22 446 GLY A N 1
ATOM 3356 C CA . GLY A 1 446 ? 42.697 10.276 -13.197 1.00 48.22 446 GLY A CA 1
ATOM 3357 C C . GLY A 1 446 ? 41.613 9.471 -13.928 1.00 48.22 446 GLY A C 1
ATOM 3358 O O . GLY A 1 446 ? 40.435 9.763 -13.746 1.00 48.22 446 GLY A O 1
ATOM 3359 N N . PRO A 1 447 ? 41.960 8.475 -14.764 1.00 52.00 447 PRO A N 1
ATOM 3360 C CA . PRO A 1 447 ? 40.996 7.672 -15.523 1.00 52.00 447 PRO A CA 1
ATOM 3361 C C . PRO A 1 447 ? 40.392 6.503 -14.713 1.00 52.00 447 PRO A C 1
ATOM 3363 O O . PRO A 1 447 ? 39.859 5.562 -15.302 1.00 52.00 447 PRO A O 1
ATOM 3366 N N . ASP A 1 448 ? 40.491 6.499 -13.376 1.00 66.56 448 ASP A N 1
ATOM 3367 C CA . ASP A 1 448 ? 40.020 5.369 -12.568 1.00 66.56 448 ASP A CA 1
ATOM 3368 C C . ASP A 1 448 ? 38.522 5.483 -12.242 1.00 66.56 448 ASP A C 1
ATOM 3370 O O . ASP A 1 448 ? 38.087 6.254 -11.387 1.00 66.56 448 ASP A O 1
ATOM 3374 N N . SER A 1 449 ? 37.726 4.628 -12.889 1.00 67.25 449 SER A N 1
ATOM 3375 C CA . SER A 1 449 ? 36.299 4.402 -12.608 1.00 67.25 449 SER A CA 1
ATOM 3376 C C . SER A 1 449 ? 35.949 4.193 -11.120 1.00 67.25 449 SER A C 1
ATOM 3378 O O . SER A 1 449 ? 34.780 4.306 -10.756 1.00 67.25 449 SER A O 1
ATOM 3380 N N . MET A 1 450 ? 36.906 3.857 -10.236 1.00 74.06 450 MET A N 1
ATOM 3381 C CA . MET A 1 450 ? 36.652 3.760 -8.787 1.00 74.06 450 MET A CA 1
ATOM 3382 C C . MET A 1 450 ? 36.604 5.115 -8.095 1.00 74.06 450 MET A C 1
ATOM 3384 O O . MET A 1 450 ? 35.803 5.306 -7.185 1.00 74.06 450 MET A O 1
ATOM 3388 N N . GLU A 1 451 ? 37.473 6.034 -8.500 1.00 76.44 451 GLU A N 1
ATOM 3389 C CA . GLU A 1 451 ? 37.530 7.377 -7.935 1.00 76.44 451 GLU A CA 1
ATOM 3390 C C . GLU A 1 451 ? 36.268 8.147 -8.322 1.00 76.44 451 GLU A C 1
ATOM 3392 O O . GLU A 1 451 ? 35.578 8.661 -7.446 1.00 76.44 451 GLU A O 1
ATOM 3397 N N . VAL A 1 452 ? 35.879 8.068 -9.601 1.00 78.25 452 VAL A N 1
ATOM 3398 C CA . VAL A 1 452 ? 34.616 8.631 -10.108 1.00 78.25 452 VAL A CA 1
ATOM 3399 C C . VAL A 1 452 ? 33.410 8.041 -9.377 1.00 78.25 452 VAL A C 1
ATOM 3401 O O . VAL A 1 452 ? 32.525 8.780 -8.956 1.00 78.25 452 VAL A O 1
ATOM 3404 N N . TYR A 1 453 ? 33.382 6.721 -9.165 1.00 83.06 453 TYR A N 1
ATOM 3405 C CA . TYR A 1 453 ? 32.331 6.081 -8.375 1.00 83.06 453 TYR A CA 1
ATOM 3406 C C . TYR A 1 453 ? 32.294 6.604 -6.935 1.00 83.06 453 TYR A C 1
ATOM 3408 O O . TYR A 1 453 ? 31.225 6.953 -6.441 1.00 83.06 453 TYR A O 1
ATOM 3416 N N . ASN A 1 454 ? 33.440 6.654 -6.251 1.00 83.19 454 ASN A N 1
ATOM 3417 C CA . ASN A 1 454 ? 33.506 7.085 -4.857 1.00 83.19 454 ASN A CA 1
ATOM 3418 C C . ASN A 1 454 ? 33.053 8.539 -4.721 1.00 83.19 454 ASN A C 1
ATOM 3420 O O . ASN A 1 454 ? 32.264 8.858 -3.834 1.00 83.19 454 ASN A O 1
ATOM 3424 N N . ASP A 1 455 ? 33.502 9.406 -5.624 1.00 85.50 455 ASP A N 1
ATOM 3425 C CA . ASP A 1 455 ? 33.112 10.809 -5.646 1.00 85.50 455 ASP A CA 1
ATOM 3426 C C . ASP A 1 455 ? 31.640 11.003 -6.012 1.00 85.50 455 ASP A C 1
ATOM 3428 O O . ASP A 1 455 ? 31.003 11.897 -5.446 1.00 85.50 455 ASP A O 1
ATOM 3432 N N . LEU A 1 456 ? 31.083 10.152 -6.884 1.00 88.38 456 LEU A N 1
ATOM 3433 C CA . LEU A 1 456 ? 29.650 10.113 -7.161 1.00 88.38 456 LEU A CA 1
ATOM 3434 C C . LEU A 1 456 ? 28.880 9.783 -5.881 1.00 88.38 456 LEU A C 1
ATOM 3436 O O . LEU A 1 456 ? 28.066 10.592 -5.448 1.00 88.38 456 LEU A O 1
ATOM 3440 N N . VAL A 1 457 ? 29.157 8.642 -5.237 1.00 87.00 457 VAL A N 1
ATOM 3441 C CA . VAL A 1 457 ? 28.372 8.182 -4.075 1.00 87.00 457 VAL A CA 1
ATOM 3442 C C . VAL A 1 457 ? 28.523 9.083 -2.847 1.00 87.00 457 VAL A C 1
ATOM 3444 O O . VAL A 1 457 ? 27.629 9.115 -2.007 1.00 87.00 457 VAL A O 1
ATOM 3447 N N . VAL A 1 458 ? 29.612 9.859 -2.731 1.00 85.06 458 VAL A N 1
ATOM 3448 C CA . VAL A 1 458 ? 29.771 10.862 -1.659 1.00 85.06 458 VAL A CA 1
ATOM 3449 C C . VAL A 1 458 ? 29.320 12.277 -2.046 1.00 85.06 458 VAL A C 1
ATOM 3451 O O . VAL A 1 458 ? 29.557 13.210 -1.274 1.00 85.06 458 VAL A O 1
ATOM 3454 N N . GLY A 1 459 ? 28.725 12.465 -3.228 1.00 86.56 459 GLY A N 1
ATOM 3455 C CA . GLY A 1 459 ? 28.179 13.748 -3.686 1.00 86.56 459 GLY A CA 1
ATOM 3456 C C . GLY A 1 459 ? 29.223 14.821 -4.020 1.00 86.56 459 GLY A C 1
ATOM 3457 O O . GLY A 1 459 ? 28.934 16.018 -3.991 1.00 86.56 459 GLY A O 1
ATOM 3458 N N . LYS A 1 460 ? 30.472 14.428 -4.288 1.00 84.50 460 LYS A N 1
ATOM 3459 C CA . LYS A 1 460 ? 31.521 15.346 -4.772 1.00 84.50 460 LYS A CA 1
ATOM 3460 C C . LYS A 1 460 ? 31.449 15.543 -6.283 1.00 84.50 460 LYS A C 1
ATOM 3462 O O . LYS A 1 460 ? 31.776 16.634 -6.762 1.00 84.50 460 LYS A O 1
ATOM 3467 N N . TYR A 1 461 ? 31.001 14.506 -6.983 1.00 85.75 461 TYR A N 1
ATOM 3468 C CA . TYR A 1 461 ? 30.758 14.454 -8.415 1.00 85.75 461 TYR A CA 1
ATOM 3469 C C . TYR A 1 461 ? 29.271 14.197 -8.683 1.00 85.75 461 TYR A C 1
ATOM 3471 O O . TYR A 1 461 ? 28.604 13.538 -7.887 1.00 85.75 461 TYR A O 1
ATOM 3479 N N . SER A 1 462 ? 28.762 14.696 -9.809 1.00 89.69 462 SER A N 1
ATOM 3480 C CA . SER A 1 462 ? 27.432 14.328 -10.297 1.00 89.69 462 SER A CA 1
ATOM 3481 C C . SER A 1 462 ? 27.556 13.835 -11.731 1.00 89.69 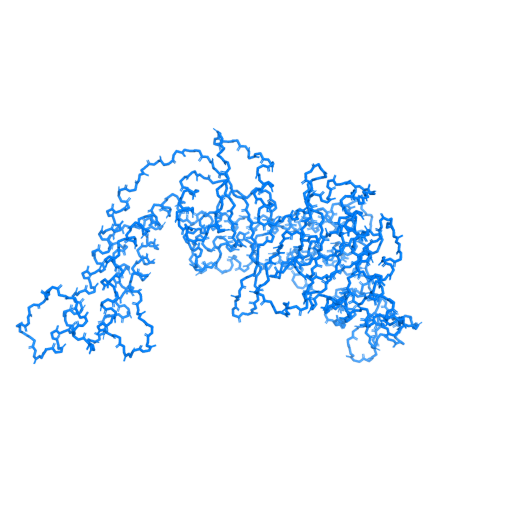462 SER A C 1
ATOM 3483 O O . SER A 1 462 ? 28.220 14.448 -12.556 1.00 89.69 462 SER A O 1
ATOM 3485 N N . TRP A 1 463 ? 26.907 12.743 -12.072 1.00 91.94 463 TRP A N 1
ATOM 3486 C CA . TRP A 1 463 ? 26.798 12.362 -13.466 1.00 91.94 463 TRP A CA 1
ATOM 3487 C C . TRP A 1 463 ? 25.726 13.224 -14.144 1.00 91.94 463 TRP A C 1
ATOM 3489 O O . TRP A 1 463 ? 24.602 13.311 -13.650 1.00 91.94 463 TRP A O 1
ATOM 3499 N N . VAL A 1 464 ? 26.073 13.877 -15.255 1.00 93.56 464 VAL A N 1
ATOM 3500 C CA . VAL A 1 464 ? 25.155 14.716 -16.042 1.00 93.56 464 VAL A CA 1
ATOM 3501 C C . VAL A 1 464 ? 25.030 14.113 -17.441 1.00 93.56 464 VAL A C 1
ATOM 3503 O O . VAL A 1 464 ? 26.035 14.089 -18.154 1.00 93.56 464 VAL A O 1
ATOM 3506 N N . PRO A 1 465 ? 23.844 13.641 -17.862 1.00 92.69 465 PRO A N 1
ATOM 3507 C CA . PRO A 1 465 ? 23.691 13.032 -19.177 1.00 92.69 465 PRO A CA 1
ATOM 3508 C C . PRO A 1 465 ? 23.892 14.035 -20.315 1.00 92.69 465 PRO A C 1
ATOM 3510 O O . PRO A 1 465 ? 23.658 15.232 -20.142 1.00 92.69 465 PRO A O 1
ATOM 3513 N N . ASP A 1 466 ? 24.269 13.545 -21.495 1.00 89.12 466 ASP A N 1
ATOM 3514 C CA . ASP A 1 466 ? 24.376 14.349 -22.715 1.00 89.12 466 ASP A CA 1
ATOM 3515 C C . ASP A 1 466 ? 22.996 14.770 -23.244 1.00 89.12 466 ASP A C 1
ATOM 3517 O O . ASP A 1 466 ? 21.984 14.097 -23.023 1.00 89.12 466 ASP A O 1
ATOM 3521 N N . ASP A 1 467 ? 22.945 15.905 -23.946 1.00 88.69 467 ASP A N 1
ATOM 3522 C CA . ASP A 1 467 ? 21.702 16.397 -24.564 1.00 88.69 467 ASP A CA 1
ATOM 3523 C C . ASP A 1 467 ? 21.334 15.597 -25.818 1.00 88.69 467 ASP A C 1
ATOM 3525 O O . ASP A 1 467 ? 20.154 15.409 -26.114 1.00 88.69 467 ASP A O 1
ATOM 3529 N N . GLU A 1 468 ? 22.348 15.037 -26.479 1.00 85.31 468 GLU A N 1
ATOM 3530 C CA . GLU A 1 468 ? 22.207 14.022 -27.515 1.00 85.31 468 GLU A CA 1
ATOM 3531 C C . GLU A 1 468 ? 22.726 12.684 -26.970 1.00 85.31 468 GLU A C 1
ATOM 3533 O O . GLU A 1 468 ? 23.913 12.533 -26.686 1.00 85.31 468 GLU A O 1
ATOM 3538 N N . HIS A 1 469 ? 21.819 11.720 -26.777 1.00 79.00 469 HIS A N 1
ATOM 3539 C CA . HIS A 1 469 ? 22.147 10.363 -26.326 1.00 79.00 469 HIS A CA 1
ATOM 3540 C C . HIS A 1 469 ? 22.169 9.395 -27.522 1.00 79.00 469 HIS A C 1
ATOM 3542 O O . HIS A 1 469 ? 21.250 9.454 -28.344 1.00 79.00 469 HIS A O 1
ATOM 3548 N N . PRO A 1 470 ? 23.133 8.457 -27.604 1.00 81.00 470 PRO A N 1
ATOM 3549 C CA . PRO A 1 470 ? 24.256 8.243 -26.684 1.00 81.00 470 PRO A CA 1
ATOM 3550 C C . PRO A 1 470 ? 25.427 9.210 -26.917 1.00 81.00 470 PRO A C 1
ATOM 3552 O O . PRO A 1 470 ? 25.756 9.533 -28.056 1.00 81.00 470 PRO A O 1
ATOM 3555 N N . GLY A 1 471 ? 26.098 9.610 -25.833 1.00 83.50 471 GLY A N 1
ATOM 3556 C CA . GLY A 1 471 ? 27.279 10.480 -25.857 1.00 83.50 471 GLY A CA 1
ATOM 3557 C C . GLY A 1 471 ? 28.340 10.089 -24.812 1.00 83.50 471 GLY A C 1
ATOM 3558 O O . GLY A 1 471 ? 28.265 9.004 -24.224 1.00 83.50 471 GLY A O 1
ATOM 3559 N N . PRO A 1 472 ? 29.362 10.935 -24.571 1.00 84.06 472 PRO A N 1
ATOM 3560 C CA . PRO A 1 472 ? 30.441 10.649 -23.621 1.00 84.06 472 PRO A CA 1
ATOM 3561 C C . PRO A 1 472 ? 29.973 10.310 -22.197 1.00 84.06 472 PRO A C 1
ATOM 3563 O O . PRO A 1 472 ? 30.563 9.440 -21.555 1.00 84.06 472 PRO A O 1
ATOM 3566 N N . ALA A 1 473 ? 28.906 10.941 -21.700 1.00 85.25 473 ALA A N 1
ATOM 3567 C CA . ALA A 1 473 ? 28.355 10.658 -20.377 1.00 85.25 473 ALA A CA 1
ATOM 3568 C C . ALA A 1 473 ? 27.702 9.267 -20.307 1.00 85.25 473 ALA A C 1
ATOM 3570 O O . ALA A 1 473 ? 27.731 8.629 -19.253 1.00 85.25 473 ALA A O 1
ATOM 3571 N N . ALA A 1 474 ? 27.148 8.764 -21.417 1.00 84.62 474 ALA A N 1
ATOM 3572 C CA . ALA A 1 474 ? 26.624 7.399 -21.490 1.00 84.62 474 ALA A CA 1
ATOM 3573 C C . ALA A 1 474 ? 27.748 6.362 -21.333 1.00 84.62 474 ALA A C 1
ATOM 3575 O O . ALA A 1 474 ? 27.625 5.432 -20.535 1.00 84.62 474 ALA A O 1
ATOM 3576 N N . ALA A 1 475 ? 28.874 6.576 -22.022 1.00 80.62 475 ALA A N 1
ATOM 3577 C CA . ALA A 1 475 ? 30.063 5.736 -21.884 1.00 80.62 475 ALA A CA 1
ATOM 3578 C C . ALA A 1 475 ? 30.656 5.806 -20.465 1.00 80.62 475 ALA A C 1
ATOM 3580 O O . ALA A 1 475 ? 31.153 4.810 -19.942 1.00 80.62 475 ALA A O 1
ATOM 3581 N N . GLU A 1 476 ? 30.597 6.970 -19.813 1.00 81.25 476 GLU A N 1
ATOM 3582 C CA . GLU A 1 476 ? 31.034 7.113 -18.423 1.00 81.25 476 GLU A CA 1
ATOM 3583 C C . GLU A 1 476 ? 30.186 6.256 -17.471 1.00 81.25 476 GLU A C 1
ATOM 3585 O O . GLU A 1 476 ? 30.742 5.483 -16.690 1.00 81.25 476 GLU A O 1
ATOM 3590 N N . MET A 1 477 ? 28.853 6.326 -17.581 1.00 83.25 477 MET A N 1
ATOM 3591 C CA . MET A 1 477 ? 27.940 5.519 -16.763 1.00 83.25 477 MET A CA 1
ATOM 3592 C C . MET A 1 477 ? 28.100 4.015 -17.023 1.00 83.25 477 MET A C 1
ATOM 3594 O O . MET A 1 477 ? 28.069 3.228 -16.080 1.00 83.25 477 MET A O 1
ATOM 3598 N N . GLU A 1 478 ? 28.320 3.603 -18.274 1.00 80.06 478 GLU A N 1
ATOM 3599 C CA . GLU A 1 478 ? 28.565 2.196 -18.629 1.00 80.06 478 GLU A CA 1
ATOM 3600 C C . GLU A 1 478 ? 29.847 1.639 -17.981 1.00 80.06 478 GLU A C 1
ATOM 3602 O O . GLU A 1 478 ? 29.907 0.464 -17.616 1.00 80.06 478 GLU A O 1
ATOM 3607 N N . ASN A 1 479 ? 30.855 2.491 -17.769 1.00 76.62 479 ASN A N 1
ATOM 3608 C CA . ASN A 1 479 ? 32.099 2.126 -17.091 1.00 76.62 479 ASN A CA 1
ATOM 3609 C C . ASN A 1 479 ? 31.990 2.126 -15.552 1.00 76.62 479 ASN A C 1
ATOM 3611 O O . ASN A 1 479 ? 32.885 1.607 -14.872 1.00 76.62 479 ASN A O 1
ATOM 3615 N N . LEU A 1 480 ? 30.920 2.686 -14.974 1.00 77.56 480 LEU A N 1
ATOM 3616 C CA . LEU A 1 480 ? 30.690 2.648 -13.531 1.00 77.56 480 LEU A CA 1
ATOM 3617 C C . LEU A 1 480 ? 30.164 1.271 -13.091 1.00 77.56 480 LEU A C 1
ATOM 3619 O O . LEU A 1 480 ? 29.398 0.620 -13.803 1.00 77.56 480 LEU A O 1
ATOM 3623 N N . PRO A 1 481 ? 30.511 0.801 -11.878 1.00 74.06 481 PRO A N 1
ATOM 3624 C CA . PRO A 1 481 ? 29.937 -0.417 -11.324 1.00 74.06 481 PRO A CA 1
ATOM 3625 C C . PRO A 1 481 ? 28.497 -0.147 -10.849 1.00 74.06 481 PRO A C 1
ATOM 3627 O O . PRO A 1 481 ? 28.226 -0.121 -9.653 1.00 74.06 481 PRO A O 1
ATOM 3630 N N . VAL A 1 482 ? 27.556 0.034 -11.785 1.00 76.19 482 VAL A N 1
ATOM 3631 C CA . VAL A 1 482 ? 26.148 0.397 -11.512 1.00 76.19 482 VAL A CA 1
ATOM 3632 C C . VAL A 1 482 ? 25.486 -0.556 -10.512 1.00 76.19 482 VAL A C 1
ATOM 3634 O O . VAL A 1 482 ? 24.765 -0.133 -9.620 1.00 76.19 482 VAL A O 1
ATOM 3637 N N . HIS A 1 483 ? 25.812 -1.845 -10.577 1.00 70.88 483 HIS A N 1
ATOM 3638 C CA . HIS A 1 483 ? 25.315 -2.852 -9.636 1.00 70.88 483 HIS A CA 1
ATOM 3639 C C . HIS A 1 483 ? 25.753 -2.655 -8.168 1.00 70.88 483 HIS A C 1
ATOM 3641 O O . HIS A 1 483 ? 25.218 -3.350 -7.304 1.00 70.88 483 HIS A O 1
ATOM 3647 N N . TRP A 1 484 ? 26.715 -1.769 -7.881 1.00 79.31 484 TRP A N 1
ATOM 3648 C CA . TRP A 1 484 ? 27.088 -1.339 -6.524 1.00 79.31 484 TRP A CA 1
ATOM 3649 C C . TRP A 1 484 ? 26.391 -0.041 -6.107 1.00 79.31 484 TRP A C 1
ATOM 3651 O O . TRP A 1 484 ? 26.245 0.205 -4.916 1.00 79.31 484 TRP A O 1
ATOM 3661 N N . LEU A 1 485 ? 25.900 0.767 -7.056 1.00 83.44 485 LEU A N 1
ATOM 3662 C CA . LEU A 1 485 ? 25.166 2.003 -6.751 1.00 83.44 485 LEU A CA 1
ATOM 3663 C C . LEU A 1 485 ? 23.864 1.741 -5.988 1.00 83.44 485 LEU A C 1
ATOM 3665 O O . LEU A 1 485 ? 23.420 2.601 -5.237 1.00 83.44 485 LEU A O 1
ATOM 3669 N N . LYS A 1 486 ? 23.291 0.541 -6.120 1.00 82.25 486 LYS A N 1
ATOM 3670 C CA . LYS A 1 486 ? 22.120 0.105 -5.348 1.00 82.25 486 LYS A CA 1
ATOM 3671 C C . LYS A 1 486 ? 22.343 0.114 -3.827 1.00 82.25 486 LYS A C 1
ATOM 3673 O O . LYS A 1 486 ? 21.371 0.122 -3.083 1.00 82.25 486 LYS A O 1
ATOM 3678 N N . ASP A 1 487 ? 23.603 0.065 -3.387 1.00 82.38 487 ASP A N 1
ATOM 3679 C CA . ASP A 1 487 ? 23.988 0.028 -1.973 1.00 82.38 487 ASP A CA 1
ATOM 3680 C C . ASP A 1 487 ? 24.185 1.447 -1.393 1.00 82.38 487 ASP A C 1
ATOM 3682 O O . ASP A 1 487 ? 24.566 1.596 -0.232 1.00 82.38 487 ASP A O 1
ATOM 3686 N N . TRP A 1 488 ? 23.953 2.495 -2.196 1.00 85.06 488 TRP A N 1
ATOM 3687 C CA . TRP A 1 488 ? 24.164 3.893 -1.822 1.00 85.06 488 TRP A CA 1
ATOM 3688 C C . TRP A 1 488 ? 22.915 4.732 -2.074 1.00 85.06 488 TRP A C 1
ATOM 3690 O O . TRP A 1 488 ? 22.260 4.594 -3.104 1.00 85.06 488 TRP A O 1
ATOM 3700 N N . MET A 1 489 ? 22.629 5.649 -1.148 1.00 87.94 489 MET A N 1
ATOM 3701 C CA . MET A 1 489 ? 21.582 6.653 -1.324 1.00 87.94 489 MET A CA 1
ATOM 3702 C C . MET A 1 489 ? 22.045 7.723 -2.320 1.00 87.94 489 MET A C 1
ATOM 3704 O O . MET A 1 489 ? 23.073 8.379 -2.124 1.00 87.94 489 MET A O 1
ATOM 3708 N N . LEU A 1 490 ? 21.274 7.890 -3.388 1.00 91.44 490 LEU A N 1
ATOM 3709 C CA . LEU A 1 490 ? 21.518 8.803 -4.494 1.00 91.44 490 LEU A CA 1
ATOM 3710 C C . LEU A 1 490 ? 20.326 9.747 -4.685 1.00 91.44 490 LEU A C 1
ATOM 3712 O O . LEU A 1 490 ? 19.178 9.422 -4.379 1.00 91.44 490 LEU A O 1
ATOM 3716 N N . CYS A 1 491 ? 20.629 10.906 -5.248 1.00 92.81 491 CYS A N 1
ATOM 3717 C CA . CYS A 1 491 ? 19.702 11.932 -5.680 1.00 92.81 491 CYS A CA 1
ATOM 3718 C C . CYS A 1 491 ? 19.652 11.937 -7.207 1.00 92.81 491 CYS A C 1
ATOM 3720 O O . CYS A 1 491 ? 20.690 12.080 -7.863 1.00 92.81 491 CYS A O 1
ATOM 3722 N N . LEU A 1 492 ? 18.453 11.810 -7.763 1.00 95.31 492 LEU A N 1
ATOM 3723 C CA . LEU A 1 492 ? 18.182 11.938 -9.185 1.00 95.31 492 LEU A CA 1
ATOM 3724 C C . LEU A 1 492 ? 17.379 13.219 -9.421 1.00 95.31 492 LEU A C 1
ATOM 3726 O O . LEU A 1 492 ? 16.193 13.278 -9.106 1.00 95.31 492 LEU A O 1
ATOM 3730 N N . ASP A 1 493 ? 18.031 14.236 -9.974 1.00 96.44 493 ASP A N 1
ATOM 3731 C CA . ASP A 1 493 ? 17.360 15.455 -10.417 1.00 96.44 493 ASP A CA 1
ATOM 3732 C C . ASP A 1 493 ? 16.692 15.163 -11.773 1.00 96.44 493 ASP A C 1
ATOM 3734 O O . ASP A 1 493 ? 17.364 14.737 -12.720 1.00 96.44 493 ASP A O 1
ATOM 3738 N N . VAL A 1 494 ? 15.377 15.356 -11.876 1.00 96.50 494 VAL A N 1
ATOM 3739 C CA . VAL A 1 494 ? 14.568 14.885 -13.010 1.00 96.50 494 VAL A CA 1
ATOM 3740 C C . VAL A 1 494 ? 13.408 15.826 -13.332 1.00 96.50 494 VAL A C 1
ATOM 3742 O O . VAL A 1 494 ? 12.856 16.500 -12.463 1.00 96.50 494 VAL A O 1
ATOM 3745 N N . GLU A 1 495 ? 13.024 15.842 -14.603 1.00 96.12 495 GLU A N 1
ATOM 3746 C CA . GLU A 1 495 ? 11.799 16.455 -15.104 1.00 96.12 495 GLU A CA 1
ATOM 3747 C C . GLU A 1 495 ? 10.575 15.551 -14.889 1.00 96.12 495 GLU A C 1
ATOM 3749 O O . GLU A 1 495 ? 10.471 14.443 -15.433 1.00 96.12 495 GLU A O 1
ATOM 3754 N N . CYS A 1 496 ? 9.616 16.073 -14.132 1.00 94.00 496 CYS A N 1
ATOM 3755 C CA . CYS A 1 496 ? 8.358 15.443 -13.752 1.00 94.00 496 CYS A CA 1
ATOM 3756 C C . CYS A 1 496 ? 7.171 16.092 -14.478 1.00 94.00 496 CYS A C 1
ATOM 3758 O O . CYS A 1 496 ? 7.230 17.271 -14.825 1.00 94.00 496 CYS A O 1
ATOM 3760 N N . GLY A 1 497 ? 6.081 15.342 -14.668 1.00 90.81 497 GLY A N 1
ATOM 3761 C CA . GLY A 1 497 ? 4.853 15.838 -15.293 1.00 90.81 497 GLY A CA 1
ATOM 3762 C C . GLY A 1 497 ? 4.812 15.713 -16.819 1.00 90.81 497 GLY A C 1
ATOM 3763 O O . GLY A 1 497 ? 5.784 15.329 -17.483 1.00 90.81 497 GLY A O 1
ATOM 3764 N N . MET A 1 498 ? 3.651 16.037 -17.388 1.00 89.00 498 MET A N 1
ATOM 3765 C CA . MET A 1 498 ? 3.453 16.122 -18.836 1.00 89.00 498 MET A CA 1
ATOM 3766 C C . MET A 1 498 ? 4.242 17.298 -19.418 1.00 89.00 498 MET A C 1
ATOM 3768 O O . MET A 1 498 ? 4.341 18.334 -18.775 1.00 89.00 498 MET A O 1
ATOM 3772 N N . ARG A 1 499 ? 4.739 17.191 -20.661 1.00 83.75 499 ARG A N 1
ATOM 3773 C CA . ARG A 1 499 ? 5.618 18.205 -21.294 1.00 83.75 499 ARG A CA 1
ATOM 3774 C C . ARG A 1 499 ? 5.071 19.642 -21.322 1.00 83.75 499 ARG A C 1
ATOM 3776 O O . ARG A 1 499 ? 5.861 20.575 -21.390 1.00 83.75 499 ARG A O 1
ATOM 3783 N N . ALA A 1 500 ? 3.752 19.825 -21.276 1.00 80.81 500 ALA A N 1
ATOM 3784 C CA . ALA A 1 500 ? 3.124 21.147 -21.213 1.00 80.81 500 ALA A CA 1
ATOM 3785 C C . ALA A 1 500 ? 3.141 21.777 -19.802 1.00 80.81 500 ALA A C 1
ATOM 3787 O O . ALA A 1 500 ? 2.980 22.986 -19.676 1.00 80.81 500 ALA A O 1
ATOM 3788 N N . GLU A 1 501 ? 3.336 20.967 -18.759 1.00 83.69 501 GLU A N 1
ATOM 3789 C CA . GLU A 1 501 ? 3.169 21.314 -17.340 1.00 83.69 501 GLU A CA 1
ATOM 3790 C C . GLU A 1 501 ? 4.301 20.694 -16.496 1.00 83.69 501 GLU A C 1
ATOM 3792 O O . GLU A 1 501 ? 4.078 20.111 -15.434 1.00 83.69 501 GLU A O 1
ATOM 3797 N N . THR A 1 502 ? 5.535 20.742 -17.003 1.00 88.62 502 THR A N 1
ATOM 3798 C CA . THR A 1 502 ? 6.676 20.082 -16.358 1.00 88.62 502 THR A CA 1
ATOM 3799 C C . THR A 1 502 ? 7.257 20.890 -15.213 1.00 88.62 502 THR A C 1
ATOM 3801 O O . THR A 1 502 ? 7.369 22.112 -15.299 1.00 88.62 502 THR A O 1
ATOM 3804 N N . VAL A 1 503 ? 7.763 20.184 -14.207 1.00 93.19 503 VAL A N 1
ATOM 3805 C CA . VAL A 1 503 ? 8.524 20.749 -13.086 1.00 93.19 503 VAL A CA 1
ATOM 3806 C C . VAL A 1 503 ? 9.777 19.915 -12.824 1.00 93.19 503 VAL A C 1
ATOM 3808 O O . VAL A 1 503 ? 9.807 18.721 -13.123 1.00 93.19 503 VAL A O 1
ATOM 3811 N N . LEU A 1 504 ? 10.825 20.528 -12.269 1.00 95.12 504 LEU A N 1
ATOM 3812 C CA . LEU A 1 504 ? 12.014 19.799 -11.825 1.00 95.12 504 LEU A CA 1
ATOM 3813 C C . LEU A 1 504 ? 11.865 19.373 -10.365 1.00 95.12 504 LEU A C 1
ATOM 3815 O O . LEU A 1 504 ? 11.507 20.172 -9.500 1.00 95.12 504 LEU A O 1
ATOM 3819 N N . HIS A 1 505 ? 12.199 18.118 -10.089 1.00 95.12 505 HIS A N 1
ATOM 3820 C CA . HIS A 1 505 ? 12.272 17.570 -8.740 1.00 95.12 505 HIS A CA 1
ATOM 3821 C C . HIS A 1 505 ? 13.576 16.820 -8.530 1.00 95.12 505 HIS A C 1
ATOM 3823 O O . HIS A 1 505 ? 14.190 16.319 -9.473 1.00 95.12 505 HIS A O 1
ATOM 3829 N N . ARG A 1 506 ? 13.961 16.688 -7.265 1.00 94.56 506 ARG A N 1
ATOM 3830 C CA . ARG A 1 506 ? 14.969 15.730 -6.834 1.00 94.56 506 ARG A CA 1
ATOM 3831 C C . ARG A 1 506 ? 14.281 14.515 -6.238 1.00 94.56 506 ARG A C 1
ATOM 3833 O O . ARG A 1 506 ? 13.533 14.636 -5.274 1.00 94.56 506 ARG A O 1
ATOM 3840 N N . LEU A 1 507 ? 14.558 13.342 -6.793 1.00 93.75 507 LEU A N 1
ATOM 3841 C CA . LEU A 1 507 ? 14.117 12.056 -6.261 1.00 93.75 507 LEU A CA 1
ATOM 3842 C C . LEU A 1 507 ? 15.244 11.415 -5.456 1.00 93.75 507 LEU A C 1
ATOM 3844 O O . LEU A 1 507 ? 16.398 11.443 -5.881 1.00 93.75 507 LEU A O 1
ATOM 3848 N N . TYR A 1 508 ? 14.909 10.780 -4.338 1.00 91.44 508 TYR A N 1
ATOM 3849 C CA . TYR A 1 508 ? 15.865 10.028 -3.527 1.00 91.44 508 TYR A CA 1
ATOM 3850 C C . TYR A 1 508 ? 15.666 8.532 -3.704 1.00 91.44 508 TYR A C 1
ATOM 3852 O O . TYR A 1 508 ? 14.535 8.055 -3.812 1.00 91.44 508 TYR A O 1
ATOM 3860 N N . GLY A 1 509 ? 16.763 7.782 -3.742 1.00 90.94 509 GLY A N 1
ATOM 3861 C CA . GLY A 1 509 ? 16.714 6.354 -4.012 1.00 90.94 509 GLY A CA 1
ATOM 3862 C C . GLY A 1 509 ? 18.062 5.774 -4.398 1.00 90.94 509 GLY A C 1
ATOM 3863 O O . GLY A 1 509 ? 19.107 6.324 -4.069 1.00 90.94 509 GLY A O 1
ATOM 3864 N N . THR A 1 510 ? 18.053 4.649 -5.101 1.00 90.31 510 THR A N 1
ATOM 3865 C CA . THR A 1 510 ? 19.270 3.960 -5.534 1.00 90.31 510 THR A CA 1
ATOM 3866 C C . THR A 1 510 ? 19.191 3.599 -7.012 1.00 90.31 510 THR A C 1
ATOM 3868 O O . THR A 1 510 ? 18.111 3.400 -7.570 1.00 90.31 510 THR A O 1
ATOM 3871 N N . VAL A 1 511 ? 20.337 3.518 -7.689 1.00 91.19 511 VAL A N 1
ATOM 3872 C CA . VAL A 1 511 ? 20.376 3.091 -9.094 1.00 91.19 511 VAL A CA 1
ATOM 3873 C C . VAL A 1 511 ? 20.588 1.584 -9.153 1.00 91.19 511 VAL A C 1
ATOM 3875 O O . VAL A 1 511 ? 21.562 1.051 -8.628 1.00 91.19 511 VAL A O 1
ATOM 3878 N N . THR A 1 512 ? 19.664 0.895 -9.813 1.00 88.50 512 THR A N 1
ATOM 3879 C CA . THR A 1 512 ? 19.639 -0.569 -9.933 1.00 88.50 512 THR A CA 1
ATOM 3880 C C . THR A 1 512 ? 20.176 -1.057 -11.272 1.00 88.50 512 THR A C 1
ATOM 3882 O O . THR A 1 512 ? 20.718 -2.160 -11.351 1.00 88.50 512 THR A O 1
ATOM 3885 N N . SER A 1 513 ? 20.041 -0.250 -12.326 1.00 87.19 513 SER A N 1
ATOM 3886 C CA . SER A 1 513 ? 20.473 -0.594 -13.680 1.00 87.19 513 SER A CA 1
ATOM 3887 C C . SER A 1 513 ? 20.653 0.648 -14.555 1.00 87.19 513 SER A C 1
ATOM 3889 O O . SER A 1 513 ? 20.127 1.723 -14.263 1.00 87.19 513 SER A O 1
ATOM 3891 N N . TYR A 1 514 ? 21.404 0.480 -15.640 1.00 87.38 514 TYR A N 1
ATOM 3892 C CA . TYR A 1 514 ? 21.533 1.444 -16.724 1.00 87.38 514 TYR A CA 1
ATOM 3893 C C . TYR A 1 514 ? 21.538 0.679 -18.046 1.00 87.38 514 TYR A C 1
ATOM 3895 O O . TYR A 1 514 ? 22.273 -0.299 -18.186 1.00 87.38 514 TYR A O 1
ATOM 3903 N N . GLU A 1 515 ? 20.718 1.115 -18.996 1.00 85.50 515 GLU A N 1
ATOM 3904 C CA . GLU A 1 515 ? 20.601 0.538 -20.332 1.00 85.50 515 GLU A CA 1
ATOM 3905 C C . GLU A 1 515 ? 21.130 1.545 -21.369 1.00 85.50 515 GLU A C 1
ATOM 3907 O O . GLU A 1 515 ? 20.392 2.445 -21.785 1.00 85.50 515 GLU A O 1
ATOM 3912 N N . PRO A 1 516 ? 22.394 1.421 -21.822 1.00 75.88 516 PRO A N 1
ATOM 3913 C CA . PRO A 1 516 ? 22.997 2.387 -22.743 1.00 75.88 516 PRO A CA 1
ATOM 3914 C C . PRO A 1 516 ? 22.252 2.491 -24.079 1.00 75.88 516 PRO A C 1
ATOM 3916 O O . PRO A 1 516 ? 22.093 3.584 -24.617 1.00 75.88 516 PRO A O 1
ATOM 3919 N N . GLY A 1 517 ? 21.752 1.367 -24.606 1.00 75.06 517 GLY A N 1
ATOM 3920 C CA . GLY A 1 517 ? 21.076 1.324 -25.907 1.00 75.06 517 GLY A CA 1
ATOM 3921 C C . GLY A 1 517 ? 19.718 2.028 -25.929 1.00 75.06 517 GLY A C 1
ATOM 3922 O O . GLY A 1 517 ? 19.364 2.638 -26.933 1.00 75.06 517 GLY A O 1
ATOM 3923 N N . THR A 1 518 ? 18.971 1.979 -24.825 1.00 77.19 518 THR A N 1
ATOM 3924 C CA . THR A 1 518 ? 17.645 2.611 -24.698 1.00 77.19 518 THR A CA 1
ATOM 3925 C C . THR A 1 518 ? 17.708 3.957 -23.978 1.00 77.19 518 THR A C 1
ATOM 3927 O O . THR A 1 518 ? 16.725 4.696 -23.981 1.00 77.19 518 THR A O 1
ATOM 3930 N N . GLY A 1 519 ? 18.848 4.283 -23.358 1.00 85.19 519 GLY A N 1
ATOM 3931 C CA . GLY A 1 519 ? 19.025 5.495 -22.569 1.00 85.19 519 GLY A CA 1
ATOM 3932 C C . GLY A 1 519 ? 18.123 5.506 -21.340 1.00 85.19 519 GLY A C 1
ATOM 3933 O O . GLY A 1 519 ? 17.479 6.515 -21.072 1.00 85.19 519 GLY A O 1
ATOM 3934 N N . ARG A 1 520 ? 18.027 4.390 -20.610 1.00 90.50 520 ARG A N 1
ATOM 3935 C CA . ARG A 1 520 ? 17.163 4.267 -19.423 1.00 90.50 520 ARG A CA 1
ATOM 3936 C C . ARG A 1 520 ? 17.973 3.972 -18.170 1.00 90.50 520 ARG A C 1
ATOM 3938 O O . ARG A 1 520 ? 18.886 3.151 -18.189 1.00 90.50 520 ARG A O 1
ATOM 3945 N N . VAL A 1 521 ? 17.623 4.638 -17.076 1.00 92.50 521 VAL A N 1
ATOM 3946 C CA . VAL A 1 521 ? 18.164 4.390 -15.737 1.00 92.50 521 VAL A CA 1
ATOM 3947 C C . VAL A 1 521 ? 17.081 3.709 -14.909 1.00 92.50 521 VAL A C 1
ATOM 3949 O O . VAL A 1 521 ? 15.994 4.257 -14.745 1.00 92.50 521 VAL A O 1
ATOM 3952 N N . GLY A 1 522 ? 17.370 2.523 -14.375 1.00 93.38 522 GLY A N 1
ATOM 3953 C CA . GLY A 1 522 ? 16.519 1.887 -13.377 1.00 93.38 522 GLY A CA 1
ATOM 3954 C C . GLY A 1 522 ? 16.790 2.494 -12.008 1.00 93.38 522 GLY A C 1
ATOM 3955 O O . GLY A 1 522 ? 17.858 2.275 -11.435 1.00 93.38 522 GLY A O 1
ATOM 3956 N N . PHE A 1 523 ? 15.828 3.230 -11.468 1.00 93.38 523 PHE A N 1
ATOM 3957 C CA . PHE A 1 523 ? 15.935 3.950 -10.204 1.00 93.38 523 PHE A CA 1
ATOM 3958 C C . PHE A 1 523 ? 14.938 3.393 -9.191 1.00 93.38 523 PHE A C 1
ATOM 3960 O O . PHE A 1 523 ? 13.750 3.335 -9.469 1.00 93.38 523 PHE A O 1
ATOM 3967 N N . SER A 1 524 ? 15.410 2.965 -8.026 1.00 92.00 524 SER A N 1
ATOM 3968 C CA . SER A 1 524 ? 14.599 2.462 -6.916 1.00 92.00 524 SER A CA 1
ATOM 3969 C C . SER A 1 524 ? 14.369 3.588 -5.913 1.00 92.00 524 SER A C 1
ATOM 3971 O O . SER A 1 524 ? 15.325 3.975 -5.243 1.00 92.00 524 SER A O 1
ATOM 3973 N N . PRO A 1 525 ? 13.149 4.143 -5.802 1.00 91.69 525 PRO A N 1
ATOM 3974 C CA . PRO A 1 525 ? 12.864 5.204 -4.843 1.00 91.69 525 PRO A CA 1
ATOM 3975 C C . PRO A 1 525 ? 13.154 4.771 -3.397 1.00 91.69 525 PRO A C 1
ATOM 3977 O O . PRO A 1 525 ? 12.989 3.603 -3.028 1.00 91.69 525 PRO A O 1
ATOM 3980 N N . ALA A 1 526 ? 13.580 5.725 -2.568 1.00 86.94 526 ALA A N 1
ATOM 3981 C CA . ALA A 1 526 ? 13.926 5.500 -1.168 1.00 86.94 526 ALA A CA 1
ATOM 3982 C C . ALA A 1 526 ? 12.755 4.879 -0.389 1.00 86.94 526 ALA A C 1
ATOM 3984 O O . ALA A 1 526 ? 11.607 5.252 -0.593 1.00 86.94 526 ALA A O 1
ATOM 3985 N N . GLY A 1 527 ? 13.052 3.953 0.528 1.00 79.88 527 GLY A N 1
ATOM 3986 C CA . GLY A 1 527 ? 12.030 3.178 1.250 1.00 79.88 527 GLY A CA 1
ATOM 3987 C C . GLY A 1 527 ? 11.870 1.735 0.762 1.00 79.88 527 GLY A C 1
ATOM 3988 O O . GLY A 1 527 ? 11.028 1.010 1.279 1.00 79.88 527 GLY A O 1
ATOM 3989 N N . GLY A 1 528 ? 12.702 1.291 -0.188 1.00 80.88 528 GLY A N 1
ATOM 3990 C CA . GLY A 1 528 ? 12.684 -0.086 -0.692 1.00 80.88 528 GLY A CA 1
ATOM 3991 C C . GLY A 1 528 ? 11.629 -0.327 -1.773 1.00 80.88 528 GLY A C 1
ATOM 3992 O O . GLY A 1 528 ? 11.161 -1.454 -1.933 1.00 80.88 528 GLY A O 1
ATOM 3993 N N . HIS A 1 529 ? 11.238 0.720 -2.505 1.00 87.38 529 HIS A N 1
ATOM 3994 C CA . HIS A 1 529 ? 10.280 0.607 -3.603 1.00 87.38 529 HIS A CA 1
ATOM 3995 C C . HIS A 1 529 ? 10.873 -0.111 -4.826 1.00 87.38 529 HIS A C 1
ATOM 3997 O O . HIS A 1 529 ? 12.074 0.012 -5.096 1.00 87.38 529 HIS A O 1
ATOM 4003 N N . PRO A 1 530 ? 10.039 -0.806 -5.625 1.00 86.56 530 PRO A N 1
ATOM 4004 C CA . PRO A 1 530 ? 10.453 -1.331 -6.922 1.00 86.56 530 PRO A CA 1
ATOM 4005 C C . PRO A 1 530 ? 11.072 -0.250 -7.816 1.00 86.56 530 PRO A C 1
ATOM 4007 O O . PRO A 1 530 ? 10.706 0.923 -7.745 1.00 86.56 530 PRO A O 1
ATOM 4010 N N . ALA A 1 531 ? 12.013 -0.654 -8.670 1.00 89.81 531 ALA A N 1
ATOM 4011 C CA . ALA A 1 531 ? 12.667 0.274 -9.578 1.00 89.81 531 ALA A CA 1
ATOM 4012 C C . ALA A 1 531 ? 11.702 0.792 -10.657 1.00 89.81 531 ALA A C 1
ATOM 4014 O O . ALA A 1 531 ? 11.018 0.012 -11.317 1.00 89.81 531 ALA A O 1
ATOM 4015 N N . ILE A 1 532 ? 11.708 2.105 -10.864 1.00 91.19 532 ILE A N 1
ATOM 4016 C CA . ILE A 1 532 ? 11.105 2.794 -12.002 1.00 91.19 532 ILE A CA 1
ATOM 4017 C C . ILE A 1 532 ? 12.159 3.015 -13.090 1.00 91.19 532 ILE A C 1
ATOM 4019 O O . ILE A 1 532 ? 13.345 3.179 -12.803 1.00 91.19 532 ILE A O 1
ATOM 4023 N N . LEU A 1 533 ? 11.734 3.027 -14.352 1.00 91.94 533 LEU A N 1
ATOM 4024 C CA . LEU A 1 533 ? 12.609 3.357 -15.475 1.00 91.94 533 LEU A CA 1
ATOM 4025 C C . LEU A 1 533 ? 12.509 4.850 -15.773 1.00 91.94 533 LEU A C 1
ATOM 4027 O O . LEU A 1 533 ? 11.442 5.336 -16.138 1.00 91.94 533 LEU A O 1
ATOM 4031 N N . VAL A 1 534 ? 13.631 5.557 -15.661 1.00 94.88 534 VAL A N 1
ATOM 4032 C CA . VAL A 1 534 ? 13.725 6.985 -15.967 1.00 94.88 534 VAL A CA 1
ATOM 4033 C C . VAL A 1 534 ? 14.537 7.163 -17.249 1.00 94.88 534 VAL A C 1
ATOM 4035 O O . VAL A 1 534 ? 15.701 6.748 -17.294 1.00 94.88 534 VAL A O 1
ATOM 4038 N N . PRO A 1 535 ? 13.967 7.745 -18.318 1.00 94.06 535 PRO A N 1
ATOM 4039 C CA . PRO A 1 535 ? 14.708 7.955 -19.545 1.00 94.06 535 PRO A CA 1
ATOM 4040 C C . PRO A 1 535 ? 15.677 9.128 -19.392 1.00 94.06 535 PRO A C 1
ATOM 4042 O O . PRO A 1 535 ? 15.366 10.153 -18.781 1.00 94.06 535 PRO A O 1
ATOM 4045 N N . VAL A 1 536 ? 16.851 8.988 -20.003 1.00 94.44 536 VAL A N 1
ATOM 4046 C CA . VAL A 1 536 ? 17.955 9.946 -19.939 1.00 94.44 536 VAL A CA 1
ATOM 4047 C C . VAL A 1 536 ? 17.492 11.349 -20.292 1.00 94.44 536 VAL A C 1
ATOM 4049 O O . VAL A 1 536 ? 17.894 12.283 -19.612 1.00 94.44 536 VAL A O 1
ATOM 4052 N N . HIS A 1 537 ? 16.615 11.523 -21.282 1.00 93.69 537 HIS A N 1
ATOM 4053 C CA . HIS A 1 537 ? 16.174 12.848 -21.720 1.00 93.69 537 HIS A CA 1
ATOM 4054 C C . HIS A 1 537 ? 15.396 13.652 -20.665 1.00 93.69 537 HIS A C 1
ATOM 4056 O O . HIS A 1 537 ? 15.296 14.865 -20.815 1.00 93.69 537 HIS A O 1
ATOM 4062 N N . ARG A 1 538 ? 14.885 13.017 -19.601 1.00 95.44 538 ARG A N 1
ATOM 4063 C CA . ARG A 1 538 ? 14.269 13.702 -18.447 1.00 95.44 538 ARG A CA 1
ATOM 4064 C C . ARG A 1 538 ? 15.236 13.932 -17.288 1.00 95.44 538 ARG A C 1
ATOM 4066 O O . ARG A 1 538 ? 14.927 14.697 -16.383 1.00 95.44 538 ARG A O 1
ATOM 4073 N N . ILE A 1 539 ? 16.395 13.277 -17.283 1.00 96.50 539 ILE A N 1
ATOM 4074 C CA . ILE A 1 539 ? 17.359 13.360 -16.181 1.00 96.50 539 ILE A CA 1
ATOM 4075 C C . ILE A 1 539 ? 18.197 14.628 -16.326 1.00 96.50 539 ILE A C 1
ATOM 4077 O O . ILE A 1 539 ? 18.824 14.851 -17.363 1.00 96.50 539 ILE A O 1
ATOM 4081 N N . VAL A 1 540 ? 18.264 15.430 -15.270 1.00 96.88 540 VAL A N 1
ATOM 4082 C CA . VAL A 1 540 ? 19.183 16.567 -15.158 1.00 96.88 540 VAL A CA 1
ATOM 4083 C C . VAL A 1 540 ? 20.537 16.092 -14.639 1.00 96.88 540 VAL A C 1
ATOM 4085 O O . VAL A 1 540 ? 21.554 16.360 -15.272 1.00 96.88 540 VAL A O 1
ATOM 4088 N N . ALA A 1 541 ? 20.566 15.374 -13.515 1.00 95.31 541 ALA A N 1
ATOM 4089 C CA . ALA A 1 541 ? 21.800 14.871 -12.916 1.00 95.31 541 ALA A CA 1
ATOM 4090 C C . ALA A 1 541 ? 21.543 13.708 -11.946 1.00 95.31 541 ALA A C 1
ATOM 4092 O O . ALA A 1 541 ? 20.465 13.593 -11.370 1.00 95.31 541 ALA A O 1
ATOM 4093 N N . LEU A 1 542 ? 22.567 12.884 -11.723 1.00 94.88 542 LEU A N 1
ATOM 4094 C CA . LEU A 1 542 ? 22.635 11.886 -10.655 1.00 94.88 542 LEU A CA 1
ATOM 4095 C C . LEU A 1 542 ? 23.799 12.228 -9.723 1.00 94.88 542 LEU A C 1
ATOM 4097 O O . LEU A 1 542 ? 24.914 12.441 -10.188 1.00 94.88 542 LEU A O 1
ATOM 4101 N N . THR A 1 543 ? 23.582 12.241 -8.413 1.00 92.06 543 THR A N 1
ATOM 4102 C CA . THR A 1 543 ? 24.633 12.524 -7.422 1.00 92.06 543 THR A CA 1
ATOM 4103 C C . THR A 1 543 ? 24.386 11.746 -6.139 1.00 92.06 543 THR A C 1
ATOM 4105 O O . THR A 1 543 ? 23.249 11.423 -5.834 1.00 92.06 543 THR A O 1
ATOM 4108 N N . GLY A 1 544 ? 25.418 11.439 -5.361 1.00 88.69 544 GLY A N 1
ATOM 4109 C CA . GLY A 1 544 ? 25.239 10.892 -4.015 1.00 88.69 544 GLY A CA 1
ATOM 4110 C C . GLY A 1 544 ? 24.796 11.950 -3.010 1.00 88.69 544 GLY A C 1
ATOM 4111 O O . GLY A 1 544 ? 25.152 13.125 -3.146 1.00 88.69 544 GLY A O 1
ATOM 4112 N N . ASP A 1 545 ? 24.062 11.530 -1.979 1.00 79.81 545 ASP A N 1
ATOM 4113 C CA . ASP A 1 545 ? 23.765 12.376 -0.820 1.00 79.81 545 ASP A CA 1
ATOM 4114 C C . ASP A 1 545 ? 24.858 12.200 0.247 1.00 79.81 545 ASP A C 1
ATOM 4116 O O . ASP A 1 545 ? 24.970 11.174 0.925 1.00 79.81 545 ASP A O 1
ATOM 4120 N N . ARG A 1 546 ? 25.696 13.230 0.412 1.00 66.00 546 ARG A N 1
ATOM 4121 C CA . ARG A 1 546 ? 26.816 13.210 1.364 1.00 66.00 546 ARG A CA 1
ATOM 4122 C C . ARG A 1 546 ? 26.360 13.170 2.824 1.00 66.00 546 ARG A C 1
ATOM 4124 O O . ARG A 1 546 ? 27.121 12.693 3.670 1.00 66.00 546 ARG A O 1
ATOM 4131 N N . GLN A 1 547 ? 25.183 13.717 3.127 1.00 62.72 547 GLN A N 1
ATOM 4132 C CA . GLN A 1 547 ? 24.710 13.947 4.492 1.00 62.72 547 GLN A CA 1
ATOM 4133 C C . GLN A 1 547 ? 23.814 12.813 5.000 1.00 62.72 547 GLN A C 1
ATOM 4135 O O . GLN A 1 547 ? 23.800 12.550 6.202 1.00 62.72 547 GLN A O 1
ATOM 4140 N N . ARG A 1 548 ? 23.101 12.110 4.112 1.00 64.25 548 ARG A N 1
ATOM 4141 C CA . ARG A 1 548 ? 22.055 11.150 4.495 1.00 64.25 548 ARG A CA 1
ATOM 4142 C C . ARG A 1 548 ? 22.405 9.730 4.043 1.00 64.25 548 ARG A C 1
ATOM 4144 O O . ARG A 1 548 ? 21.952 9.243 3.016 1.00 64.25 548 ARG A O 1
ATOM 4151 N N . ARG A 1 549 ? 23.250 9.057 4.835 1.00 55.62 549 ARG A N 1
ATOM 4152 C CA . ARG A 1 549 ? 23.790 7.709 4.540 1.00 55.62 549 ARG A CA 1
ATOM 4153 C C . ARG A 1 549 ? 22.945 6.531 5.046 1.00 55.62 549 ARG A C 1
ATOM 4155 O O . ARG A 1 549 ? 23.369 5.392 4.888 1.00 55.62 549 ARG A O 1
ATOM 4162 N N . SER A 1 550 ? 21.815 6.775 5.708 1.00 51.44 550 SER A N 1
ATOM 4163 C CA . SER A 1 550 ? 21.032 5.729 6.383 1.00 51.44 550 SER A CA 1
ATOM 4164 C C . SER A 1 550 ? 19.559 5.739 5.991 1.00 51.44 550 SER A C 1
ATOM 4166 O O . SER A 1 550 ? 18.926 6.796 5.978 1.00 51.44 550 SER A O 1
ATOM 4168 N N . ASP A 1 551 ? 19.010 4.543 5.777 1.00 51.06 551 ASP A N 1
ATOM 4169 C CA . ASP A 1 551 ? 17.606 4.314 5.441 1.00 51.06 551 ASP A CA 1
ATOM 4170 C C . ASP A 1 551 ? 16.636 4.808 6.533 1.00 51.06 551 ASP A C 1
ATOM 4172 O O . ASP A 1 551 ? 16.797 4.547 7.737 1.00 51.06 551 ASP A O 1
ATOM 4176 N N . GLY A 1 552 ? 15.578 5.497 6.090 1.00 51.72 552 GLY A N 1
ATOM 4177 C CA . GLY A 1 552 ? 14.401 5.831 6.902 1.00 51.72 552 GLY A CA 1
ATOM 4178 C C . GLY A 1 552 ? 14.290 7.271 7.419 1.00 51.72 552 GLY A C 1
ATOM 4179 O O . GLY A 1 552 ? 13.433 7.515 8.260 1.00 51.72 552 GLY A O 1
ATOM 4180 N N . GLN A 1 553 ? 15.123 8.214 6.957 1.00 54.34 553 GLN A N 1
ATOM 4181 C CA . GLN A 1 553 ? 14.994 9.653 7.285 1.00 54.34 553 GLN A C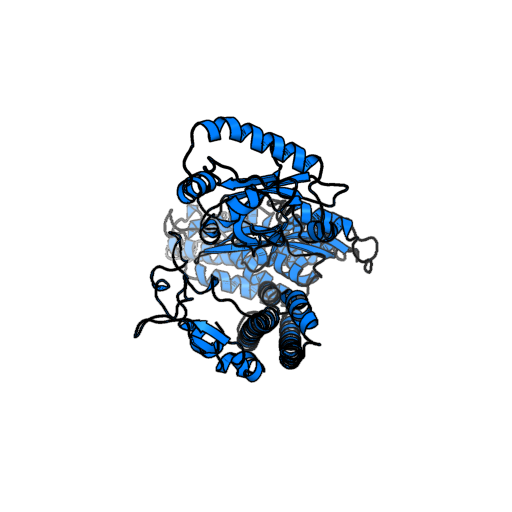A 1
ATOM 4182 C C . GLN A 1 553 ? 15.012 10.591 6.065 1.00 54.34 553 GLN A C 1
ATOM 4184 O O . GLN A 1 553 ? 15.025 11.811 6.221 1.00 54.34 553 GLN A O 1
ATOM 4189 N N . VAL A 1 554 ? 15.038 10.044 4.850 1.00 64.00 554 VAL A N 1
ATOM 4190 C CA . VAL A 1 554 ? 15.103 10.835 3.615 1.00 64.00 554 VAL A CA 1
ATOM 4191 C C . VAL A 1 554 ? 13.705 10.876 2.997 1.00 64.00 554 VAL A C 1
ATOM 4193 O O . VAL A 1 554 ? 13.098 9.809 2.878 1.00 64.00 554 VAL A O 1
ATOM 4196 N N . PRO A 1 555 ? 13.166 12.060 2.643 1.00 75.12 555 PRO A N 1
ATOM 4197 C CA . PRO A 1 555 ? 11.908 12.127 1.908 1.00 75.12 555 PRO A CA 1
ATOM 4198 C C . PRO A 1 555 ? 12.062 11.404 0.564 1.00 75.12 555 PRO A C 1
ATOM 4200 O O . PRO A 1 555 ? 13.165 11.317 0.029 1.00 75.12 555 PRO A O 1
ATOM 4203 N N . ALA A 1 556 ? 10.972 10.886 -0.002 1.00 81.56 556 ALA A N 1
ATOM 4204 C CA . ALA A 1 556 ? 11.034 10.237 -1.315 1.00 81.56 556 ALA A CA 1
ATOM 4205 C C . ALA A 1 556 ? 11.436 11.225 -2.432 1.00 81.56 556 ALA A C 1
ATOM 4207 O O . ALA A 1 556 ? 12.034 10.825 -3.435 1.00 81.56 556 ALA A O 1
ATOM 4208 N N . HIS A 1 557 ? 11.127 12.514 -2.252 1.00 89.31 557 HIS A N 1
ATOM 4209 C CA . HIS A 1 557 ? 11.456 13.598 -3.175 1.00 89.31 557 HIS A CA 1
ATOM 4210 C C . HIS A 1 557 ? 11.465 14.970 -2.484 1.00 89.31 557 HIS A C 1
ATOM 4212 O O . HIS A 1 557 ? 10.945 15.121 -1.378 1.00 89.31 557 HIS A O 1
ATOM 4218 N N . GLU A 1 558 ? 12.036 15.963 -3.160 1.00 90.44 558 GLU A N 1
ATOM 4219 C CA . GLU A 1 558 ? 11.925 17.389 -2.838 1.00 90.44 558 GLU A CA 1
ATOM 4220 C C . GLU A 1 558 ? 11.831 18.226 -4.133 1.00 90.44 558 GLU A C 1
ATOM 4222 O O . GLU A 1 558 ? 12.208 17.737 -5.209 1.00 90.44 558 GLU A O 1
ATOM 4227 N N . PRO A 1 559 ? 11.307 19.465 -4.081 1.00 89.12 559 PRO A N 1
ATOM 4228 C CA . PRO A 1 559 ? 11.425 20.402 -5.196 1.00 89.12 559 PRO A CA 1
ATOM 4229 C C . PRO A 1 559 ? 12.894 20.621 -5.572 1.00 89.12 559 PRO A C 1
ATOM 4231 O O . PRO A 1 559 ? 13.767 20.639 -4.706 1.00 89.12 559 PRO A O 1
ATOM 4234 N N . TYR A 1 560 ? 13.180 20.789 -6.862 1.00 85.56 560 TYR A N 1
ATOM 4235 C CA . TYR A 1 560 ? 14.537 21.101 -7.304 1.00 85.56 560 TYR A CA 1
ATOM 4236 C C . TYR A 1 560 ? 14.919 22.531 -6.890 1.00 85.56 560 TYR A C 1
ATOM 4238 O O . TYR A 1 560 ? 14.311 23.494 -7.355 1.00 85.56 560 TYR A O 1
ATOM 4246 N N . GLU A 1 561 ? 15.930 22.667 -6.032 1.00 75.56 561 GLU A N 1
ATOM 4247 C CA . GLU A 1 561 ? 16.569 23.953 -5.726 1.00 75.56 561 GLU A CA 1
ATOM 4248 C C . GLU A 1 561 ? 17.673 24.244 -6.761 1.00 75.56 561 GLU A C 1
ATOM 4250 O O . GLU A 1 561 ? 18.534 23.386 -7.006 1.00 75.56 561 GLU A O 1
ATOM 4255 N N . GLU A 1 562 ? 17.614 25.430 -7.384 1.00 57.47 562 GLU A N 1
ATOM 4256 C CA . GLU A 1 562 ? 18.552 25.889 -8.428 1.00 57.47 562 GLU A CA 1
ATOM 4257 C C . GLU A 1 562 ? 19.995 26.081 -7.944 1.00 57.47 562 GLU A C 1
ATOM 4259 O O . GLU A 1 562 ? 20.208 26.699 -6.874 1.00 57.47 562 GLU A O 1
#

Secondary structure (DSSP, 8-state):
---HHHHHHTT--HHHHHT-EEEEB--TTS-BB--B-S-STT-S-GGGBTPPPEEEEHHHHGGGB-TTTGGG----HHHHHHHHHHHHHHHHHHHHHHHHH-TTS---HHHHHHHHHH-GGGGHHHHHHHHHTTTT-TTTHHHHHHHHHHHHHHHHHHHHHHHHHHHHS--HHHHHHHHHHHHHHHT-HHHHHHHHHHHHHH-SSTTSPPP-HHHHHHHHHHHHHTTT--HHHHHHHHHHHHHHHHTT---S-GGGSPSSPSS-STT-SSHHHHHHHHHHHHHHHHHHHHHHHHHHHHHHSPS---S-EEEEEEEEES--SGGGTTTGGGGGSPEEEEEEEEEEEEETTEEEEEEEEEEEEEHHHHHHHHHHTTT-TTTEEEEEEESSTTPPPPHHHHHHHHHHH-S--HHHHHTT-TT----HHHHHHHHHHHHHHHHHHTT-----HHHHHHHHHTTSSEE---SSSSSHHHHHHHHS-HHHHTTS-EEEEEEES-TTS-EEEEEEEEEEEEETTTTEEEEEETTTPPPEEEEGGGEEEEEE-SS--STTSS-SEEEPP-

Radius of gyration: 29.81 Å; chains: 1; bounding box: 71×55×91 Å